Protein AF-A0A7V9KX60-F1 (afdb_monomer_lite)

Sequence (603 aa):
MKTSALLFATAAAAEGGPAATLPAGDSTVVGRLLDQLDALGVRRAWIVTRSAWKEVVEEAAGKAGLAVIVVASADTTEDLRMTAEIADEAHGRVVIGCAHVLTHGEALAGLLADPRIVTGILGTSSPRGFWSFAVRTVRGRVVSAASPFHSAGRPNNYFLGFVKVDPRDRGRLVAAARHFADLSAEEPERWESQLDRIANEWRVRLWQVAQERETGVAPDPGRFPDPASIRLAPQDEEEIELRLRAAEEDVVGVLVVGLVRSGVHLSLRGLRGFFYATPLSERAARAAVKEMSGYNEDRVALDSAVKARDGFFTTFFVSPYSKYIARFAARRGWTPNAVTTVSLALGIIAAACFSVGSRAGLIAGAVLLQVAFTVDCVDGQLARYTRTFSKLGAWLDSVFDRSKEYLVYGGLAIGASRGFGQDVWTLAAAALILQTFRHLLDVAYATRQHEVIESAPSRPLEEQDDAPLPIDLPAPRMAQVFSTFDVHSGGGGTTVVTKVPPRFGVARAATDGRSAGRTGVEDGLGVSTFASRAVTAAWALDEWRLTRWAKRILVLPIGERFALISLTAAVWTPRVTFIVLLAWGGVAAAYAVVGRMLAALAR

Radius of gyration: 27.51 Å; chains: 1; bounding box: 66×63×76 Å

Structure (mmCIF, N/CA/C/O backbone):
data_AF-A0A7V9KX60-F1
#
_entry.id   AF-A0A7V9KX60-F1
#
loop_
_atom_site.group_PDB
_atom_site.id
_atom_site.type_symbol
_atom_site.label_atom_id
_atom_site.label_alt_id
_atom_site.label_comp_id
_atom_site.label_asym_id
_atom_site.label_entity_id
_atom_site.label_seq_id
_atom_site.pdbx_PDB_ins_code
_atom_site.Cartn_x
_atom_site.Cartn_y
_atom_site.Cartn_z
_atom_site.occupancy
_atom_site.B_iso_or_equiv
_atom_site.auth_seq_id
_atom_site.auth_comp_id
_atom_site.auth_asym_id
_atom_site.auth_atom_id
_atom_site.pdbx_PDB_model_num
ATOM 1 N N . MET A 1 1 ? -7.579 -20.173 -1.101 1.00 59.94 1 MET A N 1
ATOM 2 C CA . MET A 1 1 ? -7.514 -20.236 0.379 1.00 59.94 1 MET A CA 1
ATOM 3 C C . MET A 1 1 ? -8.781 -19.600 0.913 1.00 59.94 1 MET A C 1
ATOM 5 O O . MET A 1 1 ? -9.174 -18.581 0.362 1.00 59.94 1 MET A O 1
ATOM 9 N N . LYS A 1 2 ? -9.435 -20.206 1.908 1.00 83.06 2 LYS A N 1
ATOM 10 C CA . LYS A 1 2 ? -10.612 -19.602 2.547 1.00 83.06 2 LYS A CA 1
ATOM 11 C C . LYS A 1 2 ? -10.145 -18.421 3.413 1.00 83.06 2 LYS A C 1
ATOM 13 O O . LYS A 1 2 ? -9.111 -18.535 4.071 1.00 83.06 2 LYS A O 1
ATOM 18 N N . THR A 1 3 ? -10.863 -17.304 3.360 1.00 92.38 3 THR A N 1
ATOM 19 C CA . THR A 1 3 ? -10.625 -16.132 4.212 1.00 92.38 3 THR A CA 1
ATOM 20 C C . THR A 1 3 ? -11.849 -15.944 5.094 1.00 92.38 3 THR A C 1
ATOM 22 O O . THR A 1 3 ? -12.975 -15.996 4.590 1.00 92.38 3 THR A O 1
ATOM 25 N N . SER A 1 4 ? -11.618 -15.719 6.381 1.00 95.88 4 SER A N 1
ATOM 26 C CA . SER A 1 4 ? -12.665 -15.363 7.336 1.00 95.88 4 SER A CA 1
ATOM 27 C C . SER A 1 4 ? -12.396 -13.982 7.927 1.00 95.88 4 SER A C 1
ATOM 29 O O . SER A 1 4 ? -11.244 -13.542 7.948 1.00 95.88 4 SER A O 1
ATOM 31 N N . ALA A 1 5 ? -13.442 -13.309 8.396 1.00 97.62 5 ALA A N 1
ATOM 32 C CA . ALA A 1 5 ? -13.337 -12.010 9.051 1.00 97.62 5 ALA A CA 1
ATOM 33 C C . ALA A 1 5 ? -13.760 -12.082 10.524 1.00 97.62 5 ALA A C 1
ATOM 35 O O . ALA A 1 5 ? -14.690 -12.803 10.861 1.00 97.62 5 ALA A O 1
ATOM 36 N N . LEU A 1 6 ? -13.094 -11.318 11.378 1.00 98.31 6 LEU A N 1
ATOM 37 C CA . LEU A 1 6 ? -13.466 -11.024 12.755 1.00 98.31 6 LEU A CA 1
ATOM 38 C C . LEU A 1 6 ? -13.579 -9.503 12.866 1.00 98.31 6 LEU A C 1
ATOM 40 O O . LEU A 1 6 ? -12.601 -8.790 12.645 1.00 98.31 6 LEU A O 1
ATOM 44 N N . LEU A 1 7 ? -14.774 -9.000 13.135 1.00 98.56 7 LEU A N 1
ATOM 45 C CA . LEU A 1 7 ? -15.061 -7.574 13.166 1.00 98.56 7 LEU A CA 1
ATOM 46 C C . LEU A 1 7 ? -15.477 -7.139 14.568 1.00 98.56 7 LEU A C 1
ATOM 48 O O . LEU A 1 7 ? -16.225 -7.851 15.229 1.00 98.56 7 LEU A O 1
ATOM 52 N N . PHE A 1 8 ? -15.046 -5.953 14.985 1.00 98.56 8 PHE A N 1
ATOM 53 C CA . PHE A 1 8 ? -15.411 -5.366 16.275 1.00 98.56 8 PHE A CA 1
ATOM 54 C C . PHE A 1 8 ? -16.409 -4.225 16.090 1.00 98.56 8 PHE A C 1
ATOM 56 O O . PHE A 1 8 ? -16.085 -3.181 15.518 1.00 98.56 8 PHE A O 1
ATOM 63 N N . ALA A 1 9 ? -17.632 -4.433 16.570 1.00 98.19 9 ALA A N 1
ATOM 64 C CA . ALA A 1 9 ? -18.708 -3.447 16.639 1.00 98.19 9 ALA A CA 1
ATOM 65 C C . ALA A 1 9 ? -18.834 -2.877 18.066 1.00 98.19 9 ALA A C 1
ATOM 67 O O . ALA A 1 9 ? -19.928 -2.763 18.605 1.00 98.19 9 ALA A O 1
ATOM 68 N N . THR A 1 10 ? -17.696 -2.543 18.678 1.00 97.19 10 THR A N 1
ATOM 69 C CA . THR A 1 10 ? -17.573 -2.147 20.093 1.00 97.19 10 THR A CA 1
ATOM 70 C C . THR A 1 10 ? -17.511 -0.633 20.314 1.00 97.19 10 THR A C 1
ATOM 72 O O . THR A 1 10 ? -17.718 -0.167 21.427 1.00 97.19 10 THR A O 1
ATOM 75 N N . ALA A 1 11 ? -17.306 0.162 19.260 1.00 96.69 11 ALA A N 1
ATOM 76 C CA . ALA A 1 11 ? -17.314 1.621 19.362 1.00 96.69 11 ALA A CA 1
ATOM 77 C C . ALA A 1 11 ? -18.742 2.171 19.504 1.00 96.69 11 ALA A C 1
ATOM 79 O O . ALA A 1 11 ? -19.607 1.868 18.676 1.00 96.69 11 ALA A O 1
ATOM 80 N N . ALA A 1 12 ? -18.969 3.021 20.507 1.00 96.56 12 ALA A N 1
ATOM 81 C CA . ALA A 1 12 ? -20.246 3.694 20.726 1.00 96.56 12 ALA A CA 1
ATOM 82 C C . ALA A 1 12 ? -20.469 4.858 19.743 1.00 96.56 12 ALA A C 1
ATOM 84 O O . ALA A 1 12 ? -19.537 5.587 19.398 1.00 96.56 12 ALA A O 1
ATOM 85 N N . ALA A 1 13 ? -21.716 5.049 19.315 1.00 97.00 13 ALA A N 1
ATOM 86 C CA . ALA A 1 13 ? -22.148 6.241 18.592 1.00 97.00 13 ALA A CA 1
ATOM 87 C C . ALA A 1 13 ? -22.571 7.366 19.553 1.00 97.00 13 ALA A C 1
ATOM 89 O O . ALA A 1 13 ? -23.017 7.103 20.671 1.00 97.00 13 ALA A O 1
ATOM 90 N N . ALA A 1 14 ? -22.501 8.617 19.094 1.00 95.19 14 ALA A N 1
ATOM 91 C CA . ALA A 1 14 ? -22.954 9.794 19.838 1.00 95.19 14 ALA A CA 1
ATOM 92 C C . ALA A 1 14 ? -24.443 9.712 20.218 1.00 95.19 14 ALA A C 1
ATOM 94 O O . ALA A 1 14 ? -24.837 10.126 21.304 1.00 95.19 14 ALA A O 1
ATOM 95 N N . GLU A 1 15 ? -25.264 9.154 19.328 1.00 92.38 15 GLU A N 1
ATOM 96 C CA . GLU A 1 15 ? -26.703 8.959 19.516 1.00 92.38 15 GLU A CA 1
ATOM 97 C C . GLU A 1 15 ? -27.043 7.761 20.428 1.00 92.38 15 GLU A C 1
ATOM 99 O O . GLU A 1 15 ? -28.213 7.527 20.731 1.00 92.38 15 GLU A O 1
ATOM 104 N N . GLY A 1 16 ? -26.032 7.015 20.885 1.00 90.69 16 GLY A N 1
ATOM 105 C CA . GLY A 1 16 ? -26.183 5.748 21.595 1.00 90.69 16 GLY A CA 1
ATOM 106 C C . GLY A 1 16 ? -26.173 4.536 20.657 1.00 90.69 16 GLY A C 1
ATOM 107 O O . GLY A 1 16 ? -26.412 4.639 19.455 1.00 90.69 16 GLY A O 1
ATOM 108 N N . GLY A 1 17 ? -25.871 3.361 21.215 1.00 94.75 17 GLY A N 1
ATOM 109 C CA . GLY A 1 17 ? -25.710 2.129 20.437 1.00 94.75 17 GLY A CA 1
ATOM 110 C C . GLY A 1 17 ? -24.358 2.024 19.709 1.00 94.75 17 GLY A C 1
ATOM 111 O O . GLY A 1 17 ? -23.475 2.861 19.910 1.00 94.75 17 GLY A O 1
ATOM 112 N N . PRO A 1 18 ? -24.170 0.988 18.872 1.00 97.38 18 PRO A N 1
ATOM 113 C CA . PRO A 1 18 ? -22.911 0.744 18.173 1.00 97.38 18 PRO A CA 1
ATOM 114 C C . PRO A 1 18 ? -22.760 1.626 16.924 1.00 97.38 18 PRO A C 1
ATOM 116 O O . PRO A 1 18 ? -23.600 1.621 16.026 1.00 97.38 18 PRO A O 1
ATOM 119 N N . ALA A 1 19 ? -21.611 2.287 16.764 1.00 97.81 19 ALA A N 1
ATOM 120 C CA . ALA A 1 19 ? -21.276 3.071 15.568 1.00 97.81 19 ALA A CA 1
ATOM 121 C C . ALA A 1 19 ? -21.318 2.243 14.265 1.00 97.81 19 ALA A C 1
ATOM 123 O O . ALA A 1 19 ? -21.552 2.766 13.175 1.00 97.81 19 ALA A O 1
ATOM 124 N N . ALA A 1 20 ? -21.136 0.927 14.377 1.00 97.75 20 ALA A N 1
ATOM 125 C CA . ALA A 1 20 ? -21.230 -0.021 13.273 1.00 97.75 20 ALA A CA 1
ATOM 126 C C . ALA A 1 20 ? -22.623 -0.044 12.605 1.00 97.75 20 ALA A C 1
ATOM 128 O O . ALA A 1 20 ? -22.727 -0.357 11.418 1.00 97.75 20 ALA A O 1
ATOM 129 N N . THR A 1 21 ? -23.691 0.309 13.329 1.00 97.56 21 THR A N 1
ATOM 130 C CA . THR A 1 21 ? -25.070 0.285 12.812 1.00 97.56 21 THR A CA 1
ATOM 131 C C . THR A 1 21 ? -25.548 1.647 12.318 1.00 97.56 21 THR A C 1
ATOM 133 O O . THR A 1 21 ? -26.702 1.772 11.912 1.00 97.56 21 THR A O 1
ATOM 136 N N . LEU A 1 22 ? -24.674 2.661 12.300 1.00 97.50 22 LEU A N 1
ATOM 137 C CA . LEU A 1 22 ? -25.008 3.977 11.760 1.00 97.50 22 LEU A CA 1
ATOM 138 C C . LEU A 1 22 ? -25.454 3.879 10.286 1.00 97.50 22 LEU A C 1
ATOM 140 O O . LEU A 1 22 ? -24.899 3.068 9.531 1.00 97.50 22 LEU A O 1
ATOM 144 N N . PRO A 1 23 ? -26.413 4.714 9.841 1.00 95.62 23 PRO A N 1
ATOM 145 C CA . PRO A 1 23 ? -26.882 4.707 8.458 1.00 95.62 23 PRO A CA 1
ATOM 146 C C . PRO A 1 23 ? -25.770 5.055 7.461 1.00 95.62 23 PRO A C 1
ATOM 148 O O . PRO A 1 23 ? -25.076 6.065 7.607 1.00 95.62 23 PRO A O 1
ATOM 151 N N . ALA A 1 24 ? -25.642 4.255 6.402 1.00 92.94 24 ALA A N 1
ATOM 152 C CA . ALA A 1 24 ? -24.667 4.438 5.335 1.00 92.94 24 ALA A CA 1
ATOM 153 C C . ALA A 1 24 ? -25.295 4.205 3.946 1.00 92.94 24 ALA A C 1
ATOM 155 O O . ALA A 1 24 ? -25.123 3.152 3.331 1.00 92.94 24 ALA A O 1
ATOM 156 N N . GLY A 1 25 ? -26.013 5.209 3.432 1.00 88.06 25 GLY A N 1
ATOM 157 C CA . GLY A 1 25 ? -26.795 5.070 2.198 1.00 88.06 25 GLY A CA 1
ATOM 158 C C . GLY A 1 25 ? -28.035 4.210 2.444 1.00 88.06 25 GLY A C 1
ATOM 159 O O . GLY A 1 25 ? -28.781 4.492 3.377 1.00 88.06 25 GLY A O 1
ATOM 160 N N . ASP A 1 26 ? -28.219 3.157 1.647 1.00 87.62 26 ASP A N 1
ATOM 161 C CA . ASP A 1 26 ? -29.362 2.231 1.754 1.00 87.62 26 ASP A CA 1
ATOM 162 C C . ASP A 1 26 ? -29.142 1.096 2.781 1.00 87.62 26 ASP A C 1
ATOM 164 O O . ASP A 1 26 ? -29.983 0.211 2.935 1.00 87.62 26 ASP A O 1
ATOM 168 N N . SER A 1 27 ? -28.001 1.097 3.479 1.00 93.12 27 SER A N 1
ATOM 169 C CA . SER A 1 27 ? -27.605 0.075 4.458 1.00 93.12 27 SER A CA 1
ATOM 170 C C . SER A 1 27 ? -27.010 0.724 5.717 1.00 93.12 27 SER A C 1
ATOM 172 O O . SER A 1 27 ? -27.121 1.933 5.923 1.00 93.12 27 SER A O 1
ATOM 174 N N . THR A 1 28 ? -26.381 -0.069 6.579 1.00 95.94 28 THR A N 1
ATOM 175 C CA . THR A 1 28 ? -25.570 0.392 7.715 1.00 95.94 28 THR A CA 1
ATOM 176 C C . THR A 1 28 ? -24.081 0.368 7.363 1.00 95.94 28 THR A C 1
ATOM 178 O O . THR A 1 28 ? -23.682 -0.223 6.353 1.00 95.94 28 THR A O 1
ATOM 181 N N . VAL A 1 29 ? -23.232 0.994 8.187 1.00 96.94 29 VAL A N 1
ATOM 182 C CA . VAL A 1 29 ? -21.767 0.935 8.005 1.00 96.94 29 VAL A CA 1
ATOM 183 C C . VAL A 1 29 ? -21.282 -0.520 7.966 1.00 96.94 29 VAL A C 1
ATOM 185 O O . VAL A 1 29 ? -20.575 -0.901 7.029 1.00 96.94 29 VAL A O 1
ATOM 188 N N . VAL A 1 30 ? -21.720 -1.352 8.919 1.00 97.38 30 VAL A N 1
ATOM 189 C CA . VAL A 1 30 ? -21.353 -2.773 8.977 1.00 97.38 30 VAL A CA 1
ATOM 190 C C . VAL A 1 30 ? -21.955 -3.582 7.834 1.00 97.38 30 VAL A C 1
ATOM 192 O O . VAL A 1 30 ? -21.243 -4.387 7.243 1.00 97.38 30 VAL A O 1
ATOM 195 N N . GLY A 1 31 ? -23.215 -3.342 7.457 1.00 96.06 31 GLY A N 1
ATOM 196 C CA . GLY A 1 31 ? -23.854 -4.037 6.336 1.00 96.06 31 GLY A CA 1
ATOM 197 C C . GLY A 1 31 ? -23.077 -3.823 5.039 1.00 96.06 31 GLY A C 1
ATOM 198 O O . GLY A 1 31 ? -22.666 -4.778 4.383 1.00 96.06 31 GLY A O 1
ATOM 199 N N . ARG A 1 32 ? -22.740 -2.562 4.740 1.00 95.12 32 ARG A N 1
ATOM 200 C CA . ARG A 1 32 ? -21.909 -2.217 3.582 1.00 95.12 32 ARG A CA 1
ATOM 201 C C . ARG A 1 32 ? -20.523 -2.867 3.647 1.00 95.12 32 ARG A C 1
ATOM 203 O O . ARG A 1 32 ? -20.014 -3.322 2.624 1.00 95.12 32 ARG A O 1
ATOM 210 N N . LEU A 1 33 ? -19.884 -2.884 4.817 1.00 96.88 33 LEU A N 1
ATOM 211 C CA . LEU A 1 33 ? -18.583 -3.530 4.995 1.00 96.88 33 LEU A CA 1
ATOM 212 C C . LEU A 1 33 ? -18.664 -5.041 4.726 1.00 96.88 33 LEU A C 1
ATOM 214 O O . LEU A 1 33 ? -17.792 -5.586 4.051 1.00 96.88 33 LEU A O 1
ATOM 218 N N . LEU A 1 34 ? -19.705 -5.717 5.214 1.00 97.25 34 LEU A N 1
ATOM 219 C CA . LEU A 1 34 ? -19.919 -7.146 4.984 1.00 97.25 34 LEU A CA 1
ATOM 220 C C . LEU A 1 34 ? -20.100 -7.455 3.492 1.00 97.25 34 LEU A C 1
ATOM 222 O O . LEU A 1 34 ? -19.459 -8.382 2.998 1.00 97.25 34 LEU A O 1
ATOM 226 N N . ASP A 1 35 ? -20.863 -6.635 2.763 1.00 95.00 35 ASP A N 1
ATOM 227 C CA . ASP A 1 35 ? -21.020 -6.766 1.306 1.00 95.00 35 ASP A CA 1
ATOM 228 C C . ASP A 1 35 ? -19.679 -6.610 0.571 1.00 95.00 35 ASP A C 1
ATOM 230 O O . ASP A 1 35 ? -19.362 -7.357 -0.358 1.00 95.00 35 ASP A O 1
ATOM 234 N N . GLN A 1 36 ? -18.836 -5.668 1.012 1.00 95.19 36 GLN A N 1
ATOM 235 C CA . GLN A 1 36 ? -17.484 -5.509 0.469 1.00 95.19 36 GLN A CA 1
ATOM 236 C C . GLN A 1 36 ? -16.605 -6.731 0.755 1.00 95.19 36 GLN A C 1
ATOM 238 O O . GLN A 1 36 ? -15.850 -7.162 -0.116 1.00 95.19 36 GLN A O 1
ATOM 243 N N . LEU A 1 37 ? -16.669 -7.286 1.967 1.00 96.00 37 LEU A N 1
ATOM 244 C CA . LEU A 1 37 ? -15.892 -8.465 2.342 1.00 96.00 37 LEU A CA 1
ATOM 245 C C . LEU A 1 37 ? -16.335 -9.705 1.550 1.00 96.00 37 LEU A C 1
ATOM 247 O O . LEU A 1 37 ? -15.467 -10.446 1.077 1.00 96.00 37 LEU A O 1
ATOM 251 N N . ASP A 1 38 ? -17.639 -9.897 1.343 1.00 95.25 38 ASP A N 1
ATOM 252 C CA . ASP A 1 38 ? -18.182 -10.974 0.506 1.00 95.25 38 ASP A CA 1
ATOM 253 C C . ASP A 1 38 ? -17.704 -10.852 -0.949 1.00 95.25 38 ASP A C 1
ATOM 255 O O . ASP A 1 38 ? -17.117 -11.789 -1.501 1.00 95.25 38 ASP A O 1
ATOM 259 N N . ALA A 1 39 ? -17.793 -9.651 -1.535 1.00 93.75 39 ALA A N 1
ATOM 260 C CA . ALA A 1 39 ? -17.270 -9.370 -2.876 1.00 93.75 39 ALA A CA 1
ATOM 261 C C . ALA A 1 39 ? -15.751 -9.620 -3.001 1.00 93.75 39 ALA A C 1
ATOM 263 O O . ALA A 1 39 ? -15.245 -9.937 -4.081 1.00 93.75 39 ALA A O 1
ATOM 264 N N . LEU A 1 40 ? -15.007 -9.510 -1.895 1.00 93.44 40 LEU A N 1
ATOM 265 C CA . LEU A 1 40 ? -13.572 -9.800 -1.809 1.00 93.44 40 LEU A CA 1
ATOM 266 C C . LEU A 1 40 ? -13.257 -11.260 -1.440 1.00 93.44 40 LEU A C 1
ATOM 268 O O . LEU A 1 40 ? -12.089 -11.616 -1.250 1.00 93.44 40 LEU A O 1
ATOM 272 N N . GLY A 1 41 ? -14.271 -12.124 -1.397 1.00 91.88 41 GLY A N 1
ATOM 273 C CA . GLY A 1 41 ? -14.136 -13.566 -1.219 1.00 91.88 41 GLY A CA 1
ATOM 274 C C . GLY A 1 41 ? -14.006 -14.023 0.234 1.00 91.88 41 GLY A C 1
ATOM 275 O O . GLY A 1 41 ? -13.585 -15.164 0.468 1.00 91.88 41 GLY A O 1
ATOM 276 N N . VAL A 1 42 ? -14.345 -13.172 1.207 1.00 94.12 42 VAL A N 1
ATOM 277 C CA . VAL A 1 42 ? -14.576 -13.606 2.591 1.00 94.12 42 VAL A CA 1
ATOM 278 C C . VAL A 1 42 ? -15.849 -14.443 2.614 1.00 94.12 42 VAL A C 1
ATOM 280 O O . VAL A 1 42 ? -16.827 -14.095 1.973 1.00 94.12 42 VAL A O 1
ATOM 283 N N . ARG A 1 43 ? -15.830 -15.589 3.302 1.00 89.12 43 ARG A N 1
ATOM 284 C CA . ARG A 1 43 ? -16.966 -16.538 3.289 1.00 89.12 43 ARG A CA 1
ATOM 285 C C . ARG A 1 43 ? -17.703 -16.655 4.613 1.00 89.12 43 ARG A C 1
ATOM 287 O O . ARG A 1 43 ? -18.803 -17.192 4.647 1.00 89.12 43 ARG A O 1
ATOM 294 N N . ARG A 1 44 ? -17.075 -16.201 5.692 1.00 94.31 44 ARG A N 1
ATOM 295 C CA . ARG A 1 44 ? -17.638 -16.184 7.037 1.00 94.31 44 ARG A CA 1
ATOM 296 C C . ARG A 1 44 ? -17.109 -14.967 7.776 1.00 94.31 44 ARG A C 1
ATOM 298 O O . ARG A 1 44 ? -15.918 -14.664 7.649 1.00 94.31 44 ARG A O 1
ATOM 305 N N . ALA A 1 45 ? -17.968 -14.322 8.552 1.00 96.75 45 ALA A N 1
ATOM 306 C CA . ALA A 1 45 ? -17.580 -13.273 9.477 1.00 96.75 45 ALA A CA 1
ATOM 307 C C . ALA A 1 45 ? -18.098 -13.563 10.888 1.00 96.75 45 ALA A C 1
ATOM 309 O O . ALA A 1 45 ? -19.215 -14.045 11.059 1.00 96.75 45 ALA A O 1
ATOM 310 N N . TRP A 1 46 ? -17.287 -13.235 11.882 1.00 97.88 46 TRP A N 1
ATOM 311 C CA . TRP A 1 46 ? -17.717 -13.058 13.260 1.00 97.88 46 TRP A CA 1
ATOM 312 C C . TRP A 1 46 ? -17.770 -11.567 13.555 1.00 97.88 46 TRP A C 1
ATOM 314 O O . TRP A 1 46 ? -16.878 -10.834 13.127 1.00 97.88 46 TRP A O 1
ATOM 324 N N . ILE A 1 47 ? -18.800 -11.120 14.265 1.00 98.38 47 ILE A N 1
ATOM 325 C CA . ILE A 1 47 ? -18.904 -9.746 14.750 1.00 98.38 47 ILE A CA 1
ATOM 326 C C . ILE A 1 47 ? -18.991 -9.800 16.266 1.00 98.38 47 ILE A C 1
ATOM 328 O O . ILE A 1 47 ? -19.972 -10.301 16.806 1.00 98.38 47 ILE A O 1
ATOM 332 N N . VAL A 1 48 ? -17.966 -9.289 16.935 1.00 98.38 48 VAL A N 1
ATOM 333 C CA . VAL A 1 48 ? -17.952 -9.125 18.387 1.00 98.38 48 VAL A CA 1
ATOM 334 C C . VAL A 1 48 ? -18.540 -7.759 18.717 1.00 98.38 48 VAL A C 1
ATOM 336 O O . VAL A 1 48 ? -18.163 -6.748 18.118 1.00 98.38 48 VAL A O 1
ATOM 339 N N . THR A 1 49 ? -19.504 -7.731 19.630 1.00 98.31 49 THR A N 1
ATOM 340 C CA . THR A 1 49 ? -20.212 -6.517 20.047 1.00 98.31 49 THR A CA 1
ATOM 341 C C . THR A 1 49 ? -20.539 -6.574 21.532 1.00 98.31 49 THR A C 1
ATOM 343 O O . THR A 1 49 ? -20.659 -7.656 22.102 1.00 98.31 49 THR A O 1
ATOM 346 N N . ARG A 1 50 ? -20.750 -5.413 22.158 1.00 97.31 50 ARG A N 1
ATOM 347 C CA . ARG A 1 50 ? -21.216 -5.349 23.548 1.00 97.31 50 ARG A CA 1
ATOM 348 C C . ARG A 1 50 ? -22.586 -6.022 23.684 1.00 97.31 50 ARG A C 1
ATOM 350 O O . ARG A 1 50 ? -23.427 -5.900 22.787 1.00 97.31 50 ARG A O 1
ATOM 357 N N . SER A 1 51 ? -22.829 -6.708 24.804 1.00 95.75 51 SER A N 1
ATOM 358 C CA . SER A 1 51 ? -24.051 -7.502 25.045 1.00 95.75 51 SER A CA 1
ATOM 359 C C . SER A 1 51 ? -25.353 -6.732 24.803 1.00 95.75 51 SER A C 1
ATOM 361 O O . SER A 1 51 ? -26.281 -7.269 24.204 1.00 95.75 51 SER A O 1
ATOM 363 N N . ALA A 1 52 ? -25.396 -5.454 25.189 1.00 96.25 52 ALA A N 1
ATOM 364 C CA . ALA A 1 52 ? -26.559 -4.582 25.004 1.00 96.25 52 ALA A CA 1
ATOM 365 C C . ALA A 1 52 ? -26.889 -4.274 23.530 1.00 96.25 52 ALA A C 1
ATOM 367 O O . ALA A 1 52 ? -27.969 -3.771 23.234 1.00 96.25 52 ALA A O 1
ATOM 368 N N . TRP A 1 53 ? -25.967 -4.535 22.601 1.00 97.56 53 TRP A N 1
ATOM 369 C CA . TRP A 1 53 ? -26.096 -4.166 21.190 1.00 97.56 53 TRP A CA 1
ATOM 370 C C . TRP A 1 53 ? -26.277 -5.365 20.259 1.00 97.56 53 TRP A C 1
ATOM 372 O O . TRP A 1 53 ? -26.458 -5.173 19.057 1.00 97.56 53 TRP A O 1
ATOM 382 N N . LYS A 1 54 ? -26.234 -6.593 20.794 1.00 97.12 54 LYS A N 1
ATOM 383 C CA . LYS A 1 54 ? -26.246 -7.829 20.002 1.00 97.12 54 LYS A CA 1
ATOM 384 C C . LYS A 1 54 ? -27.399 -7.877 18.997 1.00 97.12 54 LYS A C 1
ATOM 386 O O . LYS A 1 54 ? -27.142 -8.068 17.814 1.00 97.12 54 LYS A O 1
ATOM 391 N N . GLU A 1 55 ? -28.630 -7.647 19.449 1.00 96.88 55 GLU A N 1
ATOM 392 C CA . GLU A 1 55 ? -29.829 -7.737 18.601 1.00 96.88 55 GLU A CA 1
ATOM 393 C C . GLU A 1 55 ? -29.794 -6.730 17.440 1.00 96.88 55 GLU A C 1
ATOM 395 O O . GLU A 1 55 ? -30.038 -7.086 16.288 1.00 96.88 55 GLU A O 1
ATOM 400 N N . VAL A 1 56 ? -29.406 -5.480 17.716 1.00 96.88 56 VAL A N 1
ATOM 401 C CA . VAL A 1 56 ? -29.329 -4.416 16.698 1.00 96.88 56 VAL A CA 1
ATOM 402 C C . VAL A 1 56 ? -28.226 -4.709 15.673 1.00 96.88 56 VAL A C 1
ATOM 404 O O . VAL A 1 56 ? -28.387 -4.453 14.478 1.00 96.88 56 VAL A O 1
ATOM 407 N N . VAL A 1 57 ? -27.099 -5.280 16.113 1.00 97.50 57 VAL A N 1
ATOM 408 C CA . VAL A 1 57 ? -26.010 -5.699 15.217 1.00 97.50 57 VAL A CA 1
ATOM 409 C C . VAL A 1 57 ? -26.414 -6.913 14.376 1.00 97.50 57 VAL A C 1
ATOM 411 O O . VAL A 1 57 ? -26.085 -6.952 13.190 1.00 97.50 57 VAL A O 1
ATOM 414 N N . GLU A 1 58 ? -27.149 -7.874 14.941 1.00 96.88 58 GLU A N 1
ATOM 415 C CA . GLU A 1 58 ? -27.701 -9.022 14.207 1.00 96.88 58 GLU A CA 1
ATOM 416 C C . GLU A 1 58 ? -28.663 -8.577 13.105 1.00 96.88 58 GLU A C 1
ATOM 418 O O . GLU A 1 58 ? -28.530 -9.025 11.965 1.00 96.88 58 GLU A O 1
ATOM 423 N N . GLU A 1 59 ? -29.569 -7.643 13.398 1.00 95.44 59 GLU A N 1
ATOM 424 C CA . GLU A 1 59 ? -30.481 -7.083 12.397 1.00 95.44 59 GLU A CA 1
ATOM 425 C C . GLU A 1 59 ? -29.716 -6.366 11.271 1.00 95.44 59 GLU A C 1
ATOM 427 O O . GLU A 1 59 ? -29.992 -6.566 10.082 1.00 95.44 59 GLU A O 1
ATOM 432 N N . ALA A 1 60 ? -28.717 -5.555 11.630 1.00 94.94 60 ALA A N 1
ATOM 433 C CA . ALA A 1 60 ? -27.894 -4.832 10.667 1.00 94.94 60 ALA A CA 1
ATOM 434 C C . ALA A 1 60 ? -27.062 -5.771 9.775 1.00 94.94 60 ALA A C 1
ATOM 436 O O . ALA A 1 60 ? -26.891 -5.494 8.586 1.00 94.94 60 ALA A O 1
ATOM 437 N N . ALA A 1 61 ? -26.553 -6.873 10.333 1.00 93.75 61 ALA A N 1
ATOM 438 C CA . ALA A 1 61 ? -25.745 -7.853 9.616 1.00 93.75 61 ALA A CA 1
ATOM 439 C C . ALA A 1 61 ? -26.579 -8.847 8.794 1.00 93.75 61 ALA A C 1
ATOM 441 O O . ALA A 1 61 ? -26.114 -9.308 7.753 1.00 93.75 61 ALA A O 1
ATOM 442 N N . GLY A 1 62 ? -27.811 -9.151 9.216 1.00 84.88 62 GLY A N 1
ATOM 443 C CA . GLY A 1 62 ? -28.691 -10.130 8.567 1.00 84.88 62 GLY A CA 1
ATOM 444 C C . GLY A 1 62 ? -29.101 -9.773 7.134 1.00 84.88 62 GLY A C 1
ATOM 445 O O . GLY A 1 62 ? -29.583 -10.630 6.399 1.00 84.88 62 GLY A O 1
ATOM 446 N N . LYS A 1 63 ? -28.880 -8.521 6.714 1.00 77.50 63 LYS A N 1
ATOM 447 C CA . LYS A 1 63 ? -29.103 -8.055 5.336 1.00 77.50 63 LYS A CA 1
ATOM 448 C C . LYS A 1 63 ? -27.957 -8.412 4.379 1.00 77.50 63 LYS A C 1
ATOM 450 O O . LYS A 1 63 ? -28.144 -8.310 3.170 1.00 77.50 63 LYS A O 1
ATOM 455 N N . ALA A 1 64 ? -26.794 -8.811 4.897 1.00 81.00 64 ALA A N 1
ATOM 456 C CA . ALA A 1 64 ? -25.626 -9.143 4.088 1.00 81.00 64 ALA A CA 1
ATOM 457 C C . ALA A 1 64 ? -25.713 -10.567 3.513 1.00 81.00 64 ALA A C 1
ATOM 459 O O . ALA A 1 64 ? -26.201 -11.491 4.160 1.00 81.00 64 ALA A O 1
ATOM 460 N N . GLY A 1 65 ? -25.151 -10.782 2.319 1.00 80.00 65 GLY A N 1
ATOM 461 C CA . GLY A 1 65 ? -25.057 -12.113 1.690 1.00 80.00 65 GLY A CA 1
ATOM 462 C C . GLY A 1 65 ? -24.034 -13.067 2.334 1.00 80.00 65 GLY A C 1
ATOM 463 O O . GLY A 1 65 ? -23.861 -14.199 1.877 1.00 80.00 65 GLY A O 1
ATOM 464 N N . LEU A 1 66 ? -23.339 -12.615 3.381 1.00 89.94 66 LEU A N 1
ATOM 465 C CA . LEU A 1 66 ? -22.246 -13.315 4.050 1.00 89.94 66 LEU A CA 1
ATOM 466 C C . LEU A 1 66 ? -22.759 -14.154 5.230 1.00 89.94 66 LEU A C 1
ATOM 468 O O . LEU A 1 66 ? -23.646 -13.732 5.962 1.00 89.94 66 LEU A O 1
ATOM 472 N N . ALA A 1 67 ? -22.159 -15.321 5.486 1.00 92.44 67 ALA A N 1
ATOM 473 C CA . ALA A 1 67 ? -22.450 -16.076 6.705 1.00 92.44 67 ALA A CA 1
ATOM 474 C C . ALA A 1 67 ? -21.862 -15.350 7.930 1.00 92.44 67 ALA A C 1
ATOM 476 O O . ALA A 1 67 ? -20.647 -15.403 8.153 1.00 92.44 67 ALA A O 1
ATOM 477 N N . VAL A 1 68 ? -22.715 -14.676 8.703 1.00 96.56 68 VAL A N 1
ATOM 478 C CA . VAL A 1 68 ? -22.323 -13.878 9.872 1.00 96.56 68 VAL A CA 1
ATOM 479 C C . VAL A 1 68 ? -22.739 -14.556 11.176 1.00 96.56 68 VAL A C 1
ATOM 481 O O . VAL A 1 68 ? -23.843 -15.081 11.284 1.00 96.56 68 VAL A O 1
ATOM 484 N N . ILE A 1 69 ? -21.853 -14.520 12.170 1.00 96.62 69 ILE A N 1
ATOM 485 C CA . ILE A 1 69 ? -22.127 -14.915 13.554 1.00 96.62 69 ILE A CA 1
ATOM 486 C C . ILE A 1 69 ? -21.866 -13.697 14.439 1.00 96.62 69 ILE A C 1
ATOM 488 O O . ILE A 1 69 ? -20.739 -13.204 14.480 1.00 96.62 69 ILE A O 1
ATOM 492 N N . VAL A 1 70 ? -22.886 -13.209 15.141 1.00 97.69 70 VAL A N 1
ATOM 493 C CA . VAL A 1 70 ? -22.733 -12.106 16.098 1.00 97.69 70 VAL A CA 1
ATOM 494 C C . VAL A 1 70 ? -22.550 -12.681 17.498 1.00 97.69 70 VAL A C 1
ATOM 496 O O . VAL A 1 70 ? -23.315 -13.538 17.941 1.00 97.69 70 VAL A O 1
ATOM 499 N N . VAL A 1 71 ? -21.512 -12.222 18.188 1.00 96.62 71 VAL A N 1
ATOM 500 C CA . VAL A 1 71 ? -21.120 -12.695 19.514 1.00 96.62 71 VAL A CA 1
ATOM 501 C C . VAL A 1 71 ? -21.161 -11.516 20.478 1.00 96.62 71 VAL A C 1
ATOM 503 O O . VAL A 1 71 ? -20.609 -10.453 20.195 1.00 96.62 71 VAL A O 1
ATOM 506 N N . ALA A 1 72 ? -21.861 -11.702 21.596 1.00 97.12 72 ALA A N 1
ATOM 507 C CA . ALA A 1 72 ? -21.868 -10.739 22.688 1.00 97.12 72 ALA A CA 1
ATOM 508 C C . ALA A 1 72 ? -20.593 -10.899 23.515 1.00 97.12 72 ALA A C 1
ATOM 510 O O . ALA A 1 72 ? -20.220 -12.026 23.823 1.00 97.12 72 ALA A O 1
ATOM 511 N N . SER A 1 73 ? -19.986 -9.776 23.871 1.00 96.62 73 SER A N 1
ATOM 512 C CA . SER A 1 73 ? -18.815 -9.671 24.734 1.00 96.62 73 SER A CA 1
ATOM 513 C C . SER A 1 73 ? -19.063 -8.598 25.794 1.00 96.62 73 SER A C 1
ATOM 515 O O . SER A 1 73 ? -19.696 -7.572 25.513 1.00 96.62 73 SER A O 1
ATOM 517 N N . ALA A 1 74 ? -18.603 -8.837 27.016 1.00 93.94 74 ALA A N 1
ATOM 518 C CA . ALA A 1 74 ? -18.735 -7.923 28.138 1.00 93.94 74 ALA A CA 1
ATOM 519 C C . ALA A 1 74 ? -17.722 -6.772 28.068 1.00 93.94 74 ALA A C 1
ATOM 521 O O . ALA A 1 74 ? -18.093 -5.632 28.341 1.00 93.94 74 ALA A O 1
ATOM 522 N N . ASP A 1 75 ? -16.480 -7.059 27.670 1.00 93.38 75 ASP A N 1
ATOM 523 C CA . ASP A 1 75 ? -15.345 -6.139 27.777 1.00 93.38 75 ASP A CA 1
ATOM 524 C C . ASP A 1 75 ? -14.211 -6.471 26.781 1.00 93.38 75 ASP A C 1
ATOM 526 O O . ASP A 1 75 ? -14.285 -7.410 25.982 1.00 93.38 75 ASP A O 1
ATOM 530 N N . THR A 1 76 ? -13.137 -5.681 26.820 1.00 93.81 76 THR A N 1
ATOM 531 C CA . THR A 1 76 ? -11.947 -5.854 25.972 1.00 93.81 76 THR A CA 1
ATOM 532 C C . THR A 1 76 ? -11.157 -7.132 26.275 1.00 93.81 76 THR A C 1
ATOM 534 O O . THR A 1 76 ? -10.495 -7.673 25.384 1.00 93.81 76 THR A O 1
ATOM 537 N N . THR A 1 77 ? -11.232 -7.661 27.499 1.00 95.38 77 THR A N 1
ATOM 538 C CA . THR A 1 77 ? -10.567 -8.916 27.875 1.00 95.38 77 THR A CA 1
ATOM 539 C C . THR A 1 77 ? -11.238 -10.095 27.176 1.00 95.38 77 THR A C 1
ATOM 541 O O . THR A 1 77 ? -10.566 -10.953 26.593 1.00 95.38 77 THR A O 1
ATOM 544 N N . GLU A 1 78 ? -12.569 -10.133 27.185 1.00 96.06 78 GLU A N 1
ATOM 545 C CA . GLU A 1 78 ? -13.350 -11.133 26.465 1.00 96.06 78 GLU A CA 1
ATOM 546 C C . GLU A 1 78 ? -13.189 -10.991 24.939 1.00 96.06 78 GLU A C 1
ATOM 548 O O . GLU A 1 78 ? -12.980 -11.998 24.257 1.00 96.06 78 GLU A O 1
ATOM 553 N N . ASP A 1 79 ? -13.134 -9.762 24.408 1.00 97.06 79 ASP A N 1
ATOM 554 C CA . ASP A 1 79 ? -12.838 -9.491 22.990 1.00 97.06 79 ASP A CA 1
ATOM 555 C C . ASP A 1 79 ? -11.510 -10.139 22.533 1.00 97.06 79 ASP A C 1
ATOM 557 O O . ASP A 1 79 ? -11.410 -10.745 21.453 1.00 97.06 79 ASP A O 1
ATOM 561 N N . LEU A 1 80 ? -10.468 -10.040 23.364 1.00 97.75 80 LEU A N 1
ATOM 562 C CA . LEU A 1 80 ? -9.149 -10.620 23.105 1.00 97.75 80 LEU A CA 1
ATOM 563 C C . LEU A 1 80 ? -9.156 -12.154 23.218 1.00 97.75 80 LEU A C 1
ATOM 565 O O . LEU A 1 80 ? -8.549 -12.833 22.381 1.00 97.75 80 LEU A O 1
ATOM 569 N N . ARG A 1 81 ? -9.884 -12.727 24.184 1.00 97.44 81 ARG A N 1
ATOM 570 C CA . ARG A 1 81 ? -10.061 -14.189 24.296 1.00 97.44 81 ARG A CA 1
ATOM 571 C C . ARG A 1 81 ? -10.798 -14.763 23.087 1.00 97.44 81 ARG A C 1
ATOM 573 O O . ARG A 1 81 ? -10.297 -15.700 22.465 1.00 97.44 81 ARG A O 1
ATOM 580 N N . MET A 1 82 ? -11.899 -14.136 22.673 1.00 96.50 82 MET A N 1
ATOM 581 C CA . MET A 1 82 ? -12.635 -14.520 21.463 1.00 96.50 82 MET A CA 1
ATOM 582 C C . MET A 1 82 ? -11.765 -14.402 20.211 1.00 96.50 82 MET A C 1
ATOM 584 O O . MET A 1 82 ? -11.821 -15.262 19.330 1.00 96.50 82 MET A O 1
ATOM 588 N N . THR A 1 83 ? -10.911 -13.374 20.130 1.00 97.88 83 THR A N 1
ATOM 589 C CA . THR A 1 83 ? -9.928 -13.264 19.043 1.00 97.88 83 THR A CA 1
ATOM 590 C C . THR A 1 83 ? -9.028 -14.489 18.984 1.00 97.88 83 THR A C 1
ATOM 592 O O . THR A 1 83 ? -8.819 -15.038 17.900 1.00 97.88 83 THR A O 1
ATOM 595 N N . ALA A 1 84 ? -8.487 -14.913 20.128 1.00 97.88 84 ALA A N 1
ATOM 596 C CA . ALA A 1 84 ? -7.618 -16.077 20.207 1.00 97.88 84 ALA A CA 1
ATOM 597 C C . ALA A 1 84 ? -8.345 -17.352 19.755 1.00 97.88 84 ALA A C 1
ATOM 599 O O . ALA A 1 84 ? -7.804 -18.085 18.932 1.00 97.88 84 ALA A O 1
ATOM 600 N N . GLU A 1 85 ? -9.565 -17.587 20.234 1.00 96.88 85 GLU A N 1
ATOM 601 C CA . GLU A 1 85 ? -10.379 -18.762 19.887 1.00 96.88 85 GLU A CA 1
ATOM 602 C C . GLU A 1 85 ? -10.721 -18.807 18.391 1.00 96.88 85 GLU A C 1
ATOM 604 O O . GLU A 1 85 ? -10.384 -19.764 17.691 1.00 96.88 85 GLU A O 1
ATOM 609 N N . ILE A 1 86 ? -11.302 -17.728 17.861 1.00 94.75 86 ILE A N 1
ATOM 610 C CA . ILE A 1 86 ? -11.725 -17.641 16.455 1.00 94.75 86 ILE A CA 1
ATOM 611 C C . ILE A 1 86 ? -10.520 -17.740 15.513 1.00 94.75 86 ILE A C 1
ATOM 613 O O . ILE A 1 86 ? -10.591 -18.369 14.449 1.00 94.75 86 ILE A O 1
ATOM 617 N N . ALA A 1 87 ? -9.398 -17.111 15.876 1.00 95.44 87 ALA A N 1
ATOM 618 C CA . ALA A 1 87 ? -8.180 -17.207 15.088 1.00 95.44 87 ALA A CA 1
ATOM 619 C C . ALA A 1 87 ? -7.590 -18.623 15.128 1.00 95.44 87 ALA A C 1
ATOM 621 O O . ALA A 1 87 ? -7.105 -19.086 14.096 1.00 95.44 87 ALA A O 1
ATOM 622 N N . ASP A 1 88 ? -7.633 -19.327 16.258 1.00 95.31 88 ASP A N 1
ATOM 623 C CA . ASP A 1 88 ? -7.100 -20.688 16.369 1.00 95.31 88 ASP A CA 1
ATOM 624 C C . ASP A 1 88 ? -7.869 -21.667 15.460 1.00 95.31 88 ASP A C 1
ATOM 626 O O . ASP A 1 88 ? -7.266 -22.378 14.646 1.00 95.31 88 ASP A O 1
ATOM 630 N N . GLU A 1 89 ? -9.204 -21.586 15.478 1.00 92.75 89 GLU A N 1
ATOM 631 C CA . GLU A 1 89 ? -10.111 -22.448 14.705 1.00 92.75 89 GLU A CA 1
ATOM 632 C C . GLU A 1 89 ? -10.141 -22.162 13.194 1.00 92.75 89 GLU A C 1
ATOM 634 O O . GLU A 1 89 ? -10.586 -22.989 12.390 1.00 92.75 89 GLU A O 1
ATOM 639 N N . ALA A 1 90 ? -9.681 -20.991 12.751 1.00 90.75 90 ALA A N 1
ATOM 640 C CA . ALA A 1 90 ? -9.760 -20.624 11.343 1.00 90.75 90 ALA A CA 1
ATOM 641 C C . ALA A 1 90 ? -8.974 -21.606 10.441 1.00 90.75 90 ALA A C 1
ATOM 643 O O . ALA A 1 90 ? -7.835 -21.976 10.705 1.00 90.75 90 ALA A O 1
ATOM 644 N N . HIS A 1 91 ? -9.501 -21.977 9.272 1.00 85.06 91 HIS A N 1
ATOM 645 C CA . HIS A 1 91 ? -8.794 -22.865 8.323 1.00 85.06 91 HIS A CA 1
ATOM 646 C C . HIS A 1 91 ? -8.041 -22.113 7.207 1.00 85.06 91 HIS A C 1
ATOM 648 O O . HIS A 1 91 ? -7.687 -22.684 6.174 1.00 85.06 91 HIS A O 1
ATOM 654 N N . GLY A 1 92 ? -7.801 -20.811 7.382 1.00 91.50 92 GLY A N 1
ATOM 655 C CA . GLY A 1 92 ? -7.139 -19.981 6.381 1.00 91.50 92 GLY A CA 1
ATOM 656 C C . GLY A 1 92 ? -6.729 -18.610 6.904 1.00 91.50 92 GLY A C 1
ATOM 657 O O . GLY A 1 92 ? -6.329 -18.480 8.061 1.00 91.50 92 GLY A O 1
ATOM 658 N N . ARG A 1 93 ? -6.773 -17.605 6.022 1.00 94.94 93 ARG A N 1
ATOM 659 C CA . ARG A 1 93 ? -6.439 -16.220 6.383 1.00 94.94 93 ARG A CA 1
ATOM 660 C C . ARG A 1 93 ? -7.533 -15.645 7.270 1.00 94.94 93 ARG A C 1
ATOM 662 O O . ARG A 1 93 ? -8.712 -15.893 7.012 1.00 94.94 93 ARG A O 1
ATOM 669 N N . VAL A 1 94 ? -7.135 -14.843 8.247 1.00 96.75 94 VAL A N 1
ATOM 670 C CA . VAL A 1 94 ? -8.058 -14.118 9.123 1.00 96.75 94 VAL A CA 1
ATOM 671 C C . VAL A 1 94 ? -7.887 -12.630 8.865 1.00 96.75 94 VAL A C 1
ATOM 673 O O . VAL A 1 94 ? -6.766 -12.124 8.810 1.00 96.75 94 VAL A O 1
ATOM 676 N N . VAL A 1 95 ? -8.995 -11.939 8.647 1.00 97.62 95 VAL A N 1
ATOM 677 C CA . VAL A 1 95 ? -9.052 -10.480 8.582 1.00 97.62 95 VAL A CA 1
ATOM 678 C C . VAL A 1 95 ? -9.656 -10.004 9.885 1.00 97.62 95 VAL A C 1
ATOM 680 O O . VAL A 1 95 ? -10.725 -10.473 10.245 1.00 97.62 95 VAL A O 1
ATOM 683 N N . ILE A 1 96 ? -8.987 -9.095 10.577 1.00 98.50 96 ILE A N 1
ATOM 684 C CA . ILE A 1 96 ? -9.486 -8.498 11.810 1.00 98.50 96 ILE A CA 1
ATOM 685 C C . ILE A 1 96 ? -9.668 -7.010 11.562 1.00 98.50 96 ILE A C 1
ATOM 687 O O . ILE A 1 96 ? -8.779 -6.382 10.977 1.00 98.50 96 ILE A O 1
ATOM 691 N N . GLY A 1 97 ? -10.797 -6.439 11.970 1.00 97.94 97 GLY A N 1
ATOM 692 C CA . GLY A 1 97 ? -10.957 -4.999 11.853 1.00 97.94 97 GLY A CA 1
ATOM 693 C C . GLY A 1 97 ? -12.153 -4.390 12.558 1.00 97.94 97 GLY A C 1
ATOM 694 O O . GLY A 1 97 ? -13.005 -5.080 13.107 1.00 97.94 97 GLY A O 1
ATOM 695 N N . CYS A 1 98 ? -12.205 -3.067 12.533 1.00 97.75 98 CYS A N 1
ATOM 696 C CA . CYS A 1 98 ? -13.259 -2.294 13.172 1.00 97.75 98 CYS A CA 1
ATOM 697 C C . CYS A 1 98 ? -14.498 -2.235 12.262 1.00 97.75 98 CYS A C 1
ATOM 699 O O . CYS A 1 98 ? -14.416 -1.829 11.101 1.00 97.75 98 CYS A O 1
ATOM 701 N N . ALA A 1 99 ? -15.666 -2.614 12.787 1.00 97.69 99 ALA A N 1
ATOM 702 C CA . ALA A 1 99 ? -16.915 -2.697 12.022 1.00 97.69 99 ALA A CA 1
ATOM 703 C C . ALA A 1 99 ? -17.499 -1.322 11.643 1.00 97.69 99 ALA A C 1
ATOM 705 O O . ALA A 1 99 ? -18.369 -1.238 10.782 1.00 97.69 99 ALA A O 1
ATOM 706 N N . HIS A 1 100 ? -17.011 -0.247 12.268 1.00 96.62 100 HIS A N 1
ATOM 707 C CA . HIS A 1 100 ? -17.433 1.136 12.033 1.00 96.62 100 HIS A CA 1
ATOM 708 C C . HIS A 1 100 ? -16.549 1.878 11.005 1.00 96.62 100 HIS A C 1
ATOM 710 O O . HIS A 1 100 ? -16.590 3.103 10.908 1.00 96.62 100 HIS A O 1
ATOM 716 N N . VAL A 1 101 ? -15.727 1.162 10.229 1.00 96.56 101 VAL A N 1
ATOM 717 C CA . VAL A 1 101 ? -14.907 1.756 9.161 1.00 96.56 101 VAL A CA 1
ATOM 718 C C . VAL A 1 101 ? -15.714 1.900 7.871 1.00 96.56 101 VAL A C 1
ATOM 720 O O . VAL A 1 101 ? -16.254 0.931 7.340 1.00 96.56 101 VAL A O 1
ATOM 723 N N . LEU A 1 102 ? -15.697 3.103 7.297 1.00 96.06 102 LEU A N 1
ATOM 724 C CA . LEU A 1 102 ? -16.256 3.407 5.984 1.00 96.06 102 LEU A CA 1
ATOM 725 C C . LEU A 1 102 ? -15.131 3.707 4.983 1.00 96.06 102 LEU A C 1
ATOM 727 O O . LEU A 1 102 ? -14.405 4.693 5.111 1.00 96.06 102 LEU A O 1
ATOM 731 N N . THR A 1 103 ? -14.981 2.865 3.958 1.00 95.50 103 THR A N 1
ATOM 732 C CA . THR A 1 103 ? -13.937 3.016 2.928 1.00 95.50 103 THR A CA 1
ATOM 733 C C . THR A 1 103 ? -14.371 2.460 1.567 1.00 95.50 103 THR A C 1
ATOM 735 O O . THR A 1 103 ? -15.334 1.692 1.462 1.00 95.50 103 THR A O 1
ATOM 738 N N . HIS A 1 104 ? -13.679 2.845 0.493 1.00 94.25 104 HIS A N 1
ATOM 739 C CA . HIS A 1 104 ? -13.888 2.293 -0.853 1.00 94.25 104 HIS A CA 1
ATOM 740 C C . HIS A 1 104 ? -13.543 0.803 -0.934 1.00 94.25 104 HIS A C 1
ATOM 742 O O . HIS A 1 104 ? -12.669 0.313 -0.216 1.00 94.25 104 HIS A O 1
ATOM 748 N N . GLY A 1 105 ? -14.201 0.084 -1.847 1.00 93.00 105 GLY A N 1
ATOM 749 C CA . GLY A 1 105 ? -13.963 -1.353 -2.027 1.00 93.00 105 GLY A CA 1
ATOM 750 C C . GLY A 1 105 ? -12.528 -1.638 -2.464 1.00 93.00 105 GLY A C 1
ATOM 751 O O . GLY A 1 105 ? -11.883 -2.550 -1.946 1.00 93.00 105 GLY A O 1
ATOM 752 N N . GLU A 1 106 ? -11.982 -0.793 -3.342 1.00 90.88 106 GLU A N 1
ATOM 753 C CA . GLU A 1 106 ? -10.601 -0.908 -3.820 1.00 90.88 106 GLU A CA 1
ATOM 754 C C . GLU A 1 106 ? -9.540 -0.735 -2.716 1.00 90.88 106 GLU A C 1
ATOM 756 O O . GLU A 1 106 ? -8.463 -1.338 -2.795 1.00 90.88 106 GLU A O 1
ATOM 761 N N . ALA A 1 107 ? -9.830 0.024 -1.651 1.00 92.44 107 ALA A N 1
ATOM 762 C CA . ALA A 1 107 ? -8.919 0.167 -0.514 1.00 92.44 107 ALA A CA 1
ATOM 763 C C . ALA A 1 107 ? -8.762 -1.162 0.241 1.00 92.44 107 ALA A C 1
ATOM 765 O O . ALA A 1 107 ? -7.639 -1.645 0.431 1.00 92.44 107 ALA A O 1
ATOM 766 N N . LEU A 1 108 ? -9.889 -1.795 0.593 1.00 94.50 108 LEU A N 1
ATOM 767 C CA . LEU A 1 108 ? -9.909 -3.123 1.211 1.00 94.50 108 LEU A CA 1
ATOM 768 C C . LEU A 1 108 ? -9.343 -4.179 0.262 1.00 94.50 108 LEU A C 1
ATOM 770 O O . LEU A 1 108 ? -8.526 -5.002 0.673 1.00 94.50 108 LEU A O 1
ATOM 774 N N . ALA A 1 109 ? -9.676 -4.120 -1.029 1.00 92.88 109 ALA A N 1
ATOM 775 C CA . ALA A 1 109 ? -9.131 -5.026 -2.034 1.00 92.88 109 ALA A CA 1
ATOM 776 C C . ALA A 1 109 ? -7.597 -4.956 -2.104 1.00 92.88 109 ALA A C 1
ATOM 778 O O . ALA A 1 109 ? -6.920 -5.980 -2.237 1.00 92.88 109 ALA A O 1
ATOM 779 N N . GLY A 1 110 ? -7.031 -3.755 -1.966 1.00 90.31 110 GLY A N 1
ATOM 780 C CA . GLY A 1 110 ? -5.592 -3.526 -1.922 1.00 90.31 110 GLY A CA 1
ATOM 781 C C . GLY A 1 110 ? -4.883 -4.191 -0.737 1.00 90.31 110 GLY A C 1
ATOM 782 O O . GLY A 1 110 ? -3.688 -4.488 -0.858 1.00 90.31 110 GLY A O 1
ATOM 783 N N . LEU A 1 111 ? -5.592 -4.433 0.372 1.00 93.94 111 LEU A N 1
ATOM 784 C CA . LEU A 1 111 ? -5.118 -5.210 1.519 1.00 93.94 111 LEU A CA 1
ATOM 785 C C . LEU A 1 111 ? -5.407 -6.705 1.338 1.00 93.94 111 LEU A C 1
ATOM 787 O O . LEU A 1 111 ? -4.508 -7.526 1.519 1.00 93.94 111 LEU A O 1
ATOM 791 N N . LEU A 1 112 ? -6.640 -7.069 0.981 1.00 93.38 112 LEU A N 1
ATOM 792 C CA . LEU A 1 112 ? -7.138 -8.445 1.023 1.00 93.38 112 LEU A CA 1
ATOM 793 C C . LEU A 1 112 ? -6.718 -9.278 -0.189 1.00 93.38 112 LEU A C 1
ATOM 795 O O . LEU A 1 112 ? -6.207 -10.390 -0.019 1.00 93.38 112 LEU A O 1
ATOM 799 N N . ALA A 1 113 ? -6.862 -8.720 -1.391 1.00 88.00 113 ALA A N 1
ATOM 800 C CA . ALA A 1 113 ? -6.654 -9.427 -2.651 1.00 88.00 113 ALA A CA 1
ATOM 801 C C . ALA A 1 113 ? -5.210 -9.353 -3.176 1.00 88.00 113 ALA A C 1
ATOM 803 O O . ALA A 1 113 ? -4.817 -10.213 -3.959 1.00 88.00 113 ALA A O 1
ATOM 804 N N . ASP A 1 114 ? -4.397 -8.370 -2.757 1.00 86.69 114 ASP A N 1
ATOM 805 C CA . ASP A 1 114 ? -3.001 -8.268 -3.216 1.00 86.69 114 ASP A CA 1
ATOM 806 C C . ASP A 1 114 ? -2.154 -9.436 -2.657 1.00 86.69 114 ASP A C 1
ATOM 808 O O . ASP A 1 114 ? -1.924 -9.505 -1.443 1.00 86.69 114 ASP A O 1
ATOM 812 N N . PRO A 1 115 ? -1.640 -10.344 -3.512 1.00 83.56 115 PRO A N 1
ATOM 813 C CA . PRO A 1 115 ? -0.912 -11.534 -3.077 1.00 83.56 115 PRO A CA 1
ATOM 814 C C . PRO A 1 115 ? 0.487 -11.224 -2.532 1.00 83.56 115 PRO A C 1
ATOM 816 O O . PRO A 1 115 ? 1.100 -12.088 -1.909 1.00 83.56 115 PRO A O 1
ATOM 819 N N . ARG A 1 116 ? 1.012 -10.010 -2.750 1.00 83.81 116 ARG A N 1
ATOM 820 C CA . ARG A 1 116 ? 2.287 -9.571 -2.156 1.00 83.81 116 ARG A CA 1
ATOM 821 C C . ARG A 1 116 ? 2.140 -9.267 -0.671 1.00 83.81 116 ARG A C 1
ATOM 823 O O . ARG A 1 116 ? 3.139 -9.167 0.031 1.00 83.81 116 ARG A O 1
ATOM 830 N N . ILE A 1 117 ? 0.904 -9.103 -0.208 1.00 89.44 117 ILE A N 1
ATOM 831 C CA . ILE A 1 117 ? 0.586 -8.839 1.186 1.00 89.44 117 ILE A CA 1
ATOM 832 C C . ILE A 1 117 ? 0.202 -10.155 1.810 1.00 89.44 117 ILE A C 1
ATOM 834 O O . ILE A 1 117 ? -0.892 -10.667 1.598 1.00 89.44 117 ILE A O 1
ATOM 838 N N . VAL A 1 118 ? 1.161 -10.717 2.529 1.00 92.12 118 VAL A N 1
ATOM 839 C CA . VAL A 1 118 ? 0.986 -11.936 3.307 1.00 92.12 118 VAL A CA 1
ATOM 840 C C . VAL A 1 118 ? 0.197 -11.584 4.564 1.00 92.12 118 VAL A C 1
ATOM 842 O O . VAL A 1 118 ? -1.014 -11.792 4.606 1.00 92.12 118 VAL A O 1
ATOM 845 N N . THR A 1 119 ? 0.878 -10.934 5.502 1.00 97.00 119 THR A N 1
ATOM 846 C CA . THR A 1 119 ? 0.331 -10.369 6.728 1.00 97.00 119 THR A CA 1
ATOM 847 C C . THR A 1 119 ? 0.565 -8.864 6.655 1.00 97.00 119 THR A C 1
ATOM 849 O O . THR A 1 119 ? 1.654 -8.406 6.293 1.00 97.00 119 THR A O 1
ATOM 852 N N . GLY A 1 120 ? -0.468 -8.065 6.889 1.00 97.06 120 GLY A N 1
ATOM 853 C CA . GLY A 1 120 ? -0.364 -6.625 6.688 1.00 97.06 120 GLY A CA 1
ATOM 854 C C . GLY A 1 120 ? -1.550 -5.841 7.206 1.00 97.06 120 GLY A C 1
ATOM 855 O O . GLY A 1 120 ? -2.588 -6.414 7.515 1.00 97.06 120 GLY A O 1
ATOM 856 N N . ILE A 1 121 ? -1.387 -4.524 7.261 1.00 97.75 121 ILE A N 1
ATOM 857 C CA . ILE A 1 121 ? -2.405 -3.583 7.729 1.00 97.75 121 ILE A CA 1
ATOM 858 C C . ILE A 1 121 ? -2.818 -2.608 6.635 1.00 97.75 121 ILE A C 1
ATOM 860 O O . ILE A 1 121 ? -2.014 -2.266 5.759 1.00 97.75 121 ILE A O 1
ATOM 864 N N . LEU A 1 122 ? -4.056 -2.124 6.703 1.00 97.00 122 LEU A N 1
ATOM 865 C CA . LEU A 1 122 ? -4.464 -0.925 5.983 1.00 97.00 122 LEU A CA 1
ATOM 866 C C . LEU A 1 122 ? -3.920 0.297 6.729 1.00 97.00 122 LEU A C 1
ATOM 868 O O . LEU A 1 122 ? -4.029 0.387 7.950 1.00 97.00 122 LEU A O 1
ATOM 872 N N . GLY A 1 123 ? -3.313 1.229 6.003 1.00 95.25 123 GLY A N 1
ATOM 873 C CA . GLY A 1 123 ? -2.688 2.399 6.599 1.00 95.25 123 GLY A CA 1
ATOM 874 C C . GLY A 1 123 ? -2.700 3.623 5.695 1.00 95.25 123 GLY A C 1
ATOM 875 O O . GLY A 1 123 ? -2.992 3.537 4.503 1.00 95.25 123 GLY A O 1
ATOM 876 N N . THR A 1 124 ? -2.353 4.787 6.233 1.00 92.50 124 THR A N 1
ATOM 877 C CA . THR A 1 124 ? -2.228 6.015 5.437 1.00 92.50 124 THR A CA 1
ATOM 878 C C . THR A 1 124 ? -1.216 6.980 6.027 1.00 92.50 124 THR A C 1
ATOM 880 O O . THR A 1 124 ? -1.099 7.096 7.236 1.00 92.50 124 THR A O 1
ATOM 883 N N . SER A 1 125 ? -0.518 7.726 5.175 1.00 87.62 125 SER A N 1
ATOM 884 C CA . SER A 1 125 ? 0.238 8.914 5.589 1.00 87.62 125 SER A CA 1
ATOM 885 C C . SER A 1 125 ? -0.587 10.197 5.440 1.00 87.62 125 SER A C 1
ATOM 887 O O . SER A 1 125 ? -0.063 11.295 5.603 1.00 87.62 125 SER A O 1
ATOM 889 N N . SER A 1 126 ? -1.852 10.076 5.023 1.00 83.81 126 SER A N 1
ATOM 890 C CA . SER A 1 126 ? -2.758 11.206 4.849 1.00 83.81 126 SER A CA 1
ATOM 891 C C . SER A 1 126 ? -3.162 11.781 6.206 1.00 83.81 126 SER A C 1
ATOM 893 O O . SER A 1 126 ? -3.403 11.005 7.134 1.00 83.81 126 SER A O 1
ATOM 895 N N . PRO A 1 127 ? -3.374 13.107 6.290 1.00 74.81 127 PRO A N 1
ATOM 896 C CA . PRO A 1 127 ? -4.002 13.736 7.445 1.00 74.81 127 PRO A CA 1
ATOM 897 C C . PRO A 1 127 ? -5.326 13.085 7.849 1.00 74.81 127 PRO A C 1
ATOM 899 O O . PRO A 1 127 ? -5.667 13.126 9.015 1.00 74.81 127 PRO A O 1
ATOM 902 N N . ARG A 1 128 ? -6.053 12.435 6.927 1.00 80.75 128 ARG A N 1
ATOM 903 C CA . ARG A 1 128 ? -7.315 11.731 7.226 1.00 80.75 128 ARG A CA 1
ATOM 904 C C . ARG A 1 128 ? -7.200 10.644 8.292 1.00 80.75 128 ARG A C 1
ATOM 906 O O . ARG A 1 128 ? -8.202 10.304 8.904 1.00 80.75 128 ARG A O 1
ATOM 913 N N . GLY A 1 129 ? -6.010 10.078 8.476 1.00 83.12 129 GLY A N 1
ATOM 914 C CA . GLY A 1 129 ? -5.778 9.048 9.482 1.00 83.12 129 GLY A CA 1
ATOM 915 C C . GLY A 1 129 ? -5.533 9.591 10.886 1.00 83.12 129 GLY A C 1
ATOM 916 O O . GLY A 1 129 ? -5.274 8.782 11.762 1.00 83.12 129 GLY A O 1
ATOM 917 N N . PHE A 1 130 ? -5.574 10.912 11.118 1.00 87.81 130 PHE A N 1
ATOM 918 C CA . PHE A 1 130 ? -5.134 11.482 12.399 1.00 87.81 130 PHE A CA 1
ATOM 919 C C . PHE A 1 130 ? -5.933 10.996 13.614 1.00 87.81 130 PHE A C 1
ATOM 921 O O . PHE A 1 130 ? -5.382 10.955 14.704 1.00 87.81 130 PHE A O 1
ATOM 928 N N . TRP A 1 131 ? -7.185 10.571 13.414 1.00 91.50 131 TRP A N 1
ATOM 929 C CA . TRP A 1 131 ? -8.027 9.930 14.432 1.00 91.50 131 TRP A CA 1
ATOM 930 C C . TRP A 1 131 ? -7.673 8.467 14.719 1.00 91.50 131 TRP A C 1
ATOM 932 O O . TRP A 1 131 ? -8.372 7.801 15.471 1.00 91.50 131 TRP A O 1
ATOM 942 N N . SER A 1 132 ? -6.667 7.913 14.053 1.00 93.88 132 SER A N 1
ATOM 943 C CA . SER A 1 132 ? -6.308 6.502 14.143 1.00 93.88 132 SER A CA 1
ATOM 944 C C . SER A 1 132 ? -4.899 6.333 14.703 1.00 93.88 132 SER A C 1
ATOM 946 O O . SER A 1 132 ? -4.097 7.267 14.694 1.00 93.88 132 SER A O 1
ATOM 948 N N . PHE A 1 133 ? -4.574 5.134 15.188 1.00 94.50 133 PHE A N 1
ATOM 949 C CA . PHE A 1 133 ? -3.296 4.915 15.858 1.00 94.50 133 PHE A CA 1
ATOM 950 C C . PHE A 1 133 ? -2.105 5.086 14.921 1.00 94.50 133 PHE A C 1
ATOM 952 O O . PHE A 1 133 ? -2.077 4.590 13.791 1.00 94.50 133 PHE A O 1
ATOM 959 N N . ALA A 1 134 ? -1.095 5.792 15.411 1.00 92.94 134 ALA A N 1
ATOM 960 C CA . ALA A 1 134 ? 0.120 6.055 14.672 1.00 92.94 134 ALA A CA 1
ATOM 961 C C . ALA A 1 134 ? 0.963 4.777 14.518 1.00 92.94 134 ALA A C 1
ATOM 963 O O . ALA A 1 134 ? 1.074 3.957 15.424 1.00 92.94 134 ALA A O 1
ATOM 964 N N . VAL A 1 135 ? 1.597 4.606 13.363 1.00 93.19 135 VAL A N 1
ATOM 965 C CA . VAL A 1 135 ? 2.541 3.516 13.105 1.00 93.19 135 VAL A CA 1
ATOM 966 C C . VAL A 1 135 ? 3.796 4.058 12.439 1.00 93.19 135 VAL A C 1
ATOM 968 O O . VAL A 1 135 ? 3.766 4.987 11.619 1.00 93.19 135 VAL A O 1
ATOM 971 N N . ARG A 1 136 ? 4.934 3.445 12.754 1.00 90.56 136 ARG A N 1
ATOM 972 C CA . ARG A 1 136 ? 6.187 3.693 12.048 1.00 90.56 136 ARG A CA 1
ATOM 973 C C . ARG A 1 136 ? 6.422 2.579 11.053 1.00 90.56 136 ARG A C 1
ATOM 975 O O . ARG A 1 136 ? 6.485 1.401 11.400 1.00 90.56 136 ARG A O 1
ATOM 982 N N . THR A 1 137 ? 6.619 2.973 9.802 1.00 87.88 137 THR A N 1
ATOM 983 C CA . THR A 1 137 ? 7.059 2.062 8.752 1.00 87.88 137 THR A CA 1
ATOM 984 C C . THR A 1 137 ? 8.473 2.360 8.302 1.00 87.88 137 THR A C 1
ATOM 986 O O . THR A 1 137 ? 8.870 3.513 8.124 1.00 87.88 137 THR A O 1
ATOM 989 N N . VAL A 1 138 ? 9.237 1.306 8.054 1.00 83.81 138 VAL A N 1
ATOM 990 C CA . VAL A 1 138 ? 10.546 1.390 7.421 1.00 83.81 138 VAL A CA 1
ATOM 991 C C . VAL A 1 138 ? 10.536 0.441 6.234 1.00 83.81 138 VAL A C 1
ATOM 993 O O . VAL A 1 138 ? 10.315 -0.757 6.372 1.00 83.81 138 VAL A O 1
ATOM 996 N N . ARG A 1 139 ? 10.728 0.999 5.032 1.00 77.56 139 ARG A N 1
ATOM 997 C CA . ARG A 1 139 ? 10.747 0.241 3.764 1.00 77.56 139 ARG A CA 1
ATOM 998 C C . ARG A 1 139 ? 9.504 -0.635 3.538 1.00 77.56 139 ARG A C 1
ATOM 1000 O O . ARG A 1 139 ? 9.594 -1.704 2.949 1.00 77.56 139 ARG A O 1
ATOM 1007 N N . GLY A 1 140 ? 8.339 -0.157 3.976 1.00 79.00 140 GLY A N 1
ATOM 1008 C CA . GLY A 1 140 ? 7.056 -0.844 3.792 1.00 79.00 140 GLY A CA 1
ATOM 1009 C C . GLY A 1 140 ? 6.713 -1.875 4.871 1.00 79.00 140 GLY A C 1
ATOM 1010 O O . GLY A 1 140 ? 5.585 -2.364 4.870 1.00 79.00 140 GLY A O 1
ATOM 1011 N N . ARG A 1 141 ? 7.630 -2.150 5.808 1.00 88.56 141 ARG A N 1
ATOM 1012 C CA . ARG A 1 141 ? 7.376 -2.954 7.009 1.00 88.56 141 ARG A CA 1
ATOM 1013 C C . ARG A 1 141 ? 6.990 -2.050 8.175 1.00 88.56 141 ARG A C 1
ATOM 1015 O O . ARG A 1 141 ? 7.616 -1.008 8.362 1.00 88.56 141 ARG A O 1
ATOM 1022 N N . VAL A 1 142 ? 5.992 -2.448 8.954 1.00 92.06 142 VAL A N 1
ATOM 1023 C CA . VAL A 1 142 ? 5.649 -1.830 10.239 1.00 92.06 142 VAL A CA 1
ATOM 1024 C C . VAL A 1 142 ? 6.663 -2.296 11.279 1.00 92.06 142 VAL A C 1
ATOM 1026 O O . VAL A 1 142 ? 6.874 -3.494 11.449 1.00 92.06 142 VAL A O 1
ATOM 1029 N N . VAL A 1 143 ? 7.324 -1.341 11.922 1.00 90.12 143 VAL A N 1
ATOM 1030 C CA . VAL A 1 143 ? 8.393 -1.587 12.907 1.00 90.12 143 VAL A CA 1
ATOM 1031 C C . VAL A 1 143 ? 8.025 -1.097 14.304 1.00 90.12 143 VAL A C 1
ATOM 1033 O O . VAL A 1 143 ? 8.664 -1.481 15.271 1.00 90.12 143 VAL A O 1
ATOM 1036 N N . SER A 1 144 ? 7.000 -0.254 14.399 1.00 91.31 144 SER A N 1
ATOM 1037 C CA . SER A 1 144 ? 6.415 0.218 15.649 1.00 91.31 144 SER A CA 1
ATOM 1038 C C . SER A 1 144 ? 4.962 0.607 15.387 1.00 91.31 144 SER A C 1
ATOM 1040 O O . SER A 1 144 ? 4.631 1.062 14.283 1.00 91.31 144 SER A O 1
ATOM 1042 N N . ALA A 1 145 ? 4.099 0.388 16.371 1.00 93.88 145 ALA A N 1
ATOM 1043 C CA . ALA A 1 145 ? 2.675 0.664 16.298 1.00 93.88 145 ALA A CA 1
ATOM 1044 C C . ALA A 1 145 ? 2.183 1.194 17.642 1.00 93.88 145 ALA A C 1
ATOM 1046 O O . ALA A 1 145 ? 2.613 0.712 18.687 1.00 93.88 145 ALA A O 1
ATOM 1047 N N . ALA A 1 146 ? 1.295 2.180 17.588 1.00 93.38 146 ALA A N 1
ATOM 1048 C CA . ALA A 1 146 ? 0.571 2.672 18.741 1.00 93.38 146 ALA A CA 1
ATOM 1049 C C . ALA A 1 146 ? -0.738 1.895 18.907 1.00 93.38 146 ALA A C 1
ATOM 1051 O O . ALA A 1 146 ? -1.249 1.275 17.971 1.00 93.38 146 ALA A O 1
ATOM 1052 N N . SER A 1 147 ? -1.273 1.961 20.114 1.00 94.25 147 SER A N 1
ATOM 1053 C CA . SER A 1 147 ? -2.577 1.428 20.508 1.00 94.25 147 SER A CA 1
ATOM 1054 C C . SER A 1 147 ? -3.095 2.284 21.677 1.00 94.25 147 SER A C 1
ATOM 1056 O O . SER A 1 147 ? -2.399 3.235 22.053 1.00 94.25 147 SER A O 1
ATOM 1058 N N . PRO A 1 148 ? -4.235 1.953 22.301 1.00 91.31 148 PRO A N 1
ATOM 1059 C CA . PRO A 1 148 ? -4.686 2.636 23.517 1.00 91.31 148 PRO A CA 1
ATOM 1060 C C . PRO A 1 148 ? -3.625 2.657 24.624 1.00 91.31 148 PRO A C 1
ATOM 1062 O O . PRO A 1 148 ? -3.527 3.625 25.363 1.00 91.31 148 PRO A O 1
ATOM 1065 N N . PHE A 1 149 ? -2.769 1.629 24.673 1.00 89.06 149 PHE A N 1
ATOM 1066 C CA . PHE A 1 149 ? -1.808 1.404 25.760 1.00 89.06 149 PHE A CA 1
ATOM 1067 C C . PHE A 1 149 ? -0.342 1.559 25.350 1.00 89.06 149 PHE A C 1
ATOM 1069 O O . PHE A 1 149 ? 0.551 1.492 26.189 1.00 89.06 149 PHE A O 1
ATOM 1076 N N . HIS A 1 150 ? -0.071 1.750 24.057 1.00 91.69 150 HIS A N 1
ATOM 1077 C CA . HIS A 1 150 ? 1.287 1.733 23.514 1.00 91.69 150 HIS A CA 1
ATOM 1078 C C . HIS A 1 150 ? 1.578 2.976 22.693 1.00 91.69 150 HIS A C 1
ATOM 1080 O O . HIS A 1 150 ? 0.761 3.380 21.862 1.00 91.69 150 HIS A O 1
ATOM 1086 N N . SER A 1 151 ? 2.776 3.527 22.870 1.00 89.00 151 SER A N 1
ATOM 1087 C CA . SER A 1 151 ? 3.270 4.646 22.079 1.00 89.00 151 SER A CA 1
ATOM 1088 C C . SER A 1 151 ? 4.090 4.150 20.881 1.00 89.00 151 SER A C 1
ATOM 1090 O O . SER A 1 151 ? 4.733 3.098 20.921 1.00 89.00 151 SER A O 1
ATOM 1092 N N . ALA A 1 152 ? 4.065 4.914 19.786 1.00 87.94 152 ALA A N 1
ATOM 1093 C CA . ALA A 1 152 ? 4.931 4.685 18.633 1.00 87.94 152 ALA A CA 1
ATOM 1094 C C . ALA A 1 152 ? 5.914 5.845 18.481 1.00 87.94 152 ALA A C 1
ATOM 1096 O O . ALA A 1 152 ? 5.517 6.978 18.209 1.00 87.94 152 ALA A O 1
ATOM 1097 N N . GLY A 1 153 ? 7.210 5.569 18.594 1.00 81.81 153 GLY A N 1
ATOM 1098 C CA . GLY A 1 153 ? 8.266 6.552 18.431 1.00 81.81 153 GLY A CA 1
ATOM 1099 C C . GLY A 1 153 ? 8.462 6.940 16.967 1.00 81.81 153 GLY A C 1
ATOM 1100 O O . GLY A 1 153 ? 8.689 6.092 16.102 1.00 81.81 153 GLY A O 1
ATOM 1101 N N . ARG A 1 154 ? 8.458 8.249 16.680 1.00 80.62 154 ARG A N 1
ATOM 1102 C CA . ARG A 1 154 ? 8.676 8.832 15.336 1.00 80.62 154 ARG A CA 1
ATOM 1103 C C . ARG A 1 154 ? 7.754 8.231 14.252 1.00 80.62 154 ARG A C 1
ATOM 1105 O O . ARG A 1 154 ? 8.252 7.700 13.246 1.00 80.62 154 ARG A O 1
ATOM 1112 N N . PRO A 1 155 ? 6.424 8.296 14.430 1.00 85.81 155 PRO A N 1
ATOM 1113 C CA . PRO A 1 155 ? 5.479 7.703 13.494 1.00 85.81 155 PRO A CA 1
ATOM 1114 C C . PRO A 1 155 ? 5.506 8.403 12.132 1.00 85.81 155 PRO A C 1
ATOM 1116 O O . PRO A 1 155 ? 5.932 9.551 11.996 1.00 85.81 155 PRO A O 1
ATOM 1119 N N . ASN A 1 156 ? 5.061 7.691 11.094 1.00 85.81 156 ASN A N 1
ATOM 1120 C CA . ASN A 1 156 ? 5.008 8.225 9.728 1.00 85.81 156 ASN A CA 1
ATOM 1121 C C . ASN A 1 156 ? 3.773 7.817 8.916 1.00 85.81 156 ASN A C 1
ATOM 1123 O O . ASN A 1 156 ? 3.640 8.222 7.759 1.00 85.81 156 ASN A O 1
ATOM 1127 N N . ASN A 1 157 ? 2.907 6.991 9.494 1.00 92.06 157 ASN A N 1
ATOM 1128 C CA . ASN A 1 157 ? 1.619 6.587 8.954 1.00 92.06 157 ASN A CA 1
ATOM 1129 C C . ASN A 1 157 ? 0.639 6.390 10.119 1.00 92.06 157 ASN A C 1
ATOM 1131 O O . ASN A 1 157 ? 1.041 6.369 11.277 1.00 92.06 157 ASN A O 1
ATOM 1135 N N . TYR A 1 158 ? -0.622 6.162 9.784 1.00 94.50 158 TYR A N 1
ATOM 1136 C CA . TYR A 1 158 ? -1.687 5.744 10.684 1.00 94.50 158 TYR A CA 1
ATOM 1137 C C . TYR A 1 158 ? -2.219 4.373 10.272 1.00 94.50 158 TYR A C 1
ATOM 1139 O O . TYR A 1 158 ? -2.270 4.069 9.075 1.00 94.50 158 TYR A O 1
ATOM 1147 N N . PHE A 1 159 ? -2.607 3.563 11.251 1.00 97.06 159 PHE A N 1
ATOM 1148 C CA . PHE A 1 159 ? -3.310 2.295 11.098 1.00 97.06 159 PHE A CA 1
ATOM 1149 C C . PHE A 1 159 ? -4.809 2.546 10.919 1.00 97.06 159 PHE A C 1
ATOM 1151 O O . PHE A 1 159 ? -5.407 3.231 11.729 1.00 97.06 159 PHE A O 1
ATOM 1158 N N . LEU A 1 160 ? -5.423 1.997 9.872 1.00 96.69 160 LEU A N 1
ATOM 1159 C CA . LEU A 1 160 ? -6.814 2.288 9.497 1.00 96.69 160 LEU A CA 1
ATOM 1160 C C . LEU A 1 160 ? -7.805 1.188 9.916 1.00 96.69 160 LEU A C 1
ATOM 1162 O O . LEU A 1 160 ? -8.762 0.905 9.195 1.00 96.69 160 LEU A O 1
ATOM 1166 N N . GLY A 1 161 ? -7.537 0.514 11.037 1.00 95.88 161 GLY A N 1
ATOM 1167 C CA . GLY A 1 161 ? -8.490 -0.408 11.660 1.00 95.88 161 GLY A CA 1
ATOM 1168 C C . GLY A 1 161 ? -8.673 -1.759 10.962 1.00 95.88 161 GLY A C 1
ATOM 1169 O O . GLY A 1 161 ? -9.621 -2.458 11.285 1.00 95.88 161 GLY A O 1
ATOM 1170 N N . PHE A 1 162 ? -7.807 -2.155 10.017 1.00 98.00 162 PHE A N 1
ATOM 1171 C CA . PHE A 1 162 ? -7.852 -3.486 9.388 1.00 98.00 162 PHE A CA 1
ATOM 1172 C C . PHE A 1 162 ? -6.486 -4.149 9.295 1.00 98.00 162 PHE A C 1
ATOM 1174 O O . PHE A 1 162 ? -5.560 -3.605 8.685 1.00 98.00 162 PHE A O 1
ATOM 1181 N N . VAL A 1 163 ? -6.399 -5.380 9.790 1.00 98.12 163 VAL A N 1
ATOM 1182 C CA . VAL A 1 163 ? -5.242 -6.264 9.655 1.00 98.12 163 VAL A CA 1
ATOM 1183 C C . VAL A 1 163 ? -5.645 -7.567 8.968 1.00 98.12 163 VAL A C 1
ATOM 1185 O O . VAL A 1 163 ? -6.671 -8.170 9.261 1.00 98.12 163 VAL A O 1
ATOM 1188 N N . LYS A 1 164 ? -4.825 -8.018 8.023 1.00 97.69 164 LYS A N 1
ATOM 1189 C CA . LYS A 1 164 ? -4.904 -9.348 7.419 1.00 97.69 164 LYS A CA 1
ATOM 1190 C C . LYS A 1 164 ? -3.770 -10.192 7.971 1.00 97.69 164 LYS A C 1
ATOM 1192 O O . LYS A 1 164 ? -2.619 -9.771 7.875 1.00 97.69 164 LYS A O 1
ATOM 1197 N N . VAL A 1 165 ? -4.082 -11.386 8.459 1.00 97.75 165 VAL A N 1
ATOM 1198 C CA . VAL A 1 165 ? -3.124 -12.331 9.038 1.00 97.75 165 VAL A CA 1
ATOM 1199 C C . VAL A 1 165 ? -3.118 -13.628 8.230 1.00 97.75 165 VAL A C 1
ATOM 1201 O O . VAL A 1 165 ? -4.155 -14.262 8.005 1.00 97.75 165 VAL A O 1
ATOM 1204 N N . ASP A 1 166 ? -1.938 -14.009 7.747 1.00 96.62 166 ASP A N 1
ATOM 1205 C CA . ASP A 1 166 ? -1.718 -15.267 7.035 1.00 96.62 166 ASP A CA 1
ATOM 1206 C C . ASP A 1 166 ? -1.622 -16.444 8.025 1.00 96.62 166 ASP A C 1
ATOM 1208 O O . ASP A 1 166 ? -1.160 -16.248 9.151 1.00 96.62 166 ASP A O 1
ATOM 1212 N N . PRO A 1 167 ? -1.981 -17.686 7.632 1.00 95.94 167 PRO A N 1
ATOM 1213 C CA . PRO A 1 167 ? -1.900 -18.846 8.526 1.00 95.94 167 PRO A CA 1
ATOM 1214 C C . PRO A 1 167 ? -0.543 -19.031 9.219 1.00 95.94 167 PRO A C 1
ATOM 1216 O O . PRO A 1 167 ? -0.496 -19.513 10.344 1.00 95.94 167 PRO A O 1
ATOM 1219 N N . ARG A 1 168 ? 0.555 -18.610 8.575 1.00 95.62 168 ARG A N 1
ATOM 1220 C CA . ARG A 1 168 ? 1.920 -18.691 9.124 1.00 95.62 168 ARG A CA 1
ATOM 1221 C C . ARG A 1 168 ? 2.155 -17.825 10.362 1.00 95.62 168 ARG A C 1
ATOM 1223 O O . ARG A 1 168 ? 3.025 -18.154 11.161 1.00 95.62 168 ARG A O 1
ATOM 1230 N N . ASP A 1 169 ? 1.408 -16.735 10.510 1.00 96.56 169 ASP A N 1
ATOM 1231 C CA . ASP A 1 169 ? 1.568 -15.777 11.610 1.00 96.56 169 ASP A CA 1
ATOM 1232 C C . ASP A 1 169 ? 0.445 -15.888 12.648 1.00 96.56 169 ASP A C 1
ATOM 1234 O O . ASP A 1 169 ? 0.477 -15.235 13.688 1.00 96.56 169 ASP A O 1
ATOM 1238 N N . ARG A 1 170 ? -0.543 -16.748 12.396 1.00 95.75 170 ARG A N 1
ATOM 1239 C CA . ARG A 1 170 ? -1.744 -16.858 13.221 1.00 95.75 170 ARG A CA 1
ATOM 1240 C C . ARG A 1 170 ? -1.468 -17.358 14.635 1.00 95.75 170 ARG A C 1
ATOM 1242 O O . ARG A 1 170 ? -2.061 -16.845 15.570 1.00 95.75 170 ARG A O 1
ATOM 1249 N N . GLY A 1 171 ? -0.516 -18.274 14.814 1.00 97.12 171 GLY A N 1
ATOM 1250 C CA . GLY A 1 171 ? -0.099 -18.699 16.156 1.00 97.12 171 GLY A CA 1
ATOM 1251 C C . GLY A 1 171 ? 0.459 -17.543 16.999 1.00 97.12 171 GLY A C 1
ATOM 1252 O O . GLY A 1 171 ? 0.204 -17.477 18.196 1.00 97.12 171 GLY A O 1
ATOM 1253 N N . ARG A 1 172 ? 1.152 -16.580 16.369 1.00 96.88 172 ARG A N 1
ATOM 1254 C CA . ARG A 1 172 ? 1.648 -15.372 17.051 1.00 96.88 172 ARG A CA 1
ATOM 1255 C C . ARG A 1 172 ? 0.521 -14.405 17.396 1.00 96.88 172 ARG A C 1
ATOM 1257 O O . ARG A 1 172 ? 0.545 -13.826 18.473 1.00 96.88 172 ARG A O 1
ATOM 1264 N N . LEU A 1 173 ? -0.470 -14.267 16.511 1.00 97.75 173 LEU A N 1
ATOM 1265 C CA . LEU A 1 173 ? -1.696 -13.522 16.802 1.00 97.75 173 LEU A CA 1
ATOM 1266 C C . LEU A 1 173 ? -2.420 -14.109 18.024 1.00 97.75 173 LEU A C 1
ATOM 1268 O O . LEU A 1 173 ? -2.750 -13.362 18.935 1.00 97.75 173 LEU A O 1
ATOM 1272 N N . VAL A 1 174 ? -2.635 -15.429 18.052 1.00 98.19 174 VAL A N 1
ATOM 1273 C CA . VAL A 1 174 ? -3.313 -16.131 19.158 1.00 98.19 174 VAL A CA 1
ATOM 1274 C C . VAL A 1 174 ? -2.551 -15.943 20.470 1.00 98.19 174 VAL A C 1
ATOM 1276 O O . VAL A 1 174 ? -3.153 -15.604 21.484 1.00 98.19 174 VAL A O 1
ATOM 1279 N N . ALA A 1 175 ? -1.225 -16.112 20.452 1.00 97.75 175 ALA A N 1
ATOM 1280 C CA . ALA A 1 175 ? -0.390 -15.906 21.632 1.00 97.75 175 ALA A CA 1
ATOM 1281 C C . ALA A 1 175 ? -0.451 -14.457 22.142 1.00 97.75 175 ALA A C 1
ATOM 1283 O O . ALA A 1 175 ? -0.610 -14.241 23.339 1.00 97.75 175 ALA A O 1
ATOM 1284 N N . ALA A 1 176 ? -0.375 -13.473 21.239 1.00 96.88 176 ALA A N 1
ATOM 1285 C CA . ALA A 1 176 ? -0.491 -12.065 21.604 1.00 96.88 176 ALA A CA 1
ATOM 1286 C C . ALA A 1 176 ? -1.875 -11.728 22.174 1.00 96.88 176 ALA A C 1
ATOM 1288 O O . ALA A 1 176 ? -1.958 -11.033 23.178 1.00 96.88 176 ALA A O 1
ATOM 1289 N N . ALA A 1 177 ? -2.948 -12.241 21.566 1.00 97.88 177 ALA A N 1
ATOM 1290 C CA . ALA A 1 177 ? -4.314 -12.020 22.030 1.00 97.88 177 ALA A CA 1
ATOM 1291 C C . ALA A 1 177 ? -4.531 -12.575 23.448 1.00 97.88 177 ALA A C 1
ATOM 1293 O O . ALA A 1 177 ? -5.050 -11.865 24.301 1.00 97.88 177 ALA A O 1
ATOM 1294 N N . ARG A 1 178 ? -4.065 -13.803 23.727 1.00 97.62 178 ARG A N 1
ATOM 1295 C CA . ARG A 1 178 ? -4.134 -14.393 25.076 1.00 97.62 178 ARG A CA 1
ATOM 1296 C C . ARG A 1 178 ? -3.338 -13.583 26.094 1.00 97.62 178 ARG A C 1
ATOM 1298 O O . ARG A 1 178 ? -3.877 -13.237 27.132 1.00 97.62 178 ARG A O 1
ATOM 1305 N N . HIS A 1 179 ? -2.102 -13.217 25.758 1.00 95.38 179 HIS A N 1
ATOM 1306 C CA . HIS A 1 179 ? -1.262 -12.442 26.667 1.00 95.38 179 HIS A CA 1
ATOM 1307 C C . HIS A 1 179 ? -1.878 -11.067 26.978 1.00 95.38 179 HIS A C 1
ATOM 1309 O O . HIS A 1 179 ? -1.932 -10.663 28.132 1.00 95.38 179 HIS A O 1
ATOM 1315 N N . PHE A 1 180 ? -2.419 -10.361 25.981 1.00 94.19 180 PHE A N 1
ATOM 1316 C CA . PHE A 1 180 ? -3.109 -9.099 26.249 1.00 94.19 180 PHE A CA 1
ATOM 1317 C C . PHE A 1 180 ? -4.401 -9.270 27.046 1.00 94.19 180 PHE A C 1
ATOM 1319 O O . PHE A 1 180 ? -4.724 -8.381 27.824 1.00 94.19 180 PHE A O 1
ATOM 1326 N N . ALA A 1 181 ? -5.125 -10.381 26.885 1.00 94.62 181 ALA A N 1
ATOM 1327 C CA . ALA A 1 181 ? -6.288 -10.662 27.720 1.00 94.62 181 ALA A CA 1
ATOM 1328 C C . ALA A 1 181 ? -5.888 -10.827 29.195 1.00 94.62 181 ALA A C 1
ATOM 1330 O O . ALA A 1 181 ? -6.588 -10.336 30.074 1.00 94.62 181 ALA A O 1
ATOM 1331 N N . ASP A 1 182 ? -4.753 -11.476 29.463 1.00 92.25 182 ASP A N 1
ATOM 1332 C CA . ASP A 1 182 ? -4.233 -11.624 30.824 1.00 92.25 182 ASP A CA 1
ATOM 1333 C C . ASP A 1 182 ? -3.814 -10.261 31.402 1.00 92.25 182 ASP A C 1
ATOM 1335 O O . ASP A 1 182 ? -4.238 -9.903 32.495 1.00 92.25 182 ASP A O 1
ATOM 1339 N N . LEU A 1 183 ? -3.086 -9.443 30.630 1.00 89.19 183 LEU A N 1
ATOM 1340 C CA . LEU A 1 183 ? -2.672 -8.100 31.064 1.00 89.19 183 LEU A CA 1
ATOM 1341 C C . LEU A 1 183 ? -3.852 -7.142 31.271 1.00 89.19 183 LEU A C 1
ATOM 1343 O O . LEU A 1 183 ? -3.840 -6.342 32.202 1.00 89.19 183 LEU A O 1
ATOM 1347 N N . SER A 1 184 ? -4.871 -7.205 30.411 1.00 83.56 184 SER A N 1
ATOM 1348 C CA . SER A 1 184 ? -6.056 -6.348 30.522 1.00 83.56 184 SER A CA 1
ATOM 1349 C C . SER A 1 184 ? -6.898 -6.670 31.755 1.00 83.56 184 SER A C 1
ATOM 1351 O O . SER A 1 184 ? -7.608 -5.791 32.230 1.00 83.56 184 SER A O 1
ATOM 1353 N N . ALA A 1 185 ? -6.811 -7.893 32.284 1.00 79.81 185 ALA A N 1
ATOM 1354 C CA . ALA A 1 185 ? -7.483 -8.275 33.522 1.00 79.81 185 ALA A CA 1
ATOM 1355 C C . ALA A 1 185 ? -6.766 -7.755 34.784 1.00 79.81 185 ALA A C 1
ATOM 1357 O O . ALA A 1 185 ? -7.367 -7.732 35.856 1.00 79.81 185 ALA A O 1
ATOM 1358 N N . GLU A 1 186 ? -5.494 -7.358 34.670 1.00 76.44 186 GLU A N 1
ATOM 1359 C CA . GLU A 1 186 ? -4.658 -6.885 35.784 1.00 76.44 186 GLU A CA 1
ATOM 1360 C C . GLU A 1 186 ? -4.602 -5.343 35.904 1.00 76.44 186 GLU A C 1
ATOM 1362 O O . GLU A 1 186 ? -4.001 -4.845 36.852 1.00 76.44 186 GLU A O 1
ATOM 1367 N N . GLU A 1 187 ? -5.215 -4.600 34.966 1.00 63.97 187 GLU A N 1
ATOM 1368 C CA . GLU A 1 187 ? -5.293 -3.121 34.874 1.00 63.97 187 GLU A CA 1
ATOM 1369 C C . GLU A 1 187 ? -4.015 -2.348 35.296 1.00 63.97 187 GLU A C 1
ATOM 1371 O O . GLU A 1 187 ? -3.963 -1.712 36.352 1.00 63.97 187 GLU A O 1
ATOM 1376 N N . PRO A 1 188 ? -2.951 -2.327 34.471 1.00 61.94 188 PRO A N 1
ATOM 1377 C CA . PRO A 1 188 ? -1.735 -1.587 34.804 1.00 61.94 188 PRO A CA 1
ATOM 1378 C C . PRO A 1 188 ? -1.950 -0.057 34.822 1.00 61.94 188 PRO A C 1
ATOM 1380 O O . PRO A 1 188 ? -2.204 0.543 33.777 1.00 61.94 188 PRO A O 1
ATOM 1383 N N . GLU A 1 189 ? -1.697 0.610 35.961 1.00 60.03 189 GLU A N 1
ATOM 1384 C CA . GLU A 1 189 ? -1.823 2.081 36.151 1.00 60.03 189 GLU A CA 1
ATOM 1385 C C . GLU A 1 189 ? -1.148 2.940 35.051 1.00 60.03 189 GLU A C 1
ATOM 1387 O O . GLU A 1 189 ? -1.525 4.081 34.797 1.00 60.03 189 GLU A O 1
ATOM 1392 N N . ARG A 1 190 ? -0.116 2.421 34.368 1.00 60.47 190 ARG A N 1
ATOM 1393 C CA . ARG A 1 190 ? 0.660 3.169 33.356 1.00 60.47 190 ARG A CA 1
ATOM 1394 C C . ARG A 1 190 ? -0.104 3.435 32.056 1.00 60.47 190 ARG A C 1
ATOM 1396 O O . ARG A 1 190 ? 0.310 4.300 31.280 1.00 60.47 190 ARG A O 1
ATOM 1403 N N . TRP A 1 191 ? -1.179 2.699 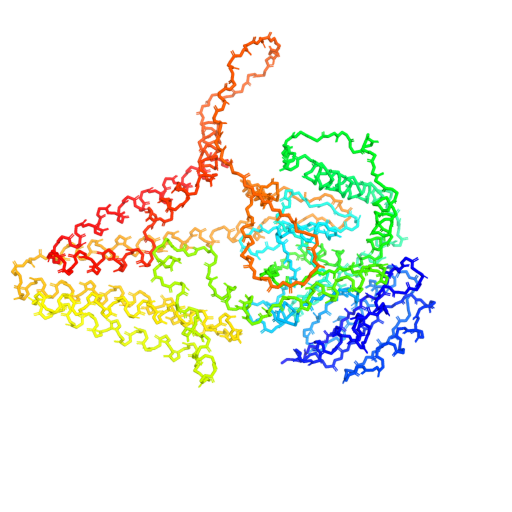31.799 1.00 69.38 191 TRP A N 1
ATOM 1404 C CA . TRP A 1 191 ? -1.900 2.718 30.528 1.00 69.38 191 TRP A CA 1
ATOM 1405 C C . TRP A 1 191 ? -2.785 3.956 30.334 1.00 69.38 191 TRP A C 1
ATOM 1407 O O . TRP A 1 191 ? -2.877 4.446 29.208 1.00 69.38 191 TRP A O 1
ATOM 1417 N N . GLU A 1 192 ? -3.304 4.550 31.413 1.00 68.94 192 GLU A N 1
ATOM 1418 C CA . GLU A 1 192 ? -4.073 5.808 31.363 1.00 68.94 192 GLU A CA 1
ATOM 1419 C C . GLU A 1 192 ? -3.261 6.950 30.729 1.00 68.94 192 GLU A C 1
ATOM 1421 O O . GLU A 1 192 ? -3.747 7.697 29.877 1.00 68.94 192 GLU A O 1
ATOM 1426 N N . SER A 1 193 ? -1.959 7.009 31.036 1.00 78.75 193 SER A N 1
ATOM 1427 C CA . SER A 1 193 ? -1.062 8.058 30.539 1.00 78.75 193 SER A CA 1
ATOM 1428 C C . SER A 1 193 ? -0.933 8.103 29.010 1.00 78.75 193 SER A C 1
ATOM 1430 O O . SER A 1 193 ? -0.511 9.121 28.457 1.00 78.75 193 SER A O 1
ATOM 1432 N N . GLN A 1 194 ? -1.244 7.009 28.304 1.00 86.81 194 GLN A N 1
ATOM 1433 C CA . GLN A 1 194 ? -1.166 6.962 26.845 1.00 86.81 194 GLN A CA 1
ATOM 1434 C C . GLN A 1 194 ? -2.385 7.600 26.177 1.00 86.81 194 GLN A C 1
ATOM 1436 O O . GLN A 1 194 ? -2.220 8.311 25.182 1.00 86.81 194 GLN A O 1
ATOM 1441 N N . LEU A 1 195 ? -3.587 7.374 26.706 1.00 85.75 195 LEU A N 1
ATOM 1442 C CA . LEU A 1 195 ? -4.810 7.978 26.179 1.00 85.75 195 LEU A CA 1
ATOM 1443 C C . LEU A 1 195 ? -4.766 9.500 26.319 1.00 85.75 195 LEU A C 1
ATOM 1445 O O . LEU A 1 195 ? -5.088 10.204 25.364 1.00 85.75 195 LEU A O 1
ATOM 1449 N N . ASP A 1 196 ? -4.217 10.006 27.426 1.00 86.81 196 ASP A N 1
ATOM 1450 C CA . ASP A 1 196 ? -3.951 11.436 27.610 1.00 86.81 196 ASP A CA 1
ATOM 1451 C C . ASP A 1 196 ? -3.001 11.998 26.543 1.00 86.81 196 ASP A C 1
ATOM 1453 O O . ASP A 1 196 ? -3.221 13.088 26.003 1.00 86.81 196 ASP A O 1
ATOM 1457 N N . ARG A 1 197 ? -1.934 11.264 26.189 1.00 87.69 197 ARG A N 1
ATOM 1458 C CA . ARG A 1 197 ? -1.023 11.673 25.102 1.00 87.69 197 ARG A CA 1
ATOM 1459 C C . ARG A 1 197 ? -1.765 11.743 23.767 1.00 87.69 197 ARG A C 1
ATOM 1461 O O . ARG A 1 197 ? -1.617 12.734 23.054 1.00 87.69 197 ARG A O 1
ATOM 1468 N N . ILE A 1 198 ? -2.585 10.740 23.453 1.00 88.12 198 ILE A N 1
ATOM 1469 C CA . ILE A 1 198 ? -3.387 10.693 22.220 1.00 88.12 198 ILE A CA 1
ATOM 1470 C C . ILE A 1 198 ? -4.395 11.853 22.181 1.00 88.12 198 ILE A C 1
ATOM 1472 O O . ILE A 1 198 ? -4.480 12.560 21.175 1.00 88.12 198 ILE A O 1
ATOM 1476 N N . ALA A 1 199 ? -5.102 12.110 23.285 1.00 90.19 199 ALA A N 1
ATOM 1477 C CA . ALA A 1 199 ? -6.038 13.225 23.418 1.00 90.19 199 ALA A CA 1
ATOM 1478 C C . ALA A 1 199 ? -5.351 14.574 23.159 1.00 90.19 199 ALA A C 1
ATOM 1480 O O . ALA A 1 199 ? -5.860 15.419 22.418 1.00 90.19 199 ALA A O 1
ATOM 1481 N N . ASN A 1 200 ? -4.162 14.767 23.736 1.00 90.25 200 ASN A N 1
ATOM 1482 C CA . ASN A 1 200 ? -3.361 15.972 23.551 1.00 90.25 200 ASN A CA 1
ATOM 1483 C C . ASN A 1 200 ? -2.885 16.139 22.101 1.00 90.25 200 ASN A C 1
ATOM 1485 O O . ASN A 1 200 ? -2.951 17.246 21.561 1.00 90.25 200 ASN A O 1
ATOM 1489 N N . GLU A 1 201 ? -2.465 15.059 21.436 1.00 87.19 201 GLU A N 1
ATOM 1490 C CA . GLU A 1 201 ? -2.108 15.078 20.012 1.00 87.19 201 GLU A CA 1
ATOM 1491 C C . GLU A 1 201 ? -3.297 15.485 19.129 1.00 87.19 201 GLU A C 1
ATOM 1493 O O . GLU A 1 201 ? -3.159 16.348 18.253 1.00 87.19 201 GLU A O 1
ATOM 1498 N N . TRP A 1 202 ? -4.482 14.919 19.376 1.00 91.00 202 TRP A N 1
ATOM 1499 C CA . TRP A 1 202 ? -5.706 15.285 18.662 1.00 91.00 202 TRP A CA 1
ATOM 1500 C C . TRP A 1 202 ? -6.116 16.733 18.916 1.00 91.00 202 TRP A C 1
ATOM 1502 O O . TRP A 1 202 ? -6.450 17.447 17.968 1.00 91.00 202 TRP A O 1
ATOM 1512 N N . ARG A 1 203 ? -6.009 17.211 20.159 1.00 91.94 203 ARG A N 1
ATOM 1513 C CA . ARG A 1 203 ? -6.312 18.601 20.520 1.00 91.94 203 ARG A CA 1
ATOM 1514 C C . ARG A 1 203 ? -5.400 19.593 19.801 1.00 91.94 203 ARG A C 1
ATOM 1516 O O . ARG A 1 203 ? -5.886 20.552 19.197 1.00 91.94 203 ARG A O 1
ATOM 1523 N N . VAL A 1 204 ? -4.089 19.340 19.793 1.00 88.69 204 VAL A N 1
ATOM 1524 C CA . VAL A 1 204 ? -3.127 20.145 19.020 1.00 88.69 204 VAL A CA 1
ATOM 1525 C C . VAL A 1 204 ? -3.485 20.122 17.537 1.00 88.69 204 VAL A C 1
ATOM 1527 O O . VAL A 1 204 ? -3.422 21.154 16.866 1.00 88.69 204 VAL A O 1
ATOM 1530 N N . ARG A 1 205 ? -3.905 18.967 17.011 1.00 86.94 205 ARG A N 1
ATOM 1531 C CA . ARG A 1 205 ? -4.264 18.835 15.601 1.00 86.94 205 ARG A CA 1
ATOM 1532 C C . ARG A 1 205 ? -5.516 19.628 15.225 1.00 86.94 205 ARG A C 1
ATOM 1534 O O . ARG A 1 205 ? -5.508 20.287 14.186 1.00 86.94 205 ARG A O 1
ATOM 1541 N N . LEU A 1 206 ? -6.565 19.592 16.041 1.00 90.00 206 LEU A N 1
ATOM 1542 C CA . LEU A 1 206 ? -7.784 20.373 15.808 1.00 90.00 206 LEU A CA 1
ATOM 1543 C C . LEU A 1 206 ? -7.507 21.873 15.893 1.00 90.00 206 LEU A C 1
ATOM 1545 O O . LEU A 1 206 ? -7.938 22.622 15.018 1.00 90.00 206 LEU A O 1
ATOM 1549 N N . TRP A 1 207 ? -6.691 22.300 16.860 1.00 89.25 207 TRP A N 1
ATOM 1550 C CA . TRP A 1 207 ? -6.229 23.685 16.939 1.00 89.25 207 TRP A CA 1
ATOM 1551 C C . TRP A 1 207 ? -5.477 24.120 15.677 1.00 89.25 207 TRP A C 1
ATOM 1553 O O . TRP A 1 207 ? -5.753 25.194 15.147 1.00 89.25 207 TRP A O 1
ATOM 1563 N N . GLN A 1 208 ? -4.582 23.280 15.140 1.00 85.94 208 GLN A N 1
ATOM 1564 C CA . GLN A 1 208 ? -3.880 23.583 13.886 1.00 85.94 208 GLN A CA 1
ATOM 1565 C C . GLN A 1 208 ? -4.855 23.796 12.726 1.00 85.94 208 GLN A C 1
ATOM 1567 O O . GLN A 1 208 ? -4.707 24.749 11.965 1.00 85.94 208 GLN A O 1
ATOM 1572 N N . VAL A 1 209 ? -5.852 22.915 12.598 1.00 85.00 209 VAL A N 1
ATOM 1573 C CA . VAL A 1 209 ? -6.872 22.999 11.544 1.00 85.00 209 VAL A CA 1
ATOM 1574 C C . VAL A 1 209 ? -7.717 24.266 11.702 1.00 85.00 209 VAL A C 1
ATOM 1576 O O . VAL A 1 209 ? -8.003 24.933 10.707 1.00 85.00 209 VAL A O 1
ATOM 1579 N N . ALA A 1 210 ? -8.086 24.629 12.932 1.00 86.44 210 ALA A N 1
ATOM 1580 C CA . ALA A 1 210 ? -8.817 25.860 13.219 1.00 86.44 210 ALA A CA 1
ATOM 1581 C C . ALA A 1 210 ? -7.991 27.108 12.860 1.00 86.44 210 ALA A C 1
ATOM 1583 O O . ALA A 1 210 ? -8.474 27.975 12.134 1.00 86.44 210 ALA A O 1
ATOM 1584 N N . GLN A 1 211 ? -6.721 27.158 13.271 1.00 84.81 211 GLN A N 1
ATOM 1585 C CA . GLN A 1 211 ? -5.814 28.263 12.947 1.00 84.81 211 GLN A CA 1
ATOM 1586 C C . GLN A 1 211 ? -5.583 28.413 11.444 1.00 84.81 211 GLN A C 1
ATOM 1588 O O . GLN A 1 211 ? -5.631 29.524 10.920 1.00 84.81 211 GLN A O 1
ATOM 1593 N N . GLU A 1 212 ? -5.368 27.309 10.728 1.00 86.19 212 GLU A N 1
ATOM 1594 C CA . GLU A 1 212 ? -5.199 27.332 9.274 1.00 86.19 212 GLU A CA 1
ATOM 1595 C C . GLU A 1 212 ? -6.476 27.815 8.572 1.00 86.19 212 GLU A C 1
ATOM 1597 O O . GLU A 1 212 ? -6.406 28.582 7.613 1.00 86.19 212 GLU A O 1
ATOM 1602 N N . ARG A 1 213 ? -7.654 27.432 9.078 1.00 83.81 213 ARG A N 1
ATOM 1603 C CA . ARG A 1 213 ? -8.946 27.895 8.559 1.00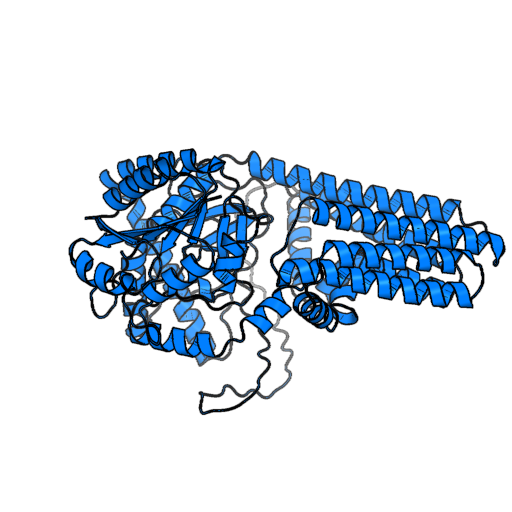 83.81 213 ARG A CA 1
ATOM 1604 C C . ARG A 1 213 ? -9.165 29.395 8.773 1.00 83.81 213 ARG A C 1
ATOM 1606 O O . ARG A 1 213 ? -9.734 30.042 7.897 1.00 83.81 213 ARG A O 1
ATOM 1613 N N . GLU A 1 214 ? -8.757 29.929 9.918 1.00 86.06 214 GLU A N 1
ATOM 1614 C CA . GLU A 1 214 ? -8.927 31.344 10.272 1.00 86.06 214 GLU A CA 1
ATOM 1615 C C . GLU A 1 214 ? -7.908 32.249 9.575 1.00 86.06 214 GLU A C 1
ATOM 1617 O O . GLU A 1 214 ? -8.261 33.305 9.053 1.00 86.06 214 GLU A O 1
ATOM 1622 N N . THR A 1 215 ? -6.641 31.836 9.556 1.00 86.62 215 THR A N 1
ATOM 1623 C CA . THR A 1 215 ? -5.523 32.664 9.078 1.00 86.62 215 THR A CA 1
ATOM 1624 C C . THR A 1 215 ? -5.149 32.396 7.621 1.00 86.62 215 THR A C 1
ATOM 1626 O O . THR A 1 215 ? -4.456 33.203 7.002 1.00 86.62 215 THR A O 1
ATOM 1629 N N . GLY A 1 216 ? -5.577 31.259 7.062 1.00 82.69 216 GLY A N 1
ATOM 1630 C CA . GLY A 1 216 ? -5.146 30.774 5.750 1.00 82.69 216 GLY A CA 1
ATOM 1631 C C . GLY A 1 216 ? -3.703 30.256 5.717 1.00 82.69 216 GLY A C 1
ATOM 1632 O O . GLY A 1 216 ? -3.202 29.945 4.636 1.00 82.69 216 GLY A O 1
ATOM 1633 N N . VAL A 1 217 ? -3.021 30.182 6.867 1.00 78.38 217 VAL A N 1
ATOM 1634 C CA . VAL A 1 217 ? -1.620 29.764 6.983 1.00 78.38 217 VAL A CA 1
ATOM 1635 C C . VAL A 1 217 ? -1.511 28.621 7.987 1.00 78.38 217 VAL A C 1
ATOM 1637 O O . VAL A 1 217 ? -1.946 28.736 9.130 1.00 78.38 217 VAL A O 1
ATOM 1640 N N . ALA A 1 218 ? -0.898 27.514 7.569 1.00 72.88 218 ALA A N 1
ATOM 1641 C CA . ALA A 1 218 ? -0.611 26.404 8.468 1.00 72.88 218 ALA A CA 1
ATOM 1642 C C . ALA A 1 218 ? 0.395 26.838 9.561 1.00 72.88 218 ALA A C 1
ATOM 1644 O O . ALA A 1 218 ? 1.429 27.426 9.223 1.00 72.88 218 ALA A O 1
ATOM 1645 N N . PRO A 1 219 ? 0.138 26.543 10.851 1.00 74.25 219 PRO A N 1
ATOM 1646 C CA . PRO A 1 219 ? 1.067 26.858 11.938 1.00 74.25 219 PRO A CA 1
ATOM 1647 C C . PRO A 1 219 ? 2.445 26.204 11.767 1.00 74.25 219 PRO A C 1
ATOM 1649 O O . PRO A 1 219 ? 2.566 25.131 11.172 1.00 74.25 219 PRO A O 1
ATOM 1652 N N . ASP A 1 220 ? 3.484 26.830 12.333 1.00 72.69 220 ASP A N 1
ATOM 1653 C CA . ASP A 1 220 ? 4.850 26.293 12.317 1.00 72.69 220 ASP A CA 1
ATOM 1654 C C . ASP A 1 220 ? 4.907 24.916 13.017 1.00 72.69 220 ASP A C 1
ATOM 1656 O O . ASP A 1 220 ? 4.575 24.825 14.205 1.00 72.69 220 ASP A O 1
ATOM 1660 N N . PRO A 1 221 ? 5.361 23.843 12.334 1.00 59.16 221 PRO A N 1
ATOM 1661 C CA . PRO A 1 221 ? 5.422 22.499 12.899 1.00 59.16 221 PRO A CA 1
ATOM 1662 C C . PRO A 1 221 ? 6.344 22.325 14.117 1.00 59.16 221 PRO A C 1
ATOM 1664 O O . PRO A 1 221 ? 6.351 21.249 14.711 1.00 59.16 221 PRO A O 1
ATOM 1667 N N . GLY A 1 222 ? 7.177 23.316 14.447 1.00 64.44 222 GLY A N 1
ATOM 1668 C CA . GLY A 1 222 ? 8.076 23.280 15.605 1.00 64.44 222 GLY A CA 1
ATOM 1669 C C . GLY A 1 222 ? 7.593 24.071 16.822 1.00 64.44 222 GLY A C 1
ATOM 1670 O O . GLY A 1 222 ? 8.272 24.061 17.848 1.00 64.44 222 GLY A O 1
ATOM 1671 N N . ARG A 1 223 ? 6.465 24.786 16.723 1.00 72.25 223 ARG A N 1
ATOM 1672 C CA . ARG A 1 223 ? 6.040 25.750 17.745 1.00 72.25 223 ARG A CA 1
ATOM 1673 C C . ARG A 1 223 ? 4.554 25.606 18.052 1.00 72.25 223 ARG A C 1
ATOM 1675 O O . ARG A 1 223 ? 3.722 26.334 17.517 1.00 72.25 223 ARG A O 1
ATOM 1682 N N . PHE A 1 224 ? 4.238 24.671 18.943 1.00 77.69 224 PHE A N 1
ATOM 1683 C CA . PHE A 1 224 ? 2.870 24.428 19.397 1.00 77.69 224 PHE A CA 1
ATOM 1684 C C . PHE A 1 224 ? 2.641 24.998 20.798 1.00 77.69 224 PHE A C 1
ATOM 1686 O O . PHE A 1 224 ? 3.567 24.973 21.615 1.00 77.69 224 PHE A O 1
ATOM 1693 N N . PRO A 1 225 ? 1.438 25.524 21.084 1.00 82.75 225 PRO A N 1
ATOM 1694 C CA . PRO A 1 225 ? 1.052 25.836 22.452 1.00 82.75 225 PRO A CA 1
ATOM 1695 C C . PRO A 1 225 ? 1.005 24.553 23.289 1.00 82.75 225 PRO A C 1
ATOM 1697 O O . PRO A 1 225 ? 0.847 23.454 22.754 1.00 82.75 225 PRO A O 1
ATOM 1700 N N . ASP A 1 226 ? 1.126 24.704 24.606 1.00 85.81 226 ASP A N 1
ATOM 1701 C CA . ASP A 1 226 ? 0.868 23.613 25.545 1.00 85.81 226 ASP A CA 1
ATOM 1702 C C . ASP A 1 226 ? -0.550 23.062 25.295 1.00 85.81 226 ASP A C 1
ATOM 1704 O O . ASP A 1 226 ? -1.495 23.864 25.315 1.00 85.81 226 ASP A O 1
ATOM 1708 N N . PRO A 1 227 ? -0.730 21.746 25.054 1.00 87.25 227 PRO A N 1
ATOM 1709 C CA . PRO A 1 227 ? -2.045 21.149 24.848 1.00 87.25 227 PRO A CA 1
ATOM 1710 C C . PRO A 1 227 ? -3.073 21.564 25.904 1.00 87.25 227 PRO A C 1
ATOM 1712 O O . PRO A 1 227 ? -4.201 21.889 25.546 1.00 87.25 227 PRO A O 1
ATOM 1715 N N . ALA A 1 228 ? -2.682 21.674 27.177 1.00 86.44 228 ALA A N 1
ATOM 1716 C CA . ALA A 1 228 ? -3.592 22.064 28.259 1.00 86.44 228 ALA A CA 1
ATOM 1717 C C . ALA A 1 228 ? -4.130 23.506 28.128 1.00 86.44 228 ALA A C 1
ATOM 1719 O O . ALA A 1 228 ? -5.191 23.846 28.661 1.00 86.44 228 ALA A O 1
ATOM 1720 N N . SER A 1 229 ? -3.412 24.369 27.403 1.00 89.06 229 SER A N 1
ATOM 1721 C CA . SER A 1 229 ? -3.795 25.767 27.166 1.00 89.06 229 SER A CA 1
ATOM 1722 C C . SER A 1 229 ? -4.741 25.952 25.975 1.00 89.06 229 SER A C 1
ATOM 1724 O O . SER A 1 229 ? -5.360 27.010 25.836 1.00 89.06 229 SER A O 1
ATOM 1726 N N . ILE A 1 230 ? -4.879 24.937 25.116 1.00 91.25 230 ILE A N 1
ATOM 1727 C CA . ILE A 1 230 ? -5.705 25.011 23.911 1.00 91.25 230 ILE A CA 1
ATOM 1728 C C . ILE A 1 230 ? -7.186 24.984 24.299 1.00 91.25 230 ILE A C 1
ATOM 1730 O O . ILE A 1 230 ? -7.651 24.101 25.021 1.00 91.25 230 ILE A O 1
ATOM 1734 N N . ARG A 1 231 ? -7.946 25.947 23.773 1.00 90.25 231 ARG A N 1
ATOM 1735 C CA . ARG A 1 231 ? -9.408 25.992 23.868 1.00 90.25 231 ARG A CA 1
ATOM 1736 C C . ARG A 1 231 ? -10.000 25.657 22.506 1.00 90.25 231 ARG A C 1
ATOM 1738 O O . ARG A 1 231 ? -9.750 26.380 21.543 1.00 90.25 231 ARG A O 1
ATOM 1745 N N . LEU A 1 232 ? -10.744 24.559 22.435 1.00 91.06 232 LEU A N 1
ATOM 1746 C CA . LEU A 1 232 ? -11.438 24.126 21.226 1.00 91.06 232 LEU A CA 1
ATOM 1747 C C . LEU A 1 232 ? -12.917 24.529 21.265 1.00 91.06 232 LEU A C 1
ATOM 1749 O O . LEU A 1 232 ? -13.444 24.928 22.306 1.00 91.06 232 LEU A O 1
ATOM 1753 N N . ALA A 1 233 ? -13.592 24.437 20.118 1.00 91.94 233 ALA A N 1
ATOM 1754 C CA . ALA A 1 233 ? -15.043 24.563 20.081 1.00 91.94 233 ALA A CA 1
ATOM 1755 C C . ALA A 1 233 ? -15.692 23.388 20.845 1.00 91.94 233 ALA A C 1
ATOM 1757 O O . ALA A 1 233 ? -15.157 22.281 20.793 1.00 91.94 233 ALA A O 1
ATOM 1758 N N . PRO A 1 234 ? -16.865 23.565 21.486 1.00 92.94 234 PRO A N 1
ATOM 1759 C CA . PRO A 1 234 ? -17.516 22.489 22.244 1.00 92.94 234 PRO A CA 1
ATOM 1760 C C . PRO A 1 234 ? -17.713 21.190 21.446 1.00 92.94 234 PRO A C 1
ATOM 1762 O O . PRO A 1 234 ? -17.496 20.106 21.964 1.00 92.94 234 PRO A O 1
ATOM 1765 N N . GLN A 1 235 ? -18.027 21.304 20.153 1.00 89.81 235 GLN A N 1
ATOM 1766 C CA . GLN A 1 235 ? -18.204 20.154 19.257 1.00 89.81 235 GLN A CA 1
ATOM 1767 C C . GLN A 1 235 ? -16.912 19.353 19.029 1.00 89.81 235 GLN A C 1
ATOM 1769 O O . GLN A 1 235 ? -16.973 18.151 18.797 1.00 89.81 235 GLN A O 1
ATOM 1774 N N . ASP A 1 236 ? -15.752 20.014 19.057 1.00 91.88 236 ASP A N 1
ATOM 1775 C CA . ASP A 1 236 ? -14.452 19.359 18.893 1.00 91.88 236 ASP A CA 1
ATOM 1776 C C . ASP A 1 236 ? -14.037 18.641 20.187 1.00 91.88 236 ASP A C 1
ATOM 1778 O O . ASP A 1 236 ? -13.432 17.573 20.127 1.00 91.88 236 ASP A O 1
ATOM 1782 N N . GLU A 1 237 ? -14.393 19.200 21.349 1.00 93.31 237 GLU A N 1
ATOM 1783 C CA . GLU A 1 237 ? -14.208 18.553 22.656 1.00 93.31 237 GLU A CA 1
ATOM 1784 C C . GLU A 1 237 ? -15.073 17.290 22.781 1.00 93.31 237 GLU A C 1
ATOM 1786 O O . GLU A 1 237 ? -14.565 16.226 23.131 1.00 93.31 237 GLU A O 1
ATOM 1791 N N . GLU A 1 238 ? -16.354 17.384 22.408 1.00 92.25 238 GLU A N 1
ATOM 1792 C CA . GLU A 1 238 ? -17.274 16.239 22.361 1.00 92.25 238 GLU A CA 1
ATOM 1793 C C . GLU A 1 238 ? -16.776 15.142 21.403 1.00 92.25 238 GLU A C 1
ATOM 1795 O O . GLU A 1 238 ? -16.843 13.952 21.722 1.00 92.25 238 GLU A O 1
ATOM 1800 N N . GLU A 1 239 ? -16.242 15.521 20.234 1.00 93.12 239 GLU A N 1
ATOM 1801 C CA . GLU A 1 239 ? -15.654 14.563 19.293 1.00 93.12 239 GLU A CA 1
ATOM 1802 C C . GLU A 1 239 ? -14.414 13.885 19.895 1.00 93.12 239 GLU A C 1
ATOM 1804 O O . GLU A 1 239 ? -14.287 12.671 19.760 1.00 93.12 239 GLU A O 1
ATOM 1809 N N . ILE A 1 240 ? -13.523 14.609 20.589 1.00 93.94 240 ILE A N 1
ATOM 1810 C CA . ILE A 1 240 ? -12.366 14.000 21.274 1.00 93.94 240 ILE A CA 1
ATOM 1811 C C . ILE A 1 240 ? -12.831 12.980 22.317 1.00 93.94 240 ILE A C 1
ATOM 1813 O O . ILE A 1 240 ? -12.327 11.859 22.326 1.00 93.94 240 ILE A O 1
ATOM 1817 N N . GLU A 1 241 ? -13.802 13.328 23.160 1.00 93.75 241 GLU A N 1
ATOM 1818 C CA . GLU A 1 241 ? -14.324 12.423 24.191 1.00 93.75 241 GLU A CA 1
ATOM 1819 C C . GLU A 1 241 ? -14.925 11.148 23.579 1.00 93.75 241 GLU A C 1
ATOM 1821 O O . GLU A 1 241 ? -14.699 10.033 24.051 1.00 93.75 241 GLU A O 1
ATOM 1826 N N . LEU A 1 242 ? -15.673 11.290 22.484 1.00 94.25 242 LEU A N 1
ATOM 1827 C CA . LEU A 1 242 ? -16.236 10.155 21.760 1.00 94.25 242 LEU A CA 1
ATOM 1828 C C . LEU A 1 242 ? -15.148 9.275 21.123 1.00 94.25 242 LEU A C 1
ATOM 1830 O O . LEU A 1 242 ? -15.247 8.048 21.137 1.00 94.25 242 LEU A O 1
ATOM 1834 N N . ARG A 1 243 ? -14.087 9.892 20.590 1.00 95.56 243 ARG A N 1
ATOM 1835 C CA . ARG A 1 243 ? -12.935 9.194 20.002 1.00 95.56 243 ARG A CA 1
ATOM 1836 C C . ARG A 1 243 ? -12.118 8.446 21.047 1.00 95.56 243 ARG A C 1
ATOM 1838 O O . ARG A 1 243 ? -11.645 7.358 20.739 1.00 95.56 243 ARG A O 1
ATOM 1845 N N . LEU A 1 244 ? -11.970 8.999 22.250 1.00 94.00 244 LEU A N 1
ATOM 1846 C CA . LEU A 1 244 ? -11.275 8.344 23.361 1.00 94.00 244 LEU A CA 1
ATOM 1847 C C . LEU A 1 244 ? -12.030 7.103 23.832 1.00 94.00 244 LEU A C 1
ATOM 1849 O O . LEU A 1 244 ? -11.437 6.031 23.860 1.00 94.00 244 LEU A O 1
ATOM 1853 N N . ARG A 1 245 ? -13.349 7.207 24.038 1.00 92.94 245 ARG A N 1
ATOM 1854 C CA . ARG A 1 245 ? -14.197 6.046 24.359 1.00 92.94 245 ARG A CA 1
ATOM 1855 C C . ARG A 1 245 ? -14.111 4.947 23.299 1.00 92.94 245 ARG A C 1
ATOM 1857 O O . ARG A 1 245 ? -14.043 3.768 23.617 1.00 92.94 245 ARG A O 1
ATOM 1864 N N . ALA A 1 246 ? -14.094 5.319 22.017 1.00 94.44 246 ALA A N 1
ATOM 1865 C CA . ALA A 1 246 ? -13.914 4.349 20.937 1.00 94.44 246 ALA A CA 1
ATOM 1866 C C . ALA A 1 246 ? -12.496 3.751 20.897 1.00 94.44 246 ALA A C 1
ATOM 1868 O O . ALA A 1 246 ? -12.342 2.598 20.500 1.00 94.44 246 ALA A O 1
ATOM 1869 N N . ALA A 1 247 ? -11.471 4.525 21.270 1.00 93.69 247 ALA A N 1
ATOM 1870 C CA . ALA A 1 247 ? -10.090 4.064 21.321 1.00 93.69 247 ALA A CA 1
ATOM 1871 C C . ALA A 1 247 ? -9.873 3.070 22.465 1.00 93.69 247 ALA A C 1
ATOM 1873 O O . ALA A 1 247 ? -9.254 2.043 22.227 1.00 93.69 247 ALA A O 1
ATOM 1874 N N . GLU A 1 248 ? -10.412 3.324 23.658 1.00 91.69 248 GLU A N 1
ATOM 1875 C CA . GLU A 1 248 ? -10.361 2.404 24.810 1.00 91.69 248 GLU A CA 1
ATOM 1876 C C . GLU A 1 248 ? -10.848 0.992 24.455 1.00 91.69 248 GLU A C 1
ATOM 1878 O O . GLU A 1 248 ? -10.255 0.001 24.874 1.00 91.69 248 GLU A O 1
ATOM 1883 N N . GLU A 1 249 ? -11.865 0.908 23.598 1.00 92.12 249 GLU A N 1
ATOM 1884 C CA . GLU A 1 249 ? -12.481 -0.343 23.147 1.00 92.12 249 GLU A CA 1
ATOM 1885 C C . GLU A 1 249 ? -11.799 -0.964 21.901 1.00 92.12 249 GLU A C 1
ATOM 1887 O O . GLU A 1 249 ? -12.267 -1.978 21.365 1.00 92.12 249 GLU A O 1
ATOM 1892 N N . ASP A 1 250 ? -10.710 -0.372 21.387 1.00 93.75 250 ASP A N 1
ATOM 1893 C CA . ASP A 1 250 ? -10.012 -0.832 20.176 1.00 93.75 250 ASP A CA 1
ATOM 1894 C C . ASP A 1 250 ? -8.937 -1.885 20.487 1.00 93.75 250 ASP A C 1
ATOM 1896 O O . ASP A 1 250 ? -7.736 -1.615 20.625 1.00 93.75 250 ASP A O 1
ATOM 1900 N N . VAL A 1 251 ? -9.371 -3.143 20.488 1.00 96.06 251 VAL A N 1
ATOM 1901 C CA . VAL A 1 251 ? -8.476 -4.303 20.594 1.00 96.06 251 VAL A CA 1
ATOM 1902 C C . VAL A 1 251 ? -7.654 -4.556 19.324 1.00 96.06 251 VAL A C 1
ATOM 1904 O O . VAL A 1 251 ? -6.619 -5.223 19.372 1.00 96.06 251 VAL A O 1
ATOM 1907 N N . VAL A 1 252 ? -8.050 -4.021 18.163 1.00 97.94 252 VAL A N 1
ATOM 1908 C CA . VAL A 1 252 ? -7.351 -4.269 16.891 1.00 97.94 252 VAL A CA 1
ATOM 1909 C C . VAL A 1 252 ? -5.987 -3.581 16.884 1.00 97.94 252 VAL A C 1
ATOM 1911 O O . VAL A 1 252 ? -4.999 -4.179 16.448 1.00 97.94 252 VAL A O 1
ATOM 1914 N N . GLY A 1 253 ? -5.904 -2.354 17.405 1.00 96.31 253 GLY A N 1
ATOM 1915 C CA . GLY A 1 253 ? -4.638 -1.643 17.603 1.00 96.31 253 GLY A CA 1
ATOM 1916 C C . GLY A 1 253 ? -3.667 -2.424 18.495 1.00 96.31 253 GLY A C 1
ATOM 1917 O O . GLY A 1 253 ? -2.489 -2.570 18.159 1.00 96.31 253 GLY A O 1
ATOM 1918 N N . VAL A 1 254 ? -4.172 -3.009 19.583 1.00 95.31 254 VAL A N 1
ATOM 1919 C CA . VAL A 1 254 ? -3.393 -3.838 20.520 1.00 95.31 254 VAL A CA 1
ATOM 1920 C C . VAL A 1 254 ? -2.868 -5.111 19.839 1.00 95.31 254 VAL A C 1
ATOM 1922 O O . VAL A 1 254 ? -1.683 -5.437 19.930 1.00 95.31 254 VAL A O 1
ATOM 1925 N N . LEU A 1 255 ? -3.699 -5.788 19.043 1.00 97.75 255 LEU A N 1
ATOM 1926 C CA . LEU A 1 255 ? -3.279 -6.964 18.270 1.00 97.75 255 LEU A CA 1
ATOM 1927 C C . LEU A 1 255 ? -2.182 -6.627 17.245 1.00 97.75 255 LEU A C 1
ATOM 1929 O O . LEU A 1 255 ? -1.267 -7.427 17.028 1.00 97.75 255 LEU A O 1
ATOM 1933 N N . VAL A 1 256 ? -2.226 -5.437 16.634 1.00 97.88 256 VAL A N 1
ATOM 1934 C CA . VAL A 1 256 ? -1.159 -4.958 15.739 1.00 97.88 256 VAL A CA 1
ATOM 1935 C C . VAL A 1 256 ? 0.159 -4.778 16.496 1.00 97.88 256 VAL A C 1
ATOM 1937 O O . VAL A 1 256 ? 1.200 -5.197 15.981 1.00 97.88 256 VAL A O 1
ATOM 1940 N N . VAL A 1 257 ? 0.134 -4.235 17.718 1.00 96.25 257 VAL A N 1
ATOM 1941 C CA . VAL A 1 257 ? 1.322 -4.162 18.591 1.00 96.25 257 VAL A CA 1
ATOM 1942 C C . VAL A 1 257 ? 1.876 -5.560 18.863 1.00 96.25 257 VAL A C 1
ATOM 1944 O O . VAL A 1 257 ? 3.071 -5.792 18.668 1.00 96.25 257 VAL A O 1
ATOM 1947 N N . GLY A 1 258 ? 1.011 -6.511 19.221 1.00 95.75 258 GLY A N 1
ATOM 1948 C CA . GLY A 1 2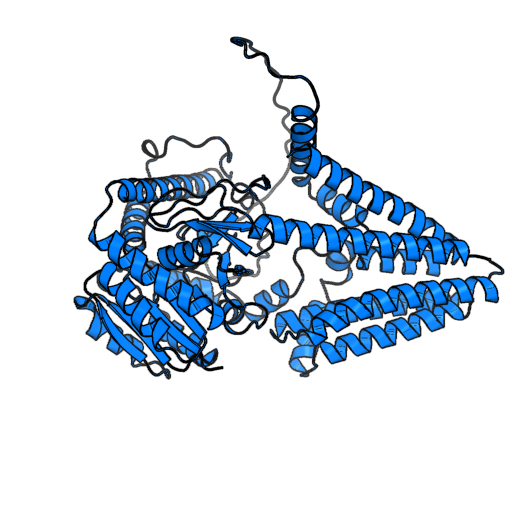58 ? 1.394 -7.901 19.473 1.00 95.75 258 GLY A CA 1
ATOM 1949 C C . GLY A 1 258 ? 2.051 -8.586 18.272 1.00 95.75 258 GLY A C 1
ATOM 1950 O O . GLY A 1 258 ? 3.075 -9.261 18.403 1.00 95.75 258 GLY A O 1
ATOM 1951 N N . LEU A 1 259 ? 1.526 -8.367 17.064 1.00 96.50 259 LEU A N 1
ATOM 1952 C CA . LEU A 1 259 ? 2.133 -8.871 15.828 1.00 96.50 259 LEU A CA 1
ATOM 1953 C C . LEU A 1 259 ? 3.514 -8.250 15.577 1.00 96.50 259 LEU A C 1
ATOM 1955 O O . LEU A 1 259 ? 4.464 -8.965 15.257 1.00 96.50 259 LEU A O 1
ATOM 1959 N N . VAL A 1 260 ? 3.651 -6.932 15.747 1.00 94.06 260 VAL A N 1
ATOM 1960 C CA . VAL A 1 260 ? 4.937 -6.242 15.564 1.00 94.06 260 VAL A CA 1
ATOM 1961 C C . VAL A 1 260 ? 5.973 -6.747 16.574 1.00 94.06 260 VAL A C 1
ATOM 1963 O O . VAL A 1 260 ? 7.080 -7.114 16.177 1.00 94.06 260 VAL A O 1
ATOM 1966 N N . ARG A 1 261 ? 5.611 -6.830 17.859 1.00 93.06 261 ARG A N 1
ATOM 1967 C CA . ARG A 1 261 ? 6.516 -7.240 18.947 1.00 93.06 261 ARG A CA 1
ATOM 1968 C C . ARG A 1 261 ? 6.819 -8.740 18.973 1.00 93.06 261 ARG A C 1
ATOM 1970 O O . ARG A 1 261 ? 7.862 -9.131 19.473 1.00 93.06 261 ARG A O 1
ATOM 1977 N N . SER A 1 262 ? 5.994 -9.581 18.349 1.00 92.31 262 SER A N 1
ATOM 1978 C CA . SER A 1 262 ? 6.303 -11.008 18.130 1.00 92.31 262 SER A CA 1
ATOM 1979 C C . SER A 1 262 ? 7.179 -11.275 16.893 1.00 92.31 262 SER A C 1
ATOM 1981 O O . SER A 1 262 ? 7.413 -12.432 16.525 1.00 92.31 262 SER A O 1
ATOM 1983 N N . GLY A 1 263 ? 7.661 -10.218 16.228 1.00 89.19 263 GLY A N 1
ATOM 1984 C CA . GLY A 1 263 ? 8.577 -10.303 15.091 1.00 89.19 263 GLY A CA 1
ATOM 1985 C C . GLY A 1 263 ? 7.906 -10.586 13.744 1.00 89.19 263 GLY A C 1
ATOM 1986 O O . GLY A 1 263 ? 8.607 -10.841 12.759 1.00 89.19 263 GLY A O 1
ATOM 1987 N N . VAL A 1 264 ? 6.571 -10.519 13.651 1.00 92.75 264 VAL A N 1
ATOM 1988 C CA . VAL A 1 264 ? 5.851 -10.733 12.384 1.00 92.75 264 VAL A CA 1
ATOM 1989 C C . VAL A 1 264 ? 6.270 -9.689 11.349 1.00 92.75 264 VAL A C 1
ATOM 1991 O O . VAL A 1 264 ? 6.421 -8.496 11.631 1.00 92.75 264 VAL A O 1
ATOM 1994 N N . HIS A 1 265 ? 6.453 -10.128 10.103 1.00 91.81 265 HIS A N 1
ATOM 1995 C CA . HIS A 1 265 ? 6.696 -9.219 8.988 1.00 91.81 265 HIS A CA 1
ATOM 1996 C C . HIS A 1 265 ? 5.381 -8.570 8.535 1.00 91.81 265 HIS A C 1
ATOM 1998 O O . HIS A 1 265 ? 4.732 -9.017 7.588 1.00 91.81 265 HIS A O 1
ATOM 2004 N N . LEU A 1 266 ? 4.985 -7.500 9.222 1.00 94.06 266 LEU A N 1
ATOM 2005 C CA . LEU A 1 266 ? 3.740 -6.792 8.951 1.00 94.06 266 LEU A CA 1
ATOM 2006 C C . LEU A 1 266 ? 3.940 -5.730 7.857 1.00 94.06 266 LEU A C 1
ATOM 2008 O O . LEU A 1 266 ? 4.658 -4.750 8.047 1.00 94.06 266 LEU A O 1
ATOM 2012 N N . SER A 1 267 ? 3.315 -5.915 6.692 1.00 94.56 267 SER A N 1
ATOM 2013 C CA . SER A 1 267 ? 3.381 -4.948 5.582 1.00 94.56 267 SER A CA 1
ATOM 2014 C C . SER A 1 267 ? 2.321 -3.851 5.708 1.00 94.56 267 SER A C 1
ATOM 2016 O O . SER A 1 267 ? 1.160 -4.155 5.971 1.00 94.56 267 SER A O 1
ATOM 2018 N N . LEU A 1 268 ? 2.660 -2.587 5.429 1.00 92.94 268 LEU A N 1
ATOM 2019 C CA . LEU A 1 268 ? 1.663 -1.508 5.361 1.00 92.94 268 LEU A CA 1
ATOM 2020 C C . LEU A 1 268 ? 1.114 -1.332 3.942 1.00 92.94 268 LEU A C 1
ATOM 2022 O O . LEU A 1 268 ? 1.860 -1.138 2.975 1.00 92.94 268 LEU A O 1
ATOM 2026 N N . ARG A 1 269 ? -0.215 -1.325 3.818 1.00 92.56 269 ARG A N 1
ATOM 2027 C CA . ARG A 1 269 ? -0.927 -0.953 2.596 1.00 92.56 269 ARG A CA 1
ATOM 2028 C C . ARG A 1 269 ? -1.553 0.414 2.704 1.00 92.56 269 ARG A C 1
ATOM 2030 O O . ARG A 1 269 ? -2.567 0.596 3.355 1.00 92.56 269 ARG A O 1
ATOM 2037 N N . GLY A 1 270 ? -0.933 1.355 1.994 1.00 88.62 270 GLY A N 1
ATOM 2038 C CA . GLY A 1 270 ? -1.416 2.720 1.869 1.00 88.62 270 GLY A CA 1
ATOM 2039 C C . GLY A 1 270 ? -2.811 2.791 1.245 1.00 88.62 270 GLY A C 1
ATOM 2040 O O . GLY A 1 270 ? -3.064 2.130 0.238 1.00 88.62 270 GLY A O 1
ATOM 2041 N N . LEU A 1 271 ? -3.644 3.681 1.781 1.00 88.12 271 LEU A N 1
ATOM 2042 C CA . LEU A 1 271 ? -4.974 4.041 1.285 1.00 88.12 271 LEU A CA 1
ATOM 2043 C C . LEU A 1 271 ? -4.961 4.605 -0.148 1.00 88.12 271 LEU A C 1
ATOM 2045 O O . LEU A 1 271 ? -5.979 4.599 -0.816 1.00 88.12 271 LEU A O 1
ATOM 2049 N N . ARG A 1 272 ? -3.815 5.088 -0.654 1.00 83.81 272 ARG A N 1
ATOM 2050 C CA . ARG A 1 272 ? -3.615 5.467 -2.074 1.00 83.81 272 ARG A CA 1
ATOM 2051 C C . ARG A 1 272 ? -4.635 6.470 -2.643 1.00 83.81 272 ARG A C 1
ATOM 2053 O O . ARG A 1 272 ? -4.900 6.466 -3.838 1.00 83.81 272 ARG A O 1
ATOM 2060 N N . GLY A 1 273 ? -5.150 7.364 -1.802 1.00 84.19 273 GLY A N 1
ATOM 2061 C CA . GLY A 1 273 ? -6.119 8.387 -2.206 1.00 84.19 273 GLY A CA 1
ATOM 2062 C C . GLY A 1 273 ? -7.571 7.908 -2.232 1.00 84.19 273 GLY A C 1
ATOM 2063 O O . GLY A 1 273 ? -8.449 8.716 -2.523 1.00 84.19 273 GLY A O 1
ATOM 2064 N N . PHE A 1 274 ? -7.830 6.638 -1.900 1.00 90.94 274 PHE A N 1
ATOM 2065 C CA . PHE A 1 274 ? -9.182 6.160 -1.631 1.00 90.94 274 PHE A CA 1
ATOM 2066 C C . PHE A 1 274 ? -9.753 6.832 -0.377 1.00 90.94 274 PHE A C 1
ATOM 2068 O O . PHE A 1 274 ? -9.023 7.368 0.461 1.00 90.94 274 PHE A O 1
ATOM 2075 N N . PHE A 1 275 ? -11.074 6.822 -0.259 1.00 93.69 275 PHE A N 1
ATOM 2076 C CA . PHE A 1 275 ? -11.784 7.393 0.871 1.00 93.69 275 PHE A CA 1
ATOM 2077 C C . PHE A 1 275 ? -11.650 6.502 2.109 1.00 93.69 275 PHE A C 1
ATOM 2079 O O . PHE A 1 275 ? -11.674 5.274 2.012 1.00 93.69 275 PHE A O 1
ATOM 2086 N N . TYR A 1 276 ? -11.543 7.130 3.275 1.00 94.56 276 TYR A N 1
ATOM 2087 C CA . TYR A 1 276 ? -11.582 6.483 4.580 1.00 94.56 276 TYR A CA 1
ATOM 2088 C C . TYR A 1 276 ? -12.206 7.434 5.597 1.00 94.56 276 TYR A C 1
ATOM 2090 O O . TYR A 1 276 ? -11.861 8.620 5.612 1.00 94.56 276 TYR A O 1
ATOM 2098 N N . ALA A 1 277 ? -13.067 6.889 6.451 1.00 95.44 277 ALA A N 1
ATOM 2099 C CA . ALA A 1 277 ? -13.578 7.523 7.654 1.00 95.44 277 ALA A CA 1
ATOM 2100 C C . ALA A 1 277 ? -13.982 6.462 8.690 1.00 95.44 277 ALA A C 1
ATOM 2102 O O . ALA A 1 277 ? -14.312 5.330 8.339 1.00 95.44 277 ALA A O 1
ATOM 2103 N N . THR A 1 278 ? -14.019 6.860 9.956 1.00 95.62 278 THR A N 1
ATOM 2104 C CA . THR A 1 278 ? -14.591 6.097 11.074 1.00 95.62 278 THR A CA 1
ATOM 2105 C C . THR A 1 278 ? -15.674 6.958 11.725 1.00 95.62 278 THR A C 1
ATOM 2107 O O . THR A 1 278 ? -15.391 7.677 12.686 1.00 95.62 278 THR A O 1
ATOM 2110 N N . PRO A 1 279 ? -16.883 7.041 11.141 1.00 96.56 279 PRO A N 1
ATOM 2111 C CA . PRO A 1 279 ? -17.943 7.874 11.698 1.00 96.56 279 PRO A CA 1
ATOM 2112 C C . PRO A 1 279 ? -18.407 7.334 13.056 1.00 96.56 279 PRO A C 1
ATOM 2114 O O . PRO A 1 279 ? -18.646 6.140 13.190 1.00 96.56 279 PRO A O 1
ATOM 2117 N N . LEU A 1 280 ? -18.559 8.230 14.034 1.00 96.88 280 LEU A N 1
ATOM 2118 C CA . LEU A 1 280 ? -19.091 7.921 15.370 1.00 96.88 280 LEU A CA 1
ATOM 2119 C C . LEU A 1 280 ? -20.411 8.662 15.658 1.00 96.88 280 LEU A C 1
ATOM 2121 O O . LEU A 1 280 ? -20.913 8.634 16.769 1.00 96.88 280 LEU A O 1
ATOM 2125 N N . SER A 1 281 ? -20.993 9.325 14.658 1.00 96.38 281 SER A N 1
ATOM 2126 C CA . SER A 1 281 ? -22.330 9.924 14.741 1.00 96.38 281 SER A CA 1
ATOM 2127 C C . SER A 1 281 ? -23.061 9.780 13.415 1.00 96.38 281 SER A C 1
ATOM 2129 O O . SER A 1 281 ? -22.426 9.669 12.358 1.00 96.38 281 SER A O 1
ATOM 2131 N N . GLU A 1 282 ? -24.388 9.851 13.422 1.00 95.81 282 GLU A N 1
ATOM 2132 C CA . GLU A 1 282 ? -25.176 9.816 12.191 1.00 95.81 282 GLU A CA 1
ATOM 2133 C C . GLU A 1 282 ? -24.826 10.981 11.261 1.00 95.81 282 GLU A C 1
ATOM 2135 O O . GLU A 1 282 ? -24.766 10.832 10.036 1.00 95.81 282 GLU A O 1
ATOM 2140 N N . ARG A 1 283 ? -24.573 12.164 11.837 1.00 94.62 283 ARG A N 1
ATOM 2141 C CA . ARG A 1 283 ? -24.125 13.342 11.083 1.00 94.62 283 ARG A CA 1
ATOM 2142 C C . ARG A 1 283 ? -22.805 13.051 10.369 1.00 94.62 283 ARG A C 1
ATOM 2144 O O . ARG A 1 283 ? -22.691 13.345 9.176 1.00 94.62 283 ARG A O 1
ATOM 2151 N N . ALA A 1 284 ? -21.834 12.464 11.073 1.00 94.56 284 ALA A N 1
ATOM 2152 C CA . ALA A 1 284 ? -20.548 12.089 10.495 1.00 94.56 284 ALA A CA 1
ATOM 2153 C C . ALA A 1 284 ? -20.700 10.993 9.430 1.00 94.56 284 ALA A C 1
ATOM 2155 O O . ALA A 1 284 ? -20.086 11.098 8.371 1.00 94.56 284 ALA A O 1
ATOM 2156 N N . ALA A 1 285 ? -21.554 9.989 9.656 1.00 96.44 285 ALA A N 1
ATOM 2157 C CA . ALA A 1 285 ? -21.805 8.911 8.700 1.00 96.44 285 ALA A CA 1
ATOM 2158 C C . ALA A 1 285 ? -22.418 9.440 7.393 1.00 96.44 285 ALA A C 1
ATOM 2160 O O . ALA A 1 285 ? -21.890 9.178 6.309 1.00 96.44 285 ALA A O 1
ATOM 2161 N N . ARG A 1 286 ? -23.462 10.276 7.477 1.00 95.88 286 ARG A N 1
ATOM 2162 C CA . ARG A 1 286 ? -24.086 10.917 6.304 1.00 95.88 286 ARG A CA 1
ATOM 2163 C C . ARG A 1 286 ? -23.101 11.803 5.538 1.00 95.88 286 ARG A C 1
ATOM 2165 O O . ARG A 1 286 ? -23.057 11.751 4.307 1.00 95.88 286 ARG A O 1
ATOM 2172 N N . ALA A 1 287 ? -22.295 12.595 6.249 1.00 94.75 287 ALA A N 1
ATOM 2173 C CA . ALA A 1 287 ? -21.261 13.425 5.634 1.00 94.75 287 ALA A CA 1
ATOM 2174 C C . ALA A 1 287 ? -20.198 12.573 4.923 1.00 94.75 287 ALA A C 1
ATOM 2176 O O . ALA A 1 287 ? -19.865 12.852 3.771 1.00 94.75 287 ALA A O 1
ATOM 2177 N N . ALA A 1 288 ? -19.734 11.501 5.569 1.00 95.12 288 ALA A N 1
ATOM 2178 C CA . ALA A 1 288 ? -18.739 10.587 5.028 1.00 95.12 288 ALA A CA 1
ATOM 2179 C C . ALA A 1 288 ? -19.243 9.860 3.770 1.00 95.12 288 ALA A C 1
ATOM 2181 O O . ALA A 1 288 ? -18.518 9.781 2.782 1.00 95.12 288 ALA A O 1
ATOM 2182 N N . VAL A 1 289 ? -20.498 9.397 3.750 1.00 95.38 289 VAL A N 1
ATOM 2183 C CA . VAL A 1 289 ? -21.110 8.784 2.556 1.00 95.38 289 VAL A CA 1
ATOM 2184 C C . VAL A 1 289 ? -21.224 9.784 1.409 1.00 95.38 289 VAL A C 1
ATOM 2186 O O . VAL A 1 289 ? -20.839 9.471 0.279 1.00 95.38 289 VAL A O 1
ATOM 2189 N N . LYS A 1 290 ? -21.709 11.001 1.689 1.00 95.00 290 LYS A N 1
ATOM 2190 C CA . LYS A 1 290 ? -21.812 12.062 0.680 1.00 95.00 290 LYS A CA 1
ATOM 2191 C C . LYS A 1 290 ? -20.443 12.381 0.089 1.00 95.00 290 LYS A C 1
ATOM 2193 O O . LYS A 1 290 ? -20.301 12.446 -1.130 1.00 95.00 290 LYS A O 1
ATOM 2198 N N . GLU A 1 291 ? -19.434 12.541 0.936 1.00 93.19 291 GLU A N 1
ATOM 2199 C CA . GLU A 1 291 ? -18.072 12.811 0.499 1.00 93.19 291 GLU A CA 1
ATOM 2200 C C . GLU A 1 291 ? -17.516 11.653 -0.338 1.00 93.19 291 GLU A C 1
ATOM 2202 O O . GLU A 1 291 ? -17.056 11.880 -1.454 1.00 93.19 291 GLU A O 1
ATOM 2207 N N . MET A 1 292 ? -17.635 10.414 0.147 1.00 92.69 292 MET A N 1
ATOM 2208 C CA . MET A 1 292 ? -17.177 9.203 -0.538 1.00 92.69 292 MET A CA 1
ATOM 2209 C C . MET A 1 292 ? -17.782 9.056 -1.941 1.00 92.69 292 MET A C 1
ATOM 2211 O O . MET A 1 292 ? -17.076 8.636 -2.858 1.00 92.69 292 MET A O 1
ATOM 2215 N N . SER A 1 293 ? -19.055 9.430 -2.125 1.00 89.12 293 SER A N 1
ATOM 2216 C CA . SER A 1 293 ? -19.743 9.382 -3.425 1.00 89.12 293 SER A CA 1
ATOM 2217 C C . SER A 1 293 ? -19.175 10.360 -4.464 1.00 89.12 293 SER A C 1
ATOM 2219 O O . SER A 1 293 ? -19.302 10.131 -5.665 1.00 89.12 293 SER A O 1
ATOM 2221 N N . GLY A 1 294 ? -18.496 11.425 -4.020 1.00 89.50 294 GLY A N 1
ATOM 2222 C CA . GLY A 1 294 ? -17.813 12.375 -4.902 1.00 89.50 294 GLY A CA 1
ATOM 2223 C C . GLY A 1 294 ? -16.499 11.845 -5.489 1.00 89.50 294 GLY A C 1
ATOM 2224 O O . GLY A 1 294 ? -15.941 12.453 -6.405 1.00 89.50 294 GLY A O 1
ATOM 2225 N N . TYR A 1 295 ? -15.989 10.717 -4.987 1.00 87.81 295 TYR A N 1
ATOM 2226 C CA . TYR A 1 295 ? -14.750 10.109 -5.464 1.00 87.81 295 TYR A CA 1
ATOM 2227 C C . TYR A 1 295 ? -15.024 9.115 -6.588 1.00 87.81 295 TYR A C 1
ATOM 2229 O O . TYR A 1 295 ? -15.848 8.215 -6.469 1.00 87.81 295 TYR A O 1
ATOM 2237 N N . ASN A 1 296 ? -14.239 9.210 -7.658 1.00 89.62 296 ASN A N 1
ATOM 2238 C CA . ASN A 1 296 ? -14.224 8.195 -8.702 1.00 89.62 296 ASN A CA 1
ATOM 2239 C C . ASN A 1 296 ? -13.166 7.128 -8.368 1.00 89.62 296 ASN A C 1
ATOM 2241 O O . ASN A 1 296 ? -11.975 7.359 -8.589 1.00 89.62 296 ASN A O 1
ATOM 2245 N N . GLU A 1 297 ? -13.601 5.975 -7.844 1.00 88.12 297 GLU A N 1
ATOM 2246 C CA . GLU A 1 297 ? -12.712 4.861 -7.466 1.00 88.12 297 GLU A CA 1
ATOM 2247 C C . GLU A 1 297 ? -11.803 4.419 -8.620 1.00 88.12 297 GLU A C 1
ATOM 2249 O O . GLU A 1 297 ? -10.608 4.223 -8.417 1.00 88.12 297 GLU A O 1
ATOM 2254 N N . ASP A 1 298 ? -12.327 4.331 -9.845 1.00 89.69 298 ASP A N 1
ATOM 2255 C CA . ASP A 1 298 ? -11.550 3.931 -11.022 1.00 89.69 298 ASP A CA 1
ATOM 2256 C C . ASP A 1 298 ? -10.442 4.941 -11.351 1.00 89.69 298 ASP A C 1
ATOM 2258 O O . ASP A 1 298 ? -9.315 4.543 -11.653 1.00 89.69 298 ASP A O 1
ATOM 2262 N N . ARG A 1 299 ? -10.726 6.244 -11.237 1.00 90.06 299 ARG A N 1
ATOM 2263 C CA . ARG A 1 299 ? -9.715 7.291 -11.431 1.00 90.06 299 ARG A CA 1
ATOM 2264 C C . ARG A 1 299 ? -8.629 7.215 -10.361 1.00 90.06 299 ARG A C 1
ATOM 2266 O O . ARG A 1 299 ? -7.451 7.303 -10.694 1.00 90.06 299 ARG A O 1
ATOM 2273 N N . VAL A 1 300 ? -9.011 7.016 -9.099 1.00 88.62 300 VAL A N 1
ATOM 2274 C CA . VAL A 1 300 ? -8.055 6.856 -7.992 1.00 88.62 300 VAL A CA 1
ATOM 2275 C C . VAL A 1 300 ? -7.207 5.599 -8.191 1.00 88.62 300 VAL A C 1
ATOM 2277 O O . VAL A 1 300 ? -5.981 5.660 -8.083 1.00 88.62 300 VAL A O 1
ATOM 2280 N N . ALA A 1 301 ? -7.823 4.475 -8.564 1.00 88.38 301 ALA A N 1
ATOM 2281 C CA . ALA A 1 301 ? -7.123 3.235 -8.879 1.00 88.38 301 ALA A CA 1
ATOM 2282 C C . ALA A 1 301 ? -6.109 3.448 -10.013 1.00 88.38 301 ALA A C 1
ATOM 2284 O O . ALA A 1 301 ? -4.950 3.047 -9.886 1.00 88.38 301 ALA A O 1
ATOM 2285 N N . LEU A 1 302 ? -6.513 4.148 -11.076 1.00 89.06 302 LEU A N 1
ATOM 2286 C CA . LEU A 1 302 ? -5.669 4.481 -12.219 1.00 89.06 302 LEU A CA 1
ATOM 2287 C C . LEU A 1 302 ? -4.480 5.373 -11.841 1.00 89.06 302 LEU A C 1
ATOM 2289 O O . LEU A 1 302 ? -3.347 5.095 -12.232 1.00 89.06 302 LEU A O 1
ATOM 2293 N N . ASP A 1 303 ? -4.723 6.430 -11.070 1.00 86.88 303 ASP A N 1
ATOM 2294 C CA . ASP A 1 303 ? -3.676 7.350 -10.625 1.00 86.88 303 ASP A CA 1
ATOM 2295 C C . ASP A 1 303 ? -2.707 6.653 -9.654 1.00 86.88 303 ASP A C 1
ATOM 2297 O O . ASP A 1 303 ? -1.492 6.832 -9.744 1.00 86.88 303 ASP A O 1
ATOM 2301 N N . SER A 1 304 ? -3.217 5.763 -8.797 1.00 85.31 304 SER A N 1
ATOM 2302 C CA . SER A 1 304 ? -2.408 4.960 -7.872 1.00 85.31 304 SER A CA 1
ATOM 2303 C C . SER A 1 304 ? -1.604 3.837 -8.544 1.00 85.31 304 SER A C 1
ATOM 2305 O O . SER A 1 304 ? -0.672 3.288 -7.943 1.00 85.31 304 SER A O 1
ATOM 2307 N N . ALA A 1 305 ? -1.944 3.481 -9.789 1.00 88.38 305 ALA A N 1
ATOM 2308 C CA . ALA A 1 305 ? -1.206 2.503 -10.580 1.00 88.38 305 ALA A CA 1
ATOM 2309 C C . ALA A 1 305 ? 0.139 3.055 -11.083 1.00 88.38 305 ALA A C 1
ATOM 2311 O O . ALA A 1 305 ? 1.032 2.281 -11.445 1.00 88.38 305 ALA A O 1
ATOM 2312 N N . VAL A 1 306 ? 0.339 4.373 -11.062 1.00 86.88 306 VAL A N 1
ATOM 2313 C CA . VAL A 1 306 ? 1.637 5.002 -11.332 1.00 86.88 306 VAL A CA 1
ATOM 2314 C C . VAL A 1 306 ? 2.513 4.928 -10.075 1.00 86.88 306 VAL A C 1
ATOM 2316 O O . VAL A 1 306 ? 2.056 5.186 -8.961 1.00 86.88 306 VAL A O 1
ATOM 2319 N N . LYS A 1 307 ? 3.792 4.551 -10.208 1.00 82.38 307 LYS A N 1
ATOM 2320 C CA . LYS A 1 307 ? 4.693 4.456 -9.047 1.00 82.38 307 LYS A CA 1
ATOM 2321 C C . LYS A 1 307 ? 5.009 5.871 -8.538 1.00 82.38 307 LYS A C 1
ATOM 2323 O O . LYS A 1 307 ? 5.580 6.695 -9.241 1.00 82.38 307 LYS A O 1
ATOM 2328 N N . ALA A 1 308 ? 4.749 6.130 -7.256 1.00 70.69 308 ALA A N 1
ATOM 2329 C CA . ALA A 1 308 ? 5.009 7.438 -6.630 1.00 70.69 308 ALA A CA 1
ATOM 2330 C C . ALA A 1 308 ? 6.497 7.872 -6.632 1.00 70.69 308 ALA A C 1
ATOM 2332 O O . ALA A 1 308 ? 6.828 9.050 -6.460 1.00 70.69 308 ALA A O 1
ATOM 2333 N N . ARG A 1 309 ? 7.417 6.913 -6.786 1.00 71.00 309 ARG A N 1
ATOM 2334 C CA . ARG A 1 309 ? 8.873 7.129 -6.756 1.00 71.00 309 ARG A CA 1
ATOM 2335 C C . ARG A 1 309 ? 9.543 6.933 -8.119 1.00 71.00 309 ARG A C 1
ATOM 2337 O O . ARG A 1 309 ? 10.732 6.640 -8.157 1.00 71.00 309 ARG A O 1
ATOM 2344 N N . ASP A 1 310 ? 8.800 7.100 -9.209 1.00 81.94 310 ASP A N 1
ATOM 2345 C CA . ASP A 1 310 ? 9.369 7.049 -10.556 1.00 81.94 310 ASP A CA 1
ATOM 2346 C C . ASP A 1 310 ? 10.387 8.172 -10.816 1.00 81.94 310 ASP A C 1
ATOM 2348 O O . ASP A 1 310 ? 10.380 9.234 -10.172 1.00 81.94 310 ASP A O 1
ATOM 2352 N N . GLY A 1 311 ? 11.269 7.917 -11.786 1.00 83.44 311 GLY A N 1
ATOM 2353 C CA . GLY A 1 311 ? 12.192 8.909 -12.330 1.00 83.44 311 GLY A CA 1
ATOM 2354 C C . GLY A 1 311 ? 11.454 10.116 -12.915 1.00 83.44 311 GLY A C 1
ATOM 2355 O O . GLY A 1 311 ? 10.248 10.073 -13.183 1.00 83.44 311 GLY A O 1
ATOM 2356 N N . PHE A 1 312 ? 12.183 11.210 -13.101 1.00 89.69 312 PHE A N 1
ATOM 2357 C CA . PHE A 1 312 ? 11.703 12.401 -13.796 1.00 89.69 312 PHE A CA 1
ATOM 2358 C C . PHE A 1 312 ? 11.140 12.054 -15.173 1.00 89.69 312 PHE A C 1
ATOM 2360 O O . PHE A 1 312 ? 10.007 12.424 -15.481 1.00 89.69 312 PHE A O 1
ATOM 2367 N N . PHE A 1 313 ? 11.897 11.295 -15.972 1.00 90.81 313 PHE A N 1
ATOM 2368 C CA . PHE A 1 313 ? 11.497 10.994 -17.342 1.00 90.81 313 PHE A CA 1
ATOM 2369 C C . PHE A 1 313 ? 10.190 10.197 -17.374 1.00 90.81 313 PHE A C 1
ATOM 2371 O O . PHE A 1 313 ? 9.217 10.620 -17.995 1.00 90.81 313 PHE A O 1
ATOM 2378 N N . THR A 1 314 ? 10.121 9.101 -16.617 1.00 91.62 314 THR A N 1
ATOM 2379 C CA . THR A 1 314 ? 8.906 8.287 -16.513 1.00 91.62 314 THR A CA 1
ATOM 2380 C C . THR A 1 314 ? 7.716 9.113 -16.030 1.00 91.62 314 THR A C 1
ATOM 2382 O O . THR A 1 314 ? 6.642 9.036 -16.618 1.00 91.62 314 THR A O 1
ATOM 2385 N N . THR A 1 315 ? 7.898 9.954 -15.006 1.00 88.12 315 THR A N 1
ATOM 2386 C CA . THR A 1 315 ? 6.791 10.718 -14.410 1.00 88.12 315 THR A CA 1
ATOM 2387 C C . THR A 1 315 ? 6.172 11.723 -15.381 1.00 88.12 315 THR A C 1
ATOM 2389 O O . THR A 1 315 ? 4.949 11.834 -15.425 1.00 88.12 315 THR A O 1
ATOM 2392 N N . PHE A 1 316 ? 6.986 12.453 -16.149 1.00 89.69 316 PHE A N 1
ATOM 2393 C CA . PHE A 1 316 ? 6.495 13.552 -16.990 1.00 89.69 316 PHE A CA 1
ATOM 2394 C C . PHE A 1 316 ? 6.302 13.182 -18.462 1.00 89.69 316 PHE A C 1
ATOM 2396 O O . PHE A 1 316 ? 5.464 13.790 -19.121 1.00 89.69 316 PHE A O 1
ATOM 2403 N N . PHE A 1 317 ? 7.027 12.188 -18.977 1.00 92.44 317 PHE A N 1
ATOM 2404 C CA . PHE A 1 317 ? 7.021 11.842 -20.404 1.00 92.44 317 PHE A CA 1
ATOM 2405 C C . PHE A 1 317 ? 6.406 10.476 -20.712 1.00 92.44 317 PHE A C 1
ATOM 2407 O O . PHE A 1 317 ? 6.255 10.148 -21.885 1.00 92.44 317 PHE A O 1
ATOM 2414 N N . VAL A 1 318 ? 6.038 9.675 -19.704 1.00 94.25 318 VAL A N 1
ATOM 2415 C CA . VAL A 1 318 ? 5.454 8.335 -19.920 1.00 94.25 318 VAL A CA 1
ATOM 2416 C C . VAL A 1 318 ? 4.161 8.146 -19.129 1.00 94.25 318 VAL A C 1
ATOM 2418 O O . VAL A 1 318 ? 3.100 7.880 -19.699 1.00 94.25 318 VAL A O 1
ATOM 2421 N N . SER A 1 319 ? 4.206 8.322 -17.811 1.00 91.44 319 SER A N 1
ATOM 2422 C CA . SER A 1 319 ? 3.075 8.144 -16.889 1.00 91.44 319 SER A CA 1
ATOM 2423 C C . SER A 1 319 ? 1.804 8.943 -17.217 1.00 91.44 319 SER A C 1
ATOM 2425 O O . SER A 1 319 ? 0.721 8.411 -16.955 1.00 91.44 319 SER A O 1
ATOM 2427 N N . PRO A 1 320 ? 1.853 10.158 -17.813 1.00 92.38 320 PRO A N 1
ATOM 2428 C CA . PRO A 1 320 ? 0.638 10.918 -18.100 1.00 92.38 320 PRO A CA 1
ATOM 2429 C C . PRO A 1 320 ? -0.328 10.210 -19.053 1.00 92.38 320 PRO A C 1
ATOM 2431 O O . PRO A 1 320 ? -1.537 10.350 -18.882 1.00 92.38 320 PRO A O 1
ATOM 2434 N N . TYR A 1 321 ? 0.183 9.431 -20.015 1.00 94.25 321 TYR A N 1
ATOM 2435 C CA . TYR A 1 321 ? -0.643 8.719 -20.995 1.00 94.25 321 TYR A CA 1
ATOM 2436 C C . TYR A 1 321 ? -0.614 7.191 -20.836 1.00 94.25 321 TYR A C 1
ATOM 2438 O O . TYR A 1 321 ? -1.636 6.545 -21.071 1.00 94.25 321 TYR A O 1
ATOM 2446 N N . SER A 1 322 ? 0.504 6.601 -20.393 1.00 95.88 322 SER A N 1
ATOM 2447 C CA . SER A 1 322 ? 0.647 5.137 -20.252 1.00 95.88 322 SER A CA 1
ATOM 2448 C C . SER A 1 322 ? -0.397 4.517 -19.322 1.00 95.88 322 SER A C 1
ATOM 2450 O O . SER A 1 322 ? -0.926 3.453 -19.636 1.00 95.88 322 SER A O 1
ATOM 2452 N N . LYS A 1 323 ? -0.808 5.218 -18.256 1.00 94.38 323 LYS A N 1
ATOM 2453 C CA . LYS A 1 323 ? -1.862 4.727 -17.354 1.00 94.38 323 LYS A CA 1
ATOM 2454 C C . LYS A 1 323 ? -3.173 4.443 -18.096 1.00 94.38 323 LYS A C 1
ATOM 2456 O O . LYS A 1 323 ? -3.818 3.429 -17.848 1.00 94.38 323 LYS A O 1
ATOM 2461 N N . TYR A 1 324 ? -3.545 5.271 -19.074 1.00 96.50 324 TYR A N 1
ATOM 2462 C CA . TYR A 1 324 ? -4.750 5.041 -19.876 1.00 96.50 324 TYR A CA 1
ATOM 2463 C C . TYR A 1 324 ? -4.593 3.851 -20.827 1.00 96.50 324 TYR A C 1
ATOM 2465 O O . TYR A 1 324 ? -5.567 3.136 -21.061 1.00 96.50 324 TYR A O 1
ATOM 2473 N N . ILE A 1 325 ? -3.375 3.589 -21.312 1.00 96.81 325 ILE A N 1
ATOM 2474 C CA . ILE A 1 325 ? -3.057 2.372 -22.071 1.00 96.81 325 ILE A CA 1
ATOM 2475 C C . ILE A 1 325 ? -3.203 1.144 -21.163 1.00 96.81 325 ILE A C 1
ATOM 2477 O O . ILE A 1 325 ? -3.820 0.165 -21.571 1.00 96.81 325 ILE A O 1
ATOM 2481 N N . ALA A 1 326 ? -2.735 1.210 -19.912 1.00 96.31 326 ALA A N 1
ATOM 2482 C CA . ALA A 1 326 ? -2.929 0.139 -18.934 1.00 96.31 326 ALA A CA 1
ATOM 2483 C C . ALA A 1 326 ? -4.419 -0.121 -18.664 1.00 96.31 326 ALA A C 1
ATOM 2485 O O . ALA A 1 326 ? -4.861 -1.267 -18.678 1.00 96.31 326 ALA A O 1
ATOM 2486 N N . ARG A 1 327 ? -5.229 0.933 -18.514 1.00 95.94 327 ARG A N 1
ATOM 2487 C CA . ARG A 1 327 ? -6.689 0.802 -18.386 1.00 95.94 327 ARG A CA 1
ATOM 2488 C C . ARG A 1 327 ? -7.333 0.183 -19.626 1.00 95.94 327 ARG A C 1
ATOM 2490 O O . ARG A 1 327 ? -8.220 -0.658 -19.504 1.00 95.94 327 ARG A O 1
ATOM 2497 N N . PHE A 1 328 ? -6.901 0.584 -20.819 1.00 96.56 328 PHE A N 1
ATOM 2498 C CA . PHE A 1 328 ? -7.362 -0.020 -22.067 1.00 96.56 328 PHE A CA 1
ATOM 2499 C C . PHE A 1 328 ? -7.008 -1.513 -22.126 1.00 96.56 328 PHE A C 1
ATOM 2501 O O . PHE A 1 328 ? -7.888 -2.335 -22.373 1.00 96.56 328 PHE A O 1
ATOM 2508 N N . ALA A 1 329 ? -5.761 -1.873 -21.820 1.00 96.56 329 ALA A N 1
ATOM 2509 C CA . ALA A 1 329 ? -5.298 -3.256 -21.772 1.00 96.56 329 ALA A CA 1
ATOM 2510 C C . ALA A 1 329 ? -6.104 -4.092 -20.761 1.00 96.56 329 ALA A C 1
ATOM 2512 O O . ALA A 1 329 ? -6.540 -5.196 -21.091 1.00 96.56 329 ALA A O 1
ATOM 2513 N N . ALA A 1 330 ? -6.398 -3.534 -19.581 1.00 95.56 330 ALA A N 1
ATOM 2514 C CA . ALA A 1 330 ? -7.247 -4.166 -18.572 1.00 95.56 330 ALA A CA 1
ATOM 2515 C C . ALA A 1 330 ? -8.655 -4.465 -19.110 1.00 95.56 330 ALA A C 1
ATOM 2517 O O . ALA A 1 330 ? -9.141 -5.585 -18.984 1.00 95.56 330 ALA A O 1
ATOM 2518 N N . ARG A 1 331 ? -9.288 -3.497 -19.789 1.00 95.31 331 ARG A N 1
ATOM 2519 C CA . ARG A 1 331 ? -10.612 -3.681 -20.416 1.00 95.31 331 ARG A CA 1
ATOM 2520 C C . ARG A 1 331 ? -10.609 -4.708 -21.549 1.00 95.31 331 ARG A C 1
ATOM 2522 O O . ARG A 1 331 ? -11.644 -5.294 -21.845 1.00 95.31 331 ARG A O 1
ATOM 2529 N N . ARG A 1 332 ? -9.465 -4.916 -22.206 1.00 96.56 332 ARG A N 1
ATOM 2530 C CA . ARG A 1 332 ? -9.283 -5.946 -23.241 1.00 96.56 332 ARG A CA 1
ATOM 2531 C C . ARG A 1 332 ? -8.889 -7.311 -22.671 1.00 96.56 332 ARG A C 1
ATOM 2533 O O . ARG A 1 332 ? -8.725 -8.244 -23.450 1.00 96.56 332 ARG A O 1
ATOM 2540 N N . GLY A 1 333 ? -8.748 -7.439 -21.350 1.00 94.69 333 GLY A N 1
ATOM 2541 C CA . GLY A 1 333 ? -8.374 -8.690 -20.690 1.00 94.69 333 GLY A CA 1
ATOM 2542 C C . GLY A 1 333 ? -6.918 -9.102 -20.922 1.00 94.69 333 GLY A C 1
ATOM 2543 O O . GLY A 1 333 ? -6.586 -10.277 -20.791 1.00 94.69 333 GLY A O 1
ATOM 2544 N N . TRP A 1 334 ? -6.043 -8.166 -21.301 1.00 95.75 334 TRP A N 1
ATOM 2545 C CA . TRP A 1 334 ? -4.619 -8.460 -21.461 1.00 95.75 334 TRP A CA 1
ATOM 2546 C C . TRP A 1 334 ? -3.976 -8.736 -20.101 1.00 95.75 334 TRP A C 1
ATOM 2548 O O . TRP A 1 334 ? -4.329 -8.120 -19.095 1.00 95.75 334 TRP A O 1
ATOM 2558 N N . THR A 1 335 ? -3.010 -9.655 -20.065 1.00 93.88 335 THR A N 1
ATOM 2559 C CA . THR A 1 335 ? -2.266 -9.969 -18.838 1.00 93.88 335 THR A CA 1
ATOM 2560 C C . THR A 1 335 ? -0.987 -9.132 -18.754 1.00 93.88 335 THR A C 1
ATOM 2562 O O . THR A 1 335 ? -0.377 -8.869 -19.794 1.00 93.88 335 THR A O 1
ATOM 2565 N N . PRO A 1 336 ? -0.521 -8.753 -17.546 1.00 93.50 336 PRO A N 1
ATOM 2566 C CA . PRO A 1 336 ? 0.752 -8.047 -17.387 1.00 93.50 336 PRO A CA 1
ATOM 2567 C C . PRO A 1 336 ? 1.915 -8.765 -18.076 1.00 93.50 336 PRO A C 1
ATOM 2569 O O . PRO A 1 336 ? 2.615 -8.158 -18.871 1.00 93.50 336 PRO A O 1
ATOM 2572 N N . ASN A 1 337 ? 2.037 -10.083 -17.884 1.00 93.38 337 ASN A N 1
ATOM 2573 C CA . ASN A 1 337 ? 3.119 -10.873 -18.478 1.00 93.38 337 ASN A CA 1
ATOM 2574 C C . ASN A 1 337 ? 3.123 -10.823 -20.019 1.00 93.38 337 ASN A C 1
ATOM 2576 O O . ASN A 1 337 ? 4.196 -10.809 -20.622 1.00 93.38 337 ASN A O 1
ATOM 2580 N N . ALA A 1 338 ? 1.947 -10.791 -20.662 1.00 94.44 338 ALA A N 1
ATOM 2581 C CA . ALA A 1 338 ? 1.859 -10.650 -22.114 1.00 94.44 338 ALA A CA 1
ATOM 2582 C C . ALA A 1 338 ? 2.384 -9.281 -22.571 1.00 94.44 338 ALA A C 1
ATOM 2584 O O . ALA A 1 338 ? 3.163 -9.208 -23.520 1.00 94.44 338 ALA A O 1
ATOM 2585 N N . VAL A 1 339 ? 2.020 -8.210 -21.859 1.00 95.75 339 VAL A N 1
ATOM 2586 C CA . VAL A 1 339 ? 2.520 -6.854 -22.130 1.00 95.75 339 VAL A CA 1
ATOM 2587 C C . VAL A 1 339 ? 4.041 -6.781 -21.920 1.00 95.75 339 VAL A C 1
ATOM 2589 O O . VAL A 1 339 ? 4.742 -6.263 -22.787 1.00 95.75 339 VAL A O 1
ATOM 2592 N N . THR A 1 340 ? 4.565 -7.404 -20.860 1.00 94.19 340 THR A N 1
ATOM 2593 C CA . THR A 1 340 ? 6.010 -7.531 -20.592 1.00 94.19 340 THR A CA 1
ATOM 2594 C C . THR A 1 340 ? 6.750 -8.285 -21.703 1.00 94.19 340 THR A C 1
ATOM 2596 O O . THR A 1 340 ? 7.850 -7.917 -22.104 1.00 94.19 340 THR A O 1
ATOM 2599 N N . THR A 1 341 ? 6.159 -9.343 -22.267 1.00 94.88 341 THR A N 1
ATOM 2600 C CA . THR A 1 341 ? 6.771 -10.051 -23.410 1.00 94.88 341 THR A CA 1
ATOM 2601 C C . THR A 1 341 ? 6.810 -9.177 -24.665 1.00 94.88 341 THR A C 1
ATOM 2603 O O . THR A 1 341 ? 7.816 -9.167 -25.377 1.00 94.88 341 THR A O 1
ATOM 2606 N N . VAL A 1 342 ? 5.752 -8.401 -24.922 1.00 96.56 342 VAL A N 1
ATOM 2607 C CA . VAL A 1 342 ? 5.726 -7.438 -26.033 1.00 96.56 342 VAL A CA 1
ATOM 2608 C C . VAL A 1 342 ? 6.786 -6.348 -25.841 1.00 96.56 342 VAL A C 1
ATOM 2610 O O . VAL A 1 342 ? 7.475 -6.010 -26.805 1.00 96.56 342 VAL A O 1
ATOM 2613 N N . SER A 1 343 ? 6.977 -5.834 -24.618 1.00 96.50 343 SER A N 1
ATOM 2614 C CA . SER A 1 343 ? 8.013 -4.829 -24.331 1.00 96.50 343 SER A CA 1
ATOM 2615 C C . SER A 1 343 ? 9.422 -5.362 -24.625 1.00 96.50 343 SER A C 1
ATOM 2617 O O . SER A 1 343 ? 10.223 -4.674 -25.264 1.00 96.50 343 SER A O 1
ATOM 2619 N N . LEU A 1 344 ? 9.713 -6.616 -24.255 1.00 97.00 344 LEU A N 1
ATOM 2620 C CA . LEU A 1 344 ? 10.986 -7.264 -24.576 1.00 97.00 344 LEU A CA 1
ATOM 2621 C C . LEU A 1 344 ? 11.179 -7.439 -26.086 1.00 97.00 344 LEU A C 1
ATOM 2623 O O . LEU A 1 344 ? 12.252 -7.120 -26.598 1.00 97.00 344 LEU A O 1
ATOM 2627 N N . ALA A 1 345 ? 10.159 -7.920 -26.803 1.00 98.06 345 ALA A N 1
ATOM 2628 C CA . ALA A 1 345 ? 10.231 -8.102 -28.252 1.00 98.06 345 ALA A CA 1
ATOM 2629 C C . ALA A 1 345 ? 10.550 -6.777 -28.965 1.00 98.06 345 ALA A C 1
ATOM 2631 O O . ALA A 1 345 ? 11.442 -6.727 -29.812 1.00 98.06 345 ALA A O 1
ATOM 2632 N N . LEU A 1 346 ? 9.897 -5.683 -28.560 1.00 98.31 346 LEU A N 1
ATOM 2633 C CA . LEU A 1 346 ? 10.197 -4.339 -29.060 1.00 98.31 346 LEU A CA 1
ATOM 2634 C C . LEU A 1 346 ? 11.641 -3.916 -28.753 1.00 98.31 346 LEU A C 1
ATOM 2636 O O . LEU A 1 346 ? 12.302 -3.340 -29.616 1.00 98.31 346 LEU A O 1
ATOM 2640 N N . GLY A 1 347 ? 12.157 -4.240 -27.565 1.00 98.00 347 GLY A N 1
ATOM 2641 C CA . GLY A 1 347 ? 13.552 -3.983 -27.199 1.00 98.00 347 GLY A CA 1
ATOM 2642 C C . GLY A 1 347 ? 14.565 -4.757 -28.051 1.00 98.00 347 GLY A C 1
ATOM 2643 O O . GLY A 1 347 ? 15.587 -4.196 -28.448 1.00 98.00 347 GLY A O 1
ATOM 2644 N N . ILE A 1 348 ? 14.272 -6.014 -28.398 1.00 98.56 348 ILE A N 1
ATOM 2645 C CA . ILE A 1 348 ? 15.097 -6.817 -29.318 1.00 98.56 348 ILE A CA 1
ATOM 2646 C C . ILE A 1 348 ? 15.116 -6.178 -30.713 1.00 98.56 348 ILE A C 1
ATOM 2648 O O . ILE A 1 348 ? 16.185 -6.027 -31.306 1.00 98.56 348 ILE A O 1
ATOM 2652 N N . ILE A 1 349 ? 13.956 -5.756 -31.224 1.00 98.62 349 ILE A N 1
ATOM 2653 C CA . ILE A 1 349 ? 13.861 -5.086 -32.530 1.00 98.62 349 ILE A CA 1
ATOM 2654 C C . ILE A 1 349 ? 14.622 -3.751 -32.497 1.00 98.62 349 ILE A C 1
ATOM 2656 O O . ILE A 1 349 ? 15.365 -3.450 -33.429 1.00 98.62 349 ILE A O 1
ATOM 2660 N N . ALA A 1 350 ? 14.522 -2.984 -31.407 1.00 98.56 350 ALA A N 1
ATOM 2661 C CA . ALA A 1 350 ? 15.289 -1.751 -31.230 1.00 98.56 350 ALA A CA 1
ATOM 2662 C C . ALA A 1 350 ? 16.807 -2.001 -31.304 1.00 98.56 350 ALA A C 1
ATOM 2664 O O . ALA A 1 350 ? 17.517 -1.308 -32.035 1.00 98.56 350 ALA A O 1
ATOM 2665 N N . ALA A 1 351 ? 17.304 -3.024 -30.602 1.00 98.44 351 ALA A N 1
ATOM 2666 C CA . ALA A 1 351 ? 18.707 -3.433 -30.654 1.00 98.44 351 ALA A CA 1
ATOM 2667 C C . ALA A 1 351 ? 19.142 -3.859 -32.067 1.00 98.44 351 ALA A C 1
ATOM 2669 O O . ALA A 1 351 ? 20.221 -3.471 -32.526 1.00 98.44 351 ALA A O 1
ATOM 2670 N N . ALA A 1 352 ? 18.290 -4.594 -32.788 1.00 98.44 352 ALA A N 1
ATOM 2671 C CA . ALA A 1 352 ? 18.539 -4.961 -34.177 1.00 98.44 352 ALA A CA 1
ATOM 2672 C C . ALA A 1 352 ? 18.653 -3.717 -35.077 1.00 98.44 352 ALA A C 1
ATOM 2674 O O . ALA A 1 352 ? 19.608 -3.620 -35.847 1.00 98.44 352 ALA A O 1
ATOM 2675 N N . CYS A 1 353 ? 17.764 -2.728 -34.926 1.00 98.31 353 CYS A N 1
ATOM 2676 C CA . CYS A 1 353 ? 17.844 -1.454 -35.648 1.00 98.31 353 CYS A CA 1
ATOM 2677 C C . CYS A 1 353 ? 19.147 -0.693 -35.353 1.00 98.31 353 CYS A C 1
ATOM 2679 O O . CYS A 1 353 ? 19.794 -0.213 -36.285 1.00 98.31 353 CYS A O 1
ATOM 2681 N N . PHE A 1 354 ? 19.581 -0.636 -34.088 1.00 98.38 354 PHE A N 1
ATOM 2682 C CA . PHE A 1 354 ? 20.871 -0.034 -33.731 1.00 98.38 354 PHE A CA 1
ATOM 2683 C C . PHE A 1 354 ? 22.057 -0.748 -34.403 1.00 98.38 354 PHE A C 1
ATOM 2685 O O . PHE A 1 354 ? 23.006 -0.090 -34.831 1.00 98.38 354 PHE A O 1
ATOM 2692 N N . SER A 1 355 ? 21.976 -2.072 -34.577 1.00 97.75 355 SER A N 1
ATOM 2693 C CA . SER A 1 355 ? 23.040 -2.893 -35.177 1.00 97.75 355 SER A CA 1
ATOM 2694 C C . SER A 1 355 ? 23.235 -2.718 -36.688 1.00 97.75 355 SER A C 1
ATOM 2696 O O . SER A 1 355 ? 24.245 -3.178 -37.230 1.00 97.75 355 SER A O 1
ATOM 2698 N N . VAL A 1 356 ? 22.299 -2.043 -37.369 1.00 97.12 356 VAL A N 1
ATOM 2699 C CA . VAL A 1 356 ? 22.365 -1.775 -38.817 1.00 97.12 356 VAL A CA 1
ATOM 2700 C C . VAL A 1 356 ? 23.545 -0.861 -39.165 1.00 97.12 356 VAL A C 1
ATOM 2702 O O . VAL A 1 356 ? 24.106 -0.973 -40.250 1.00 97.12 356 VAL A O 1
ATOM 2705 N N . GLY A 1 357 ? 23.942 0.038 -38.257 1.00 93.75 357 GLY A N 1
ATOM 2706 C CA . GLY A 1 357 ? 25.053 0.967 -38.491 1.00 93.75 357 GLY A CA 1
ATOM 2707 C C . GLY A 1 357 ? 24.713 2.150 -39.406 1.00 93.75 357 GLY A C 1
ATOM 2708 O O . GLY A 1 357 ? 25.607 2.820 -39.904 1.00 93.75 357 GLY A O 1
ATOM 2709 N N . SER A 1 358 ? 23.433 2.452 -39.627 1.00 96.31 358 SER A N 1
ATOM 2710 C CA . SER A 1 358 ? 23.000 3.637 -40.380 1.00 96.31 358 SER A CA 1
ATOM 2711 C C . SER A 1 358 ? 22.313 4.652 -39.468 1.00 96.31 358 SER A C 1
ATOM 2713 O O . SER A 1 358 ? 21.758 4.295 -38.428 1.00 96.31 358 SER A O 1
ATOM 2715 N N . ARG A 1 359 ? 22.285 5.932 -39.865 1.00 95.81 359 ARG A N 1
ATOM 2716 C CA . ARG A 1 359 ? 21.564 6.972 -39.108 1.00 95.81 359 ARG A CA 1
ATOM 2717 C C . ARG A 1 359 ? 20.074 6.652 -38.967 1.00 95.81 359 ARG A C 1
ATOM 2719 O O . ARG A 1 359 ? 19.517 6.824 -37.888 1.00 95.81 359 ARG A O 1
ATOM 2726 N N . ALA A 1 360 ? 19.451 6.152 -40.033 1.00 97.12 360 ALA A N 1
ATOM 2727 C CA . ALA A 1 360 ? 18.060 5.711 -40.003 1.00 97.12 360 ALA A CA 1
ATOM 2728 C C . ALA A 1 360 ? 17.852 4.560 -39.003 1.00 97.12 360 ALA A C 1
ATOM 2730 O O . ALA A 1 360 ? 16.888 4.586 -38.244 1.00 97.12 360 ALA A O 1
ATOM 2731 N N . GLY A 1 361 ? 18.790 3.605 -38.938 1.00 97.31 361 GLY A N 1
ATOM 2732 C CA . GLY A 1 361 ? 18.783 2.530 -37.943 1.00 97.31 361 GLY A CA 1
ATOM 2733 C C . GLY A 1 361 ? 18.892 3.046 -36.506 1.00 97.31 361 GLY A C 1
ATOM 2734 O O . GLY A 1 361 ? 18.136 2.601 -35.645 1.00 97.31 361 GLY A O 1
ATOM 2735 N N . LEU A 1 362 ? 19.753 4.042 -36.253 1.00 97.62 362 LEU A N 1
ATOM 2736 C CA . LEU A 1 362 ? 19.863 4.683 -34.936 1.00 97.62 362 LEU A CA 1
ATOM 2737 C C . LEU A 1 362 ? 18.569 5.402 -34.525 1.00 97.62 362 LEU A C 1
ATOM 2739 O O . LEU A 1 362 ? 18.133 5.266 -33.385 1.00 97.62 362 LEU A O 1
ATOM 2743 N N . ILE A 1 363 ? 17.931 6.135 -35.443 1.00 98.19 363 ILE A N 1
ATOM 2744 C CA . ILE A 1 363 ? 16.661 6.831 -35.173 1.00 98.19 363 ILE A CA 1
ATOM 2745 C C . ILE A 1 363 ? 15.534 5.820 -34.923 1.00 98.19 363 ILE A C 1
ATOM 2747 O O . ILE A 1 363 ? 14.800 5.950 -33.945 1.00 98.19 363 ILE A O 1
ATOM 2751 N N . ALA A 1 364 ? 15.413 4.789 -35.764 1.00 98.31 364 ALA A N 1
ATOM 2752 C CA . ALA A 1 364 ? 14.400 3.748 -35.599 1.00 98.31 364 ALA A CA 1
ATOM 2753 C C . ALA A 1 364 ? 14.587 2.978 -34.282 1.00 98.31 364 ALA A C 1
ATOM 2755 O O . ALA A 1 364 ? 13.623 2.784 -33.543 1.00 98.31 364 ALA A O 1
ATOM 2756 N N . GLY A 1 365 ? 15.828 2.607 -33.947 1.00 98.38 365 GLY A N 1
ATOM 2757 C CA . GLY A 1 365 ? 16.167 1.974 -32.673 1.00 98.38 365 GLY A CA 1
ATOM 2758 C C . GLY A 1 365 ? 15.830 2.861 -31.474 1.00 98.38 365 GLY A C 1
ATOM 2759 O O . GLY A 1 365 ? 15.240 2.381 -30.510 1.00 98.38 365 GLY A O 1
ATOM 2760 N N . ALA A 1 366 ? 16.119 4.164 -31.550 1.00 98.25 366 ALA A N 1
ATOM 2761 C CA . ALA A 1 366 ? 15.789 5.128 -30.501 1.00 98.25 366 ALA A CA 1
ATOM 2762 C C . ALA A 1 366 ? 14.275 5.237 -30.265 1.00 98.25 366 ALA A C 1
ATOM 2764 O O . ALA A 1 366 ? 13.822 5.174 -29.123 1.00 98.25 366 ALA A O 1
ATOM 2765 N N . VAL A 1 367 ? 13.480 5.346 -31.333 1.00 98.25 367 VAL A N 1
ATOM 2766 C CA . VAL A 1 367 ? 12.013 5.390 -31.229 1.00 98.25 367 VAL A CA 1
ATOM 2767 C C . VAL A 1 367 ? 11.475 4.083 -30.649 1.00 98.25 367 VAL A C 1
ATOM 2769 O O . VAL A 1 367 ? 10.699 4.111 -29.695 1.00 98.25 367 VAL A O 1
ATOM 2772 N N . LEU A 1 368 ? 11.915 2.935 -31.168 1.00 98.44 368 LEU A N 1
ATOM 2773 C CA . LEU A 1 368 ? 11.464 1.627 -30.690 1.00 98.44 368 LEU A CA 1
ATOM 2774 C C . LEU A 1 368 ? 11.855 1.368 -29.236 1.00 98.44 368 LEU A C 1
ATOM 2776 O O . LEU A 1 368 ? 11.060 0.791 -28.500 1.00 98.44 368 LEU A O 1
ATOM 2780 N N . LEU A 1 369 ? 13.026 1.832 -28.795 1.00 98.19 369 LEU A N 1
ATOM 2781 C CA . LEU A 1 369 ? 13.445 1.733 -27.399 1.00 98.19 369 LEU A CA 1
ATOM 2782 C C . LEU A 1 369 ? 12.518 2.534 -26.475 1.00 98.19 369 LEU A C 1
ATOM 2784 O O . LEU A 1 369 ? 12.148 2.043 -25.410 1.00 98.19 369 LEU A O 1
ATOM 2788 N N . GLN A 1 370 ? 12.096 3.734 -26.888 1.00 97.56 370 GLN A N 1
ATOM 2789 C CA . GLN A 1 370 ? 11.113 4.520 -26.134 1.00 97.56 370 GLN A CA 1
ATOM 2790 C C . GLN A 1 370 ? 9.742 3.841 -26.097 1.00 97.56 370 GLN A C 1
ATOM 2792 O O . GLN A 1 370 ? 9.112 3.789 -25.043 1.00 97.56 370 GLN A O 1
ATOM 2797 N N . VAL A 1 371 ? 9.292 3.267 -27.215 1.00 97.94 371 VAL A N 1
ATOM 2798 C CA . VAL A 1 371 ? 8.032 2.510 -27.252 1.00 97.94 371 VAL A CA 1
ATOM 2799 C C . VAL A 1 371 ? 8.117 1.278 -26.347 1.00 97.94 371 VAL A C 1
ATOM 2801 O O . VAL A 1 371 ? 7.213 1.059 -25.544 1.00 97.94 371 VAL A O 1
ATOM 2804 N N . ALA A 1 372 ? 9.215 0.519 -26.408 1.00 97.75 372 ALA A N 1
ATOM 2805 C CA . ALA A 1 372 ? 9.464 -0.625 -25.534 1.00 97.75 372 ALA A CA 1
ATOM 2806 C C . ALA A 1 372 ? 9.406 -0.220 -24.054 1.00 97.75 372 ALA A C 1
ATOM 2808 O O . ALA A 1 372 ? 8.723 -0.870 -23.270 1.00 97.75 372 ALA A O 1
ATOM 2809 N N . PHE A 1 373 ? 10.056 0.888 -23.683 1.00 96.19 373 PHE A N 1
ATOM 2810 C CA . PHE A 1 373 ? 10.034 1.422 -22.320 1.00 96.19 373 PHE A CA 1
ATOM 2811 C C . PHE A 1 373 ? 8.637 1.846 -21.853 1.00 96.19 373 PHE A C 1
ATOM 2813 O O . PHE A 1 373 ? 8.247 1.597 -20.714 1.00 96.19 373 PHE A O 1
ATOM 2820 N N . THR A 1 374 ? 7.855 2.470 -22.730 1.00 97.00 374 THR A N 1
ATOM 2821 C CA . THR A 1 374 ? 6.469 2.825 -22.421 1.00 97.00 374 THR A CA 1
ATOM 2822 C C . THR A 1 374 ? 5.620 1.581 -22.180 1.00 97.00 374 THR A C 1
ATOM 2824 O O . THR A 1 374 ? 4.885 1.541 -21.196 1.00 97.00 374 THR A O 1
ATOM 2827 N N . VAL A 1 375 ? 5.713 0.564 -23.044 1.00 96.81 375 VAL A N 1
ATOM 2828 C CA . VAL A 1 375 ? 4.951 -0.693 -22.899 1.00 96.81 375 VAL A CA 1
ATOM 2829 C C . VAL A 1 375 ? 5.345 -1.431 -21.617 1.00 96.81 375 VAL A C 1
ATOM 2831 O O . VAL A 1 375 ? 4.490 -1.978 -20.929 1.00 96.81 375 VAL A O 1
ATOM 2834 N N . ASP A 1 376 ? 6.616 -1.368 -21.248 1.00 94.62 376 ASP A N 1
ATOM 2835 C CA . ASP A 1 376 ? 7.121 -1.877 -19.977 1.00 94.62 376 ASP A CA 1
ATOM 2836 C C . ASP A 1 376 ? 6.515 -1.142 -18.769 1.00 94.62 376 ASP A C 1
ATOM 2838 O O . ASP A 1 376 ? 5.987 -1.742 -17.844 1.00 94.62 376 ASP A O 1
ATOM 2842 N N . CYS A 1 377 ? 6.422 0.190 -18.817 1.00 94.81 377 CYS A N 1
ATOM 2843 C CA . CYS A 1 377 ? 5.706 0.933 -17.776 1.00 94.81 377 CYS A CA 1
ATOM 2844 C C . CYS A 1 377 ? 4.218 0.533 -17.690 1.00 94.81 377 CYS A C 1
ATOM 2846 O O . CYS A 1 377 ? 3.647 0.504 -16.591 1.00 94.81 377 CYS A O 1
ATOM 2848 N N . VAL A 1 378 ? 3.596 0.225 -18.836 1.00 96.25 378 VAL A N 1
ATOM 2849 C CA . VAL A 1 378 ? 2.195 -0.207 -18.934 1.00 96.25 378 VAL A CA 1
ATOM 2850 C C . VAL A 1 378 ? 1.976 -1.557 -18.258 1.00 96.25 378 VAL A C 1
ATOM 2852 O O . VAL A 1 378 ? 0.952 -1.700 -17.594 1.00 96.25 378 VAL A O 1
ATOM 2855 N N . ASP A 1 379 ? 2.891 -2.526 -18.354 1.00 93.62 379 ASP A N 1
ATOM 2856 C CA . ASP A 1 379 ? 2.700 -3.834 -17.709 1.00 93.62 379 ASP A CA 1
ATOM 2857 C C . ASP A 1 379 ? 2.596 -3.721 -16.177 1.00 93.62 379 ASP A C 1
ATOM 2859 O O . ASP A 1 379 ? 1.699 -4.294 -15.548 1.00 93.62 379 ASP A O 1
ATOM 2863 N N . GLY A 1 380 ? 3.437 -2.881 -15.575 1.00 91.12 380 GLY A N 1
ATOM 2864 C CA . GLY A 1 380 ? 3.501 -2.715 -14.140 1.00 91.12 380 GLY A CA 1
ATOM 2865 C C . GLY A 1 380 ? 2.326 -1.889 -13.642 1.00 91.12 380 GLY A C 1
ATOM 2866 O O . GLY A 1 380 ? 1.810 -2.142 -12.550 1.00 91.12 380 GLY A O 1
ATOM 2867 N N . GLN A 1 381 ? 1.901 -0.895 -14.427 1.00 94.62 381 GLN A N 1
ATOM 2868 C CA . GLN A 1 381 ? 0.675 -0.141 -14.173 1.00 94.62 381 GLN A CA 1
ATOM 2869 C C . GLN A 1 381 ? -0.551 -1.049 -14.294 1.00 94.62 381 GLN A C 1
ATOM 2871 O O . GLN A 1 381 ? -1.401 -1.020 -13.409 1.00 94.62 381 GLN A O 1
ATOM 2876 N N . LEU A 1 382 ? -0.605 -1.910 -15.312 1.00 95.00 382 LEU A N 1
ATOM 2877 C CA . LEU A 1 382 ? -1.672 -2.884 -15.517 1.00 95.00 382 LEU A CA 1
ATOM 2878 C C . LEU A 1 382 ? -1.770 -3.828 -14.320 1.00 95.00 382 LEU A C 1
ATOM 2880 O O . LEU A 1 382 ? -2.827 -3.896 -13.707 1.00 95.00 382 LEU A O 1
ATOM 2884 N N . ALA A 1 383 ? -0.660 -4.444 -13.899 1.00 91.44 383 ALA A N 1
ATOM 2885 C CA . ALA A 1 383 ? -0.621 -5.311 -12.720 1.00 91.44 383 ALA A CA 1
ATOM 2886 C C . ALA A 1 383 ? -1.106 -4.608 -11.440 1.00 91.44 383 ALA A C 1
ATOM 2888 O O . ALA A 1 383 ? -1.761 -5.225 -10.599 1.00 91.44 383 ALA A O 1
ATOM 2889 N N . ARG A 1 384 ? -0.790 -3.313 -11.275 1.00 89.81 384 ARG A N 1
ATOM 2890 C CA . ARG A 1 384 ? -1.246 -2.513 -10.127 1.00 89.81 384 ARG A CA 1
ATOM 2891 C C . ARG A 1 384 ? -2.719 -2.149 -10.195 1.00 89.81 384 ARG A C 1
ATOM 2893 O O . ARG A 1 384 ? -3.372 -2.215 -9.157 1.00 89.81 384 ARG A O 1
ATOM 2900 N N . TYR A 1 385 ? -3.212 -1.812 -11.378 1.00 91.69 385 TYR A N 1
ATOM 2901 C CA . TYR A 1 385 ? -4.601 -1.446 -11.618 1.00 91.69 385 TYR A CA 1
ATOM 2902 C C . TYR A 1 385 ? -5.541 -2.655 -11.494 1.00 91.69 385 TYR A C 1
ATOM 2904 O O . TYR A 1 385 ? -6.575 -2.560 -10.848 1.00 91.69 385 TYR A O 1
ATOM 2912 N N . THR A 1 386 ? -5.159 -3.822 -12.024 1.00 90.00 386 THR A N 1
ATOM 2913 C CA . THR A 1 386 ? -5.967 -5.058 -11.957 1.00 90.00 386 THR A CA 1
ATOM 2914 C C . THR A 1 386 ? -5.695 -5.905 -10.715 1.00 90.00 386 THR A C 1
ATOM 2916 O O . THR A 1 386 ? -6.337 -6.935 -10.519 1.00 90.00 386 THR A O 1
ATOM 2919 N N . ARG A 1 387 ? -4.714 -5.520 -9.887 1.00 88.25 387 ARG A N 1
ATOM 2920 C CA . ARG A 1 387 ? -4.243 -6.277 -8.711 1.00 88.25 387 ARG A CA 1
ATOM 2921 C C . ARG A 1 387 ? -3.715 -7.685 -9.051 1.00 88.25 387 ARG A C 1
ATOM 2923 O O . ARG A 1 387 ? -3.540 -8.513 -8.157 1.00 88.25 387 ARG A O 1
ATOM 2930 N N . THR A 1 388 ? -3.394 -7.958 -10.317 1.00 85.62 388 THR A N 1
ATOM 2931 C CA . THR A 1 388 ? -2.838 -9.242 -10.764 1.00 85.62 388 THR A CA 1
ATOM 2932 C C . THR A 1 388 ? -1.314 -9.222 -10.677 1.00 85.62 388 THR A C 1
ATOM 2934 O O . THR A 1 388 ? -0.627 -8.836 -11.623 1.00 85.62 388 THR A O 1
ATOM 2937 N N . PHE A 1 389 ? -0.774 -9.652 -9.538 1.00 82.88 389 PHE A N 1
ATOM 2938 C CA . PHE A 1 389 ? 0.669 -9.797 -9.335 1.00 82.88 389 PHE A CA 1
ATOM 2939 C C . PHE A 1 389 ? 1.075 -11.266 -9.324 1.00 82.88 389 PHE A C 1
ATOM 2941 O O . PHE A 1 389 ? 0.371 -12.114 -8.779 1.00 82.88 389 PHE A O 1
ATOM 2948 N N . SER A 1 390 ? 2.255 -11.564 -9.863 1.00 83.50 390 SER A N 1
ATOM 2949 C CA . SER A 1 390 ? 2.848 -12.896 -9.781 1.00 83.50 390 SER A CA 1
ATOM 2950 C C . SER A 1 390 ? 4.345 -12.805 -9.496 1.00 83.50 390 SER A C 1
ATOM 2952 O O . SER A 1 390 ? 5.001 -11.834 -9.877 1.00 83.50 390 SER A O 1
ATOM 2954 N N . LYS A 1 391 ? 4.894 -13.826 -8.822 1.00 84.94 391 LYS A N 1
ATOM 2955 C CA . LYS A 1 391 ? 6.348 -13.946 -8.610 1.00 84.94 391 LYS A CA 1
ATOM 2956 C C . LYS A 1 391 ? 7.088 -14.031 -9.946 1.00 84.94 391 LYS A C 1
ATOM 2958 O O . LYS A 1 391 ? 8.109 -13.378 -10.111 1.00 84.94 391 LYS A O 1
ATOM 2963 N N . LEU A 1 392 ? 6.525 -14.787 -10.896 1.00 84.69 392 LEU A N 1
ATOM 2964 C CA . LEU A 1 392 ? 7.045 -14.889 -12.257 1.00 84.69 392 LEU A CA 1
ATOM 2965 C C . LEU A 1 392 ? 7.073 -13.520 -12.942 1.00 84.69 392 LEU A C 1
ATOM 2967 O O . LEU A 1 392 ? 8.110 -13.145 -13.459 1.00 84.69 392 LEU A O 1
ATOM 2971 N N . GLY A 1 393 ? 5.980 -12.755 -12.894 1.00 84.50 393 GLY A N 1
ATOM 2972 C CA . GLY A 1 393 ? 5.916 -11.422 -13.500 1.00 84.50 393 GLY A CA 1
ATOM 2973 C C . GLY A 1 393 ? 6.944 -10.457 -12.909 1.00 84.50 393 GLY A C 1
ATOM 2974 O O . GLY A 1 393 ? 7.652 -9.799 -13.656 1.00 84.50 393 GLY A O 1
ATOM 2975 N N . ALA A 1 394 ? 7.104 -10.433 -11.581 1.00 85.00 394 ALA A N 1
ATOM 2976 C CA . ALA A 1 394 ? 8.128 -9.607 -10.932 1.00 85.00 394 ALA A CA 1
ATOM 2977 C C . ALA A 1 394 ? 9.563 -10.028 -11.302 1.00 85.00 394 ALA A C 1
ATOM 2979 O O . ALA A 1 394 ? 10.453 -9.187 -11.415 1.00 85.00 394 ALA A O 1
ATOM 2980 N N . TRP A 1 395 ? 9.798 -11.329 -11.487 1.00 88.31 395 TRP A N 1
ATOM 2981 C CA . TRP A 1 395 ? 11.078 -11.838 -11.968 1.00 88.31 395 TRP A CA 1
ATOM 2982 C C . TRP A 1 395 ? 11.314 -11.486 -13.446 1.00 88.31 395 TRP A C 1
ATOM 2984 O O . TRP A 1 395 ? 12.399 -11.016 -13.776 1.00 88.31 395 TRP A O 1
ATOM 2994 N N . LEU A 1 396 ? 10.300 -11.643 -14.308 1.00 87.31 396 LEU A N 1
ATOM 2995 C CA . LEU A 1 396 ? 10.356 -11.300 -15.733 1.00 87.31 396 LEU A CA 1
ATOM 2996 C C . LEU A 1 396 ? 10.637 -9.810 -15.944 1.00 87.31 396 LEU A C 1
ATOM 2998 O O . LEU A 1 396 ? 11.585 -9.501 -16.652 1.00 87.31 396 LEU A O 1
ATOM 3002 N N . ASP A 1 397 ? 9.894 -8.920 -15.279 1.00 85.38 397 ASP A N 1
ATOM 3003 C CA . ASP A 1 397 ? 10.118 -7.460 -15.252 1.00 85.38 397 ASP A CA 1
ATOM 3004 C C . ASP A 1 397 ? 11.598 -7.152 -14.954 1.00 85.38 397 ASP A C 1
ATOM 3006 O O . ASP A 1 397 ? 12.319 -6.533 -15.737 1.00 85.38 397 ASP A O 1
ATOM 3010 N N . SER A 1 398 ? 12.114 -7.750 -13.875 1.00 84.44 398 SER A N 1
ATOM 3011 C CA . SER A 1 398 ? 13.497 -7.566 -13.438 1.00 84.44 398 SER A CA 1
ATOM 3012 C C . SER A 1 398 ? 14.552 -8.087 -14.427 1.00 84.44 398 SER A C 1
ATOM 3014 O O . SER A 1 398 ? 15.631 -7.500 -14.540 1.00 84.44 398 SER A O 1
ATOM 3016 N N . VAL A 1 399 ? 14.300 -9.211 -15.102 1.00 89.50 399 VAL A N 1
ATOM 3017 C CA . VAL A 1 399 ? 15.235 -9.800 -16.074 1.00 89.50 399 VAL A CA 1
ATOM 3018 C C . VAL A 1 399 ? 15.168 -9.060 -17.405 1.00 89.50 399 VAL A C 1
ATOM 3020 O O . VAL A 1 399 ? 16.212 -8.705 -17.946 1.00 89.50 399 VAL A O 1
ATOM 3023 N N . PHE A 1 400 ? 13.969 -8.788 -17.913 1.00 92.62 400 PHE A N 1
ATOM 3024 C CA . PHE A 1 400 ? 13.763 -8.189 -19.228 1.00 92.62 400 PHE A CA 1
ATOM 3025 C C . PHE A 1 400 ? 14.269 -6.752 -19.278 1.00 92.62 400 PHE A C 1
ATOM 3027 O O . PHE A 1 400 ? 14.847 -6.363 -20.291 1.00 92.62 400 PHE A O 1
ATOM 3034 N N . ASP A 1 401 ? 14.160 -5.993 -18.185 1.00 87.31 401 ASP A N 1
ATOM 3035 C CA . ASP A 1 401 ? 14.815 -4.689 -18.051 1.00 87.31 401 ASP A CA 1
ATOM 3036 C C . ASP A 1 401 ? 16.314 -4.744 -18.336 1.00 87.31 401 ASP A C 1
ATOM 3038 O O . ASP A 1 401 ? 16.836 -3.957 -19.132 1.00 87.31 401 ASP A O 1
ATOM 3042 N N . ARG A 1 402 ? 16.999 -5.725 -17.746 1.00 90.12 402 ARG A N 1
ATOM 3043 C CA . ARG A 1 402 ? 18.442 -5.926 -17.929 1.00 90.12 402 ARG A CA 1
ATOM 3044 C C . ARG A 1 402 ? 18.750 -6.431 -19.332 1.00 90.12 402 ARG A C 1
ATOM 3046 O O . ARG A 1 402 ? 19.673 -5.941 -19.975 1.00 90.12 402 ARG A O 1
ATOM 3053 N N . SER A 1 403 ? 17.957 -7.380 -19.830 1.00 93.88 403 SER A N 1
ATOM 3054 C CA . SER A 1 403 ? 18.114 -7.921 -21.179 1.00 93.88 403 SER A CA 1
ATOM 3055 C C . SER A 1 403 ? 18.003 -6.828 -22.240 1.00 93.88 403 SER A C 1
ATOM 3057 O O . SER A 1 403 ? 18.877 -6.747 -23.098 1.00 93.88 403 SER A O 1
ATOM 3059 N N . LYS A 1 404 ? 16.988 -5.953 -22.165 1.00 95.12 404 LYS A N 1
ATOM 3060 C CA . LYS A 1 404 ? 16.819 -4.816 -23.088 1.00 95.12 404 LYS A CA 1
ATOM 3061 C C . LYS A 1 404 ? 18.055 -3.915 -23.082 1.00 95.12 404 LYS A C 1
ATOM 3063 O O . LYS A 1 404 ? 18.569 -3.581 -24.145 1.00 95.12 404 LYS A O 1
ATOM 3068 N N . GLU A 1 405 ? 18.559 -3.563 -21.901 1.00 93.81 405 GLU A N 1
ATOM 3069 C CA . GLU A 1 405 ? 19.745 -2.713 -21.765 1.00 93.81 405 GLU A CA 1
ATOM 3070 C C . GLU A 1 405 ? 20.990 -3.342 -22.409 1.00 93.81 405 GLU A C 1
ATOM 3072 O O . GLU A 1 405 ? 21.661 -2.704 -23.222 1.00 93.81 405 GLU A O 1
ATOM 3077 N N . TYR A 1 406 ? 21.267 -4.615 -22.119 1.00 94.50 406 TYR A N 1
ATOM 3078 C CA . TYR A 1 406 ? 22.430 -5.313 -22.672 1.00 94.50 406 TYR A CA 1
ATOM 3079 C C . TYR A 1 406 ? 22.329 -5.513 -24.186 1.00 94.50 406 TYR A C 1
ATOM 3081 O O . TYR A 1 406 ? 23.316 -5.328 -24.900 1.00 94.50 406 TYR A O 1
ATOM 3089 N N . LEU A 1 407 ? 21.135 -5.834 -24.688 1.00 97.31 407 LEU A N 1
ATOM 3090 C CA . LEU A 1 407 ? 20.877 -5.955 -26.121 1.00 97.31 407 LEU A CA 1
ATOM 3091 C C . LEU A 1 407 ? 21.110 -4.627 -26.842 1.00 97.31 407 LEU A C 1
ATOM 3093 O O . LEU A 1 407 ? 21.760 -4.608 -27.883 1.00 97.31 407 LEU A O 1
ATOM 3097 N N . VAL A 1 408 ? 20.634 -3.513 -26.281 1.00 97.62 408 VAL A N 1
ATOM 3098 C CA . VAL A 1 408 ? 20.844 -2.176 -26.853 1.00 97.62 408 VAL A CA 1
ATOM 3099 C C . VAL A 1 408 ? 22.328 -1.811 -26.878 1.00 97.62 408 VAL A C 1
ATOM 3101 O O . VAL A 1 408 ? 22.800 -1.299 -27.892 1.00 97.62 408 VAL A O 1
ATOM 3104 N N . TYR A 1 409 ? 23.088 -2.115 -25.820 1.00 97.38 409 TYR A N 1
ATOM 3105 C CA . TYR A 1 409 ? 24.539 -1.884 -25.811 1.00 97.38 409 TYR A CA 1
ATOM 3106 C C . TYR A 1 409 ? 25.243 -2.713 -26.890 1.00 97.38 409 TYR A C 1
ATOM 3108 O O . TYR A 1 409 ? 26.044 -2.173 -27.653 1.00 97.38 409 TYR A O 1
ATOM 3116 N N . GLY A 1 410 ? 24.899 -3.997 -27.018 1.00 97.38 410 GLY A N 1
ATOM 3117 C CA . GLY A 1 410 ? 25.425 -4.853 -28.082 1.00 97.38 410 GLY A CA 1
ATOM 3118 C C . GLY A 1 410 ? 25.069 -4.338 -29.479 1.00 97.38 410 GLY A C 1
ATOM 3119 O O . GLY A 1 410 ? 25.943 -4.211 -30.334 1.00 97.38 410 GLY A O 1
ATOM 3120 N N . GLY A 1 411 ? 23.805 -3.967 -29.702 1.00 97.50 411 GLY A N 1
ATOM 3121 C CA . GLY A 1 411 ? 23.326 -3.414 -30.968 1.00 97.50 411 GLY A CA 1
ATOM 3122 C C . GLY A 1 411 ? 24.060 -2.133 -31.363 1.00 97.50 411 GLY A C 1
ATOM 3123 O O . GLY A 1 411 ? 24.540 -2.023 -32.489 1.00 97.50 411 GLY A O 1
ATOM 3124 N N . LEU A 1 412 ? 24.230 -1.196 -30.426 1.00 97.88 412 LEU A N 1
ATOM 3125 C CA . LEU A 1 412 ? 24.991 0.035 -30.653 1.00 97.88 412 LEU A CA 1
ATOM 3126 C C . LEU A 1 412 ? 26.463 -0.243 -30.971 1.00 97.88 412 LEU A C 1
ATOM 3128 O O . LEU A 1 412 ? 26.998 0.373 -31.891 1.00 97.88 412 LEU A O 1
ATOM 3132 N N . ALA A 1 413 ? 27.113 -1.165 -30.255 1.00 97.44 413 ALA A N 1
ATOM 3133 C CA . ALA A 1 413 ? 28.511 -1.519 -30.500 1.00 97.44 413 ALA A CA 1
ATOM 3134 C C . ALA A 1 413 ? 28.709 -2.164 -31.882 1.00 97.44 413 ALA A C 1
ATOM 3136 O O . ALA A 1 413 ? 29.592 -1.756 -32.636 1.00 97.44 413 ALA A O 1
ATOM 3137 N N . ILE A 1 414 ? 27.831 -3.098 -32.261 1.00 97.12 414 ILE A N 1
ATOM 3138 C CA . ILE A 1 414 ? 27.843 -3.731 -33.586 1.00 97.12 414 ILE A CA 1
ATOM 3139 C C . ILE A 1 414 ? 27.635 -2.686 -34.691 1.00 97.12 414 ILE A C 1
ATOM 3141 O O . ILE A 1 414 ? 28.385 -2.661 -35.669 1.00 97.12 414 ILE A O 1
ATOM 3145 N N . GLY A 1 415 ? 26.640 -1.807 -34.537 1.00 96.38 415 GLY A N 1
ATOM 3146 C CA . GLY A 1 415 ? 26.356 -0.748 -35.506 1.00 96.38 415 GLY A CA 1
ATOM 3147 C C . GLY A 1 415 ? 27.511 0.245 -35.648 1.00 96.38 415 GLY A C 1
ATOM 3148 O O . GLY A 1 415 ? 27.833 0.662 -36.762 1.00 96.38 415 GLY A O 1
ATOM 3149 N N . ALA A 1 416 ? 28.179 0.575 -34.539 1.00 95.88 416 ALA A N 1
ATOM 3150 C CA . ALA A 1 416 ? 29.357 1.439 -34.514 1.00 95.88 416 ALA A CA 1
ATOM 3151 C C . ALA A 1 416 ? 30.512 0.871 -35.350 1.00 95.88 416 ALA A C 1
ATOM 3153 O O . ALA A 1 416 ? 31.094 1.594 -36.162 1.00 95.88 416 ALA A O 1
ATOM 3154 N N . SER A 1 417 ? 30.805 -0.425 -35.190 1.00 93.69 417 SER A N 1
ATOM 3155 C CA . SER A 1 417 ? 31.876 -1.095 -35.932 1.00 93.69 417 SER A CA 1
ATOM 3156 C C . SER A 1 417 ? 31.546 -1.245 -37.418 1.00 93.69 417 SER A C 1
ATOM 3158 O O . SER A 1 417 ? 32.418 -1.039 -38.254 1.00 93.69 417 SER A O 1
ATOM 3160 N N . ARG A 1 418 ? 30.291 -1.571 -37.760 1.00 91.50 418 ARG A N 1
ATOM 3161 C CA . ARG A 1 418 ? 29.878 -1.828 -39.152 1.00 91.50 418 ARG A CA 1
ATOM 3162 C C . ARG A 1 418 ? 29.738 -0.570 -39.999 1.00 91.50 418 ARG A C 1
ATOM 3164 O O . ARG A 1 418 ? 30.181 -0.562 -41.139 1.00 91.50 418 ARG A O 1
ATOM 3171 N N . GLY A 1 419 ? 29.070 0.454 -39.473 1.00 88.19 419 GLY A N 1
ATOM 3172 C CA . GLY A 1 419 ? 28.630 1.590 -40.286 1.00 88.19 419 GLY A CA 1
ATOM 3173 C C . GLY A 1 419 ? 29.303 2.921 -39.972 1.00 88.19 419 GLY A C 1
ATOM 3174 O O . GLY A 1 419 ? 29.249 3.836 -40.788 1.00 88.19 419 GLY A O 1
ATOM 3175 N N . PHE A 1 420 ? 29.971 3.034 -38.820 1.00 89.00 420 PHE A N 1
ATOM 3176 C CA . PHE A 1 420 ? 30.647 4.268 -38.403 1.00 89.00 420 PHE A CA 1
ATOM 3177 C C . PHE A 1 420 ? 32.168 4.116 -38.261 1.00 89.00 420 PHE A C 1
ATOM 3179 O O . PHE A 1 420 ? 32.840 5.102 -37.964 1.00 89.00 420 PHE A O 1
ATOM 3186 N N . GLY A 1 421 ? 32.720 2.909 -38.448 1.00 87.62 421 GLY A N 1
ATOM 3187 C CA . GLY A 1 421 ? 34.156 2.638 -38.308 1.00 87.62 421 GLY A CA 1
ATOM 3188 C C . GLY A 1 421 ? 34.700 2.915 -36.901 1.00 87.62 421 GLY A C 1
ATOM 3189 O O . GLY A 1 421 ? 35.874 3.240 -36.739 1.00 87.62 421 GLY A O 1
ATOM 3190 N N . GLN A 1 422 ? 33.846 2.851 -35.876 1.00 88.50 422 GLN A N 1
ATOM 3191 C CA . GLN A 1 422 ? 34.220 3.144 -34.496 1.00 88.50 422 GLN A CA 1
ATOM 3192 C C . GLN A 1 422 ? 34.411 1.842 -33.716 1.00 88.50 422 GLN A C 1
ATOM 3194 O O . GLN A 1 422 ? 33.465 1.070 -33.549 1.00 88.50 422 GLN A O 1
ATOM 3199 N N . ASP A 1 423 ? 35.605 1.637 -33.159 1.00 91.88 423 ASP A N 1
ATOM 3200 C CA . ASP A 1 423 ? 35.783 0.661 -32.085 1.00 91.88 423 ASP A CA 1
ATOM 3201 C C . ASP A 1 423 ? 35.289 1.272 -30.766 1.00 91.88 423 ASP A C 1
ATOM 3203 O O . ASP A 1 423 ? 35.815 2.282 -30.285 1.00 91.88 423 ASP A O 1
ATOM 3207 N N . VAL A 1 424 ? 34.197 0.714 -30.244 1.00 95.00 424 VAL A N 1
ATOM 3208 C CA . VAL A 1 424 ? 33.546 1.135 -28.994 1.00 95.00 424 VAL A CA 1
ATOM 3209 C C . VAL A 1 424 ? 33.324 -0.041 -28.048 1.00 95.00 424 VAL A C 1
ATOM 3211 O O . VAL A 1 424 ? 32.675 0.135 -27.019 1.00 95.00 424 VAL A O 1
ATOM 3214 N N . TRP A 1 425 ? 33.854 -1.230 -28.354 1.00 95.94 425 TRP A N 1
ATOM 3215 C CA . TRP A 1 425 ? 33.615 -2.432 -27.550 1.00 95.94 425 TRP A CA 1
ATOM 3216 C C . TRP A 1 425 ? 34.124 -2.278 -26.120 1.00 95.94 425 TRP A C 1
ATOM 3218 O O . TRP A 1 425 ? 33.423 -2.642 -25.178 1.00 95.94 425 TRP A O 1
ATOM 3228 N N . THR A 1 426 ? 35.277 -1.632 -25.941 1.00 96.44 426 THR A N 1
ATOM 3229 C CA . THR A 1 426 ? 35.809 -1.293 -24.614 1.00 96.44 426 THR A CA 1
ATOM 3230 C C . THR A 1 426 ? 34.876 -0.357 -23.845 1.00 96.44 426 THR A C 1
ATOM 3232 O O . THR A 1 426 ? 34.645 -0.555 -22.654 1.00 96.44 426 THR A O 1
ATOM 3235 N N . LEU A 1 427 ? 34.289 0.640 -24.519 1.00 96.44 427 LEU A N 1
ATOM 3236 C CA . LEU A 1 427 ? 33.339 1.565 -23.893 1.00 96.44 427 LEU A CA 1
ATOM 3237 C C . LEU A 1 427 ? 32.026 0.857 -23.529 1.00 96.44 427 LEU A C 1
ATOM 3239 O O . LEU A 1 427 ? 31.489 1.080 -22.446 1.00 96.44 427 LEU A O 1
ATOM 3243 N N . ALA A 1 428 ? 31.537 -0.026 -24.402 1.00 96.12 428 ALA A N 1
ATOM 3244 C CA . ALA A 1 428 ? 30.345 -0.830 -24.162 1.00 96.12 428 ALA A CA 1
ATOM 3245 C C . ALA A 1 428 ? 30.536 -1.788 -22.976 1.00 96.12 428 ALA A C 1
ATOM 3247 O O . ALA A 1 428 ? 29.679 -1.856 -22.093 1.00 96.12 428 ALA A O 1
ATOM 3248 N N . ALA A 1 429 ? 31.684 -2.470 -22.909 1.00 96.50 429 ALA A N 1
ATOM 3249 C CA . ALA A 1 429 ? 32.043 -3.340 -21.794 1.00 96.50 429 ALA A CA 1
ATOM 3250 C C . ALA A 1 429 ? 32.155 -2.554 -20.481 1.00 96.50 429 ALA A C 1
ATOM 3252 O O . ALA A 1 429 ? 31.568 -2.953 -19.476 1.00 96.50 429 ALA A O 1
ATOM 3253 N N . ALA A 1 430 ? 32.832 -1.401 -20.491 1.00 96.88 430 ALA A N 1
ATOM 3254 C CA . ALA A 1 430 ? 32.936 -0.538 -19.319 1.00 96.88 430 ALA A CA 1
ATOM 3255 C C . ALA A 1 430 ? 31.555 -0.061 -18.830 1.00 96.88 430 ALA A C 1
ATOM 3257 O O . ALA A 1 430 ? 31.283 -0.093 -17.629 1.00 96.88 430 ALA A O 1
ATOM 3258 N N . ALA A 1 431 ? 30.658 0.329 -19.745 1.00 95.62 431 ALA A N 1
ATOM 3259 C CA . ALA A 1 431 ? 29.306 0.765 -19.399 1.00 95.62 431 ALA A CA 1
ATOM 3260 C C . ALA A 1 431 ? 28.480 -0.377 -18.787 1.00 95.62 431 ALA A C 1
ATOM 3262 O O . ALA A 1 431 ? 27.771 -0.175 -17.799 1.00 95.62 431 ALA A O 1
ATOM 3263 N N . LEU A 1 432 ? 28.610 -1.590 -19.333 1.00 94.56 432 LEU A N 1
ATOM 3264 C CA . LEU A 1 432 ? 27.942 -2.785 -18.822 1.00 94.56 432 LEU A CA 1
ATOM 3265 C C . LEU A 1 432 ? 28.456 -3.179 -17.428 1.00 94.56 432 LEU A C 1
ATOM 3267 O O . LEU A 1 432 ? 27.649 -3.476 -16.543 1.00 94.56 432 LEU A O 1
ATOM 3271 N N . ILE A 1 433 ? 29.773 -3.130 -17.202 1.00 95.25 433 ILE A N 1
ATOM 3272 C CA . ILE A 1 433 ? 30.395 -3.397 -15.894 1.00 95.25 433 ILE A CA 1
ATOM 3273 C C . ILE A 1 433 ? 29.904 -2.385 -14.857 1.00 95.25 433 ILE A C 1
ATOM 3275 O O . ILE A 1 433 ? 29.425 -2.776 -13.792 1.00 95.25 433 ILE A O 1
ATOM 3279 N N . LEU A 1 434 ? 29.968 -1.091 -15.180 1.00 94.00 434 LEU A N 1
ATOM 3280 C CA . LEU A 1 434 ? 29.530 -0.011 -14.297 1.00 94.00 434 LEU A CA 1
ATOM 3281 C C . LEU A 1 434 ? 28.062 -0.174 -13.884 1.00 94.00 434 LEU A C 1
ATOM 3283 O O . LEU A 1 434 ? 27.724 -0.055 -12.703 1.00 94.00 434 LEU A O 1
ATOM 3287 N N . GLN A 1 435 ? 27.191 -0.480 -14.846 1.00 91.50 435 GLN A N 1
ATOM 3288 C CA . GLN A 1 435 ? 25.766 -0.653 -14.590 1.00 91.50 435 GLN A CA 1
ATOM 3289 C C . GLN A 1 435 ? 25.479 -1.904 -13.750 1.00 91.50 435 GLN A C 1
ATOM 3291 O O . GLN A 1 435 ? 24.682 -1.855 -12.811 1.00 91.50 435 GLN A O 1
ATOM 3296 N N . THR A 1 436 ? 26.173 -3.007 -14.034 1.00 90.75 436 THR A N 1
ATOM 3297 C CA . THR A 1 436 ? 26.062 -4.250 -13.257 1.00 90.75 436 THR A CA 1
ATOM 3298 C C . THR A 1 436 ? 26.508 -4.033 -11.812 1.00 90.75 436 THR A C 1
ATOM 3300 O O . THR A 1 436 ? 25.796 -4.410 -10.882 1.00 90.75 436 THR A O 1
ATOM 3303 N N . PHE A 1 437 ? 27.633 -3.344 -11.605 1.00 90.94 437 PHE A N 1
ATOM 3304 C CA . PHE A 1 437 ? 28.127 -2.996 -10.275 1.00 90.94 437 PHE A CA 1
ATOM 3305 C C . PHE A 1 437 ? 27.129 -2.133 -9.490 1.00 90.94 437 PHE A C 1
ATOM 3307 O O . PHE A 1 437 ? 26.818 -2.441 -8.339 1.00 90.94 437 PHE A O 1
ATOM 3314 N N . ARG A 1 438 ? 26.553 -1.098 -10.119 1.00 88.00 438 ARG A N 1
ATOM 3315 C CA . ARG A 1 438 ? 25.499 -0.268 -9.508 1.00 88.00 438 ARG A CA 1
ATOM 3316 C C . ARG A 1 438 ? 24.312 -1.101 -9.031 1.00 88.00 438 ARG A C 1
ATOM 3318 O O . ARG A 1 438 ? 23.881 -0.952 -7.890 1.00 88.00 438 ARG A O 1
ATOM 3325 N N . HIS A 1 439 ? 23.817 -2.001 -9.876 1.00 85.50 439 HIS A N 1
ATOM 3326 C CA . HIS A 1 439 ? 22.696 -2.868 -9.525 1.00 85.50 439 HIS A CA 1
ATOM 3327 C C . HIS A 1 439 ? 23.011 -3.801 -8.356 1.00 85.50 439 HIS A C 1
ATOM 3329 O O . HIS A 1 439 ? 22.189 -3.938 -7.451 1.00 85.50 439 HIS A O 1
ATOM 3335 N N . LEU A 1 440 ? 24.200 -4.407 -8.345 1.00 87.62 440 LEU A N 1
ATOM 3336 C CA . LEU A 1 440 ? 24.640 -5.254 -7.236 1.00 87.62 440 LEU A CA 1
ATOM 3337 C C . LEU A 1 440 ? 24.707 -4.465 -5.927 1.00 87.62 440 LEU A C 1
ATOM 3339 O O . LEU A 1 440 ? 24.213 -4.935 -4.903 1.00 87.62 440 LEU A O 1
ATOM 3343 N N . LEU A 1 441 ? 25.246 -3.244 -5.963 1.00 85.19 441 LEU A N 1
ATOM 3344 C CA . LEU A 1 441 ? 25.299 -2.379 -4.791 1.00 85.19 441 LEU A CA 1
ATOM 3345 C C . LEU A 1 441 ? 23.901 -1.999 -4.276 1.00 85.19 441 LEU A C 1
ATOM 3347 O O . LEU A 1 441 ? 23.693 -1.952 -3.063 1.00 85.19 441 LEU A O 1
ATOM 3351 N N . ASP A 1 442 ? 22.951 -1.702 -5.167 1.00 81.69 442 ASP A N 1
ATOM 3352 C CA . ASP A 1 442 ? 21.567 -1.378 -4.794 1.00 81.69 442 ASP A CA 1
ATOM 3353 C C . ASP A 1 442 ? 20.879 -2.561 -4.102 1.00 81.69 442 ASP A C 1
ATOM 3355 O O . ASP A 1 442 ? 20.259 -2.383 -3.051 1.00 81.69 442 ASP A O 1
ATOM 3359 N N . VAL A 1 443 ? 21.033 -3.768 -4.656 1.00 81.56 443 VAL A N 1
ATOM 3360 C CA . VAL A 1 443 ? 20.472 -5.002 -4.088 1.00 81.56 443 VAL A CA 1
ATOM 3361 C C . VAL A 1 443 ? 21.118 -5.326 -2.743 1.00 81.56 443 VAL A C 1
ATOM 3363 O O . VAL A 1 443 ? 20.404 -5.520 -1.764 1.00 81.56 443 VAL A O 1
ATOM 3366 N N . ALA A 1 444 ? 22.450 -5.310 -2.650 1.00 82.56 444 ALA A N 1
ATOM 3367 C CA . ALA A 1 444 ? 23.160 -5.611 -1.407 1.00 82.56 444 ALA A CA 1
ATOM 3368 C C . ALA A 1 444 ? 22.789 -4.628 -0.283 1.00 82.56 444 ALA A C 1
ATOM 3370 O O . ALA A 1 444 ? 22.545 -5.024 0.859 1.00 82.56 444 ALA A O 1
ATOM 3371 N N . TYR A 1 445 ? 22.681 -3.336 -0.610 1.00 79.75 445 TYR A N 1
ATOM 3372 C CA . TYR A 1 445 ? 22.232 -2.321 0.341 1.00 79.75 445 TYR A CA 1
ATOM 3373 C C . TYR A 1 445 ? 20.757 -2.492 0.726 1.00 79.75 445 TYR A C 1
ATOM 3375 O O . TYR A 1 445 ? 20.371 -2.199 1.862 1.00 79.75 445 TYR A O 1
ATOM 3383 N N . ALA A 1 446 ? 19.910 -2.954 -0.198 1.00 76.50 446 ALA A N 1
ATOM 3384 C CA . ALA A 1 446 ? 18.525 -3.278 0.105 1.00 76.50 446 ALA A CA 1
ATOM 3385 C C . ALA A 1 446 ? 18.441 -4.399 1.151 1.00 76.50 446 ALA A C 1
ATOM 3387 O O . ALA A 1 446 ? 17.837 -4.188 2.204 1.00 76.50 446 ALA A O 1
ATOM 3388 N N . THR A 1 447 ? 19.120 -5.519 0.893 1.00 80.44 447 THR A N 1
ATOM 3389 C CA . THR A 1 447 ? 19.141 -6.718 1.742 1.00 80.44 447 THR A CA 1
ATOM 3390 C C . THR A 1 447 ? 19.685 -6.434 3.138 1.00 80.44 447 THR A C 1
ATOM 3392 O O . THR A 1 447 ? 18.989 -6.685 4.116 1.00 80.44 447 THR A O 1
ATOM 3395 N N . ARG A 1 448 ? 20.856 -5.792 3.254 1.00 81.31 448 ARG A N 1
ATOM 3396 C CA . ARG A 1 448 ? 21.473 -5.488 4.560 1.00 81.31 448 ARG A CA 1
ATOM 3397 C C . ARG A 1 448 ? 20.558 -4.684 5.482 1.00 81.31 448 ARG A C 1
ATOM 3399 O O . ARG A 1 448 ? 20.586 -4.806 6.698 1.00 81.31 448 ARG A O 1
ATOM 3406 N N . GLN A 1 449 ? 19.757 -3.796 4.912 1.00 74.88 449 GLN A N 1
ATOM 3407 C CA . GLN A 1 449 ? 18.844 -2.966 5.694 1.00 74.88 449 GLN A CA 1
ATOM 3408 C C . GLN A 1 449 ? 17.605 -3.746 6.130 1.00 74.88 449 GLN A C 1
ATOM 3410 O O . GLN A 1 449 ? 17.060 -3.434 7.181 1.00 74.88 449 GLN A O 1
ATOM 3415 N N . HIS A 1 450 ? 17.168 -4.743 5.354 1.00 74.81 450 HIS A N 1
ATOM 3416 C CA . HIS A 1 450 ? 16.133 -5.673 5.800 1.00 74.81 450 HIS A CA 1
ATOM 3417 C C . HIS A 1 450 ? 16.623 -6.513 6.983 1.00 74.81 450 HIS A C 1
ATOM 3419 O O . HIS A 1 450 ? 15.905 -6.592 7.973 1.00 74.81 450 HIS A O 1
ATOM 3425 N N . GLU A 1 451 ? 17.861 -7.012 6.931 1.00 78.94 451 GLU A N 1
ATOM 3426 C CA . GLU A 1 451 ? 18.485 -7.757 8.037 1.00 78.94 451 GLU A CA 1
ATOM 3427 C C . GLU A 1 451 ? 18.562 -6.922 9.323 1.00 78.94 451 GLU A C 1
ATOM 3429 O O . GLU A 1 451 ? 18.158 -7.386 10.381 1.00 78.94 451 GLU A O 1
ATOM 3434 N N . VAL A 1 452 ? 18.994 -5.656 9.237 1.00 76.94 452 VAL A N 1
ATOM 3435 C CA . VAL A 1 452 ? 19.062 -4.761 10.412 1.00 76.94 452 VAL A CA 1
ATOM 3436 C C . VAL A 1 452 ? 17.681 -4.492 11.021 1.00 76.94 452 VAL A C 1
ATOM 3438 O O . VAL A 1 452 ? 17.561 -4.339 12.233 1.00 76.94 452 VAL A O 1
ATOM 3441 N N . ILE A 1 453 ? 16.635 -4.400 10.194 1.00 75.06 453 ILE A N 1
ATOM 3442 C CA . ILE A 1 453 ? 15.258 -4.236 10.683 1.00 75.06 453 ILE A CA 1
ATOM 3443 C C . ILE A 1 453 ? 14.774 -5.526 11.357 1.00 75.06 453 ILE A C 1
ATOM 3445 O O . ILE A 1 453 ? 14.051 -5.457 12.344 1.00 75.06 453 ILE A O 1
ATOM 3449 N N . GLU A 1 454 ? 15.154 -6.688 10.828 1.00 75.12 454 GLU A N 1
ATOM 3450 C CA . GLU A 1 454 ? 14.800 -7.998 11.383 1.00 75.12 454 GLU A CA 1
ATOM 3451 C C . GLU A 1 454 ? 15.510 -8.310 12.698 1.00 75.12 454 GLU A C 1
ATOM 3453 O O . GLU A 1 454 ? 14.917 -8.953 13.557 1.00 75.12 454 GLU A O 1
ATOM 3458 N N . SER A 1 455 ? 16.740 -7.832 12.881 1.00 75.06 455 SER A N 1
ATOM 3459 C CA . SER A 1 455 ? 17.520 -8.050 14.101 1.00 75.06 455 SER A CA 1
ATOM 3460 C C . SER A 1 455 ? 17.236 -7.037 15.216 1.00 75.06 455 SER A C 1
ATOM 3462 O O . SER A 1 455 ? 17.893 -7.089 16.254 1.00 75.06 455 SER A O 1
ATOM 3464 N N . ALA A 1 456 ? 16.347 -6.061 15.001 1.00 71.12 456 ALA A N 1
ATOM 3465 C CA . ALA A 1 456 ? 16.034 -5.061 16.018 1.00 71.12 456 ALA A CA 1
ATOM 3466 C C . ALA A 1 456 ? 15.312 -5.727 17.208 1.00 71.12 456 ALA A C 1
ATOM 3468 O O . ALA A 1 456 ? 14.349 -6.464 16.983 1.00 71.12 456 ALA A O 1
ATOM 3469 N N . PRO A 1 457 ? 15.745 -5.487 18.461 1.00 71.06 457 PRO A N 1
ATOM 3470 C CA . PRO A 1 457 ? 15.121 -6.106 19.624 1.00 71.06 457 PRO A CA 1
ATOM 3471 C C . PRO A 1 457 ? 13.668 -5.642 19.764 1.00 71.06 457 PRO A C 1
ATOM 3473 O O . PRO A 1 457 ? 13.376 -4.445 19.723 1.00 71.06 457 PRO A O 1
ATOM 3476 N N . SER A 1 458 ? 12.755 -6.596 19.938 1.00 75.94 458 SER A N 1
ATOM 3477 C CA . SER A 1 458 ? 11.361 -6.333 20.285 1.00 75.94 458 SER A CA 1
ATOM 3478 C C . SER A 1 458 ? 11.215 -6.178 21.796 1.00 75.94 458 SER A C 1
ATOM 3480 O O . SER A 1 458 ? 11.761 -6.978 22.554 1.00 75.94 458 SER A O 1
ATOM 3482 N N . ARG A 1 459 ? 10.457 -5.169 22.233 1.00 84.44 459 ARG A N 1
ATOM 3483 C CA . ARG A 1 459 ? 10.099 -5.005 23.648 1.00 84.44 459 ARG A CA 1
ATOM 3484 C C . ARG A 1 459 ? 9.017 -6.004 24.081 1.00 84.44 459 ARG A C 1
ATOM 3486 O O . ARG A 1 459 ? 8.242 -6.433 23.220 1.00 84.44 459 ARG A O 1
ATOM 3493 N N . PRO A 1 460 ? 8.952 -6.350 25.380 1.00 88.75 460 PRO A N 1
ATOM 3494 C CA . PRO A 1 460 ? 7.827 -7.077 25.976 1.00 88.75 460 PRO A CA 1
ATOM 3495 C C . PRO A 1 460 ? 6.480 -6.378 25.716 1.00 88.75 460 PRO A C 1
ATOM 3497 O O . PRO A 1 460 ? 6.460 -5.206 25.342 1.00 88.75 460 PRO A O 1
ATOM 3500 N N . LEU A 1 461 ? 5.351 -7.077 25.858 1.00 88.81 461 LEU A N 1
ATOM 3501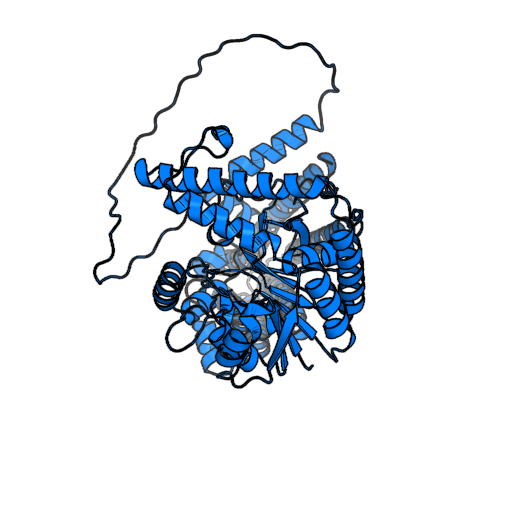 C CA . LEU A 1 461 ? 4.018 -6.513 25.568 1.00 88.81 461 LEU A CA 1
ATOM 3502 C C . LEU A 1 461 ? 3.524 -5.549 26.657 1.00 88.81 461 LEU A C 1
ATOM 3504 O O . LEU A 1 461 ? 2.640 -4.750 26.403 1.00 88.81 461 LEU A O 1
ATOM 3508 N N . GLU A 1 462 ? 4.124 -5.592 27.836 1.00 87.44 462 GLU A N 1
ATOM 3509 C CA . GLU A 1 462 ? 3.791 -4.808 29.023 1.00 87.44 462 GLU A CA 1
ATOM 3510 C C . GLU A 1 462 ? 4.404 -3.400 28.965 1.00 87.44 462 GLU A C 1
ATOM 3512 O O . GLU A 1 462 ? 3.951 -2.469 29.632 1.00 87.44 462 GLU A O 1
ATOM 3517 N N . GLU A 1 463 ? 5.463 -3.223 28.167 1.00 88.00 463 GLU A N 1
ATOM 3518 C CA . GLU A 1 463 ? 6.145 -1.939 28.031 1.00 88.00 463 GLU A CA 1
ATOM 3519 C C . GLU A 1 463 ? 5.360 -0.982 27.126 1.00 88.00 463 GLU A C 1
ATOM 3521 O O . GLU A 1 463 ? 5.177 -1.241 25.940 1.00 88.00 463 GLU A O 1
ATOM 3526 N N . GLN A 1 464 ? 4.963 0.180 27.643 1.00 86.38 464 GLN A N 1
ATOM 3527 C CA . GLN A 1 464 ? 4.218 1.191 26.882 1.00 86.38 464 GLN A CA 1
ATOM 3528 C C . GLN A 1 464 ? 4.996 1.725 25.666 1.00 86.38 464 GLN A C 1
ATOM 3530 O O . GLN A 1 464 ? 4.442 1.833 24.571 1.00 86.38 464 GLN A O 1
ATOM 3535 N N . ASP A 1 465 ? 6.281 2.045 25.832 1.00 85.00 465 ASP A N 1
ATOM 3536 C CA . ASP A 1 465 ? 7.084 2.693 24.789 1.00 85.00 465 ASP A CA 1
ATOM 3537 C C . ASP A 1 465 ? 7.776 1.690 23.855 1.00 85.00 465 ASP A C 1
ATOM 3539 O O . ASP A 1 465 ? 8.084 0.560 24.240 1.00 85.00 465 ASP A O 1
ATOM 3543 N N . ASP A 1 466 ? 8.072 2.103 22.621 1.00 79.75 466 ASP A N 1
ATOM 3544 C CA . ASP A 1 466 ? 8.753 1.267 21.632 1.00 79.75 466 ASP A CA 1
ATOM 3545 C C . ASP A 1 466 ? 10.285 1.241 21.767 1.00 79.75 466 ASP A C 1
ATOM 3547 O O . ASP A 1 466 ? 10.916 2.062 22.435 1.00 79.75 466 ASP A O 1
ATOM 3551 N N . ALA A 1 467 ? 10.910 0.238 21.141 1.00 71.50 467 ALA A N 1
ATOM 3552 C CA . ALA A 1 467 ? 12.362 0.137 21.119 1.00 71.50 467 ALA A CA 1
ATOM 3553 C C . ALA A 1 467 ? 12.946 1.194 20.167 1.00 71.50 467 ALA A C 1
ATOM 3555 O O . ALA A 1 467 ? 12.491 1.298 19.020 1.00 71.50 467 ALA A O 1
ATOM 3556 N N . PRO A 1 468 ? 14.002 1.928 20.566 1.00 66.31 468 PRO A N 1
ATOM 3557 C CA . PRO A 1 468 ? 14.730 2.763 19.626 1.00 66.31 468 PRO A CA 1
ATOM 3558 C C . PRO A 1 468 ? 15.317 1.877 18.522 1.00 66.31 468 PRO A C 1
ATOM 3560 O O . PRO A 1 468 ? 16.103 0.963 18.774 1.00 66.31 468 PRO A O 1
ATOM 3563 N N . LEU A 1 469 ? 14.915 2.129 17.276 1.00 64.12 469 LEU A N 1
ATOM 3564 C CA . LEU A 1 469 ? 15.431 1.375 16.137 1.00 64.12 469 LEU A CA 1
ATOM 3565 C C . LEU A 1 469 ? 16.910 1.726 15.901 1.00 64.12 469 LEU A C 1
ATOM 3567 O O . LEU A 1 469 ? 17.230 2.913 15.839 1.00 64.12 469 LEU A O 1
ATOM 3571 N N . PRO A 1 470 ? 17.791 0.742 15.620 1.00 56.97 470 PRO A N 1
ATOM 3572 C CA . PRO A 1 470 ? 19.204 0.983 15.288 1.00 56.97 470 PRO A CA 1
ATOM 3573 C C . PRO A 1 470 ? 19.418 1.831 14.025 1.00 56.97 470 PRO A C 1
ATOM 3575 O O . PRO A 1 470 ? 20.540 2.203 13.684 1.00 56.97 470 PRO A O 1
ATOM 3578 N N . ILE A 1 471 ? 18.349 2.072 13.262 1.00 57.69 471 ILE A N 1
ATOM 3579 C CA . ILE A 1 471 ? 18.371 2.923 12.085 1.00 57.69 471 ILE A CA 1
ATOM 3580 C C . ILE A 1 471 ? 17.683 4.234 12.445 1.00 57.69 471 ILE A C 1
ATOM 3582 O O . ILE A 1 471 ? 16.452 4.339 12.396 1.00 57.69 471 ILE A O 1
ATOM 3586 N N . ASP A 1 472 ? 18.494 5.255 12.711 1.00 52.31 472 ASP A N 1
ATOM 3587 C CA . ASP A 1 472 ? 18.020 6.629 12.813 1.00 52.31 472 ASP A CA 1
ATOM 3588 C C . ASP A 1 472 ? 17.720 7.175 11.407 1.00 52.31 472 ASP A C 1
ATOM 3590 O O . ASP A 1 472 ? 18.415 8.014 10.841 1.00 52.31 472 ASP A O 1
ATOM 3594 N N . LEU A 1 473 ? 16.680 6.622 10.770 1.00 50.50 473 LEU A N 1
ATOM 3595 C CA . LEU A 1 473 ? 16.052 7.297 9.642 1.00 50.50 473 LEU A CA 1
ATOM 3596 C C . LEU A 1 473 ? 15.360 8.537 10.209 1.00 50.50 473 LEU A C 1
ATOM 3598 O O . LEU A 1 473 ? 14.590 8.391 11.170 1.00 50.50 473 LEU A O 1
ATOM 3602 N N . PRO A 1 474 ? 15.576 9.728 9.626 1.00 41.53 474 PRO A N 1
ATOM 3603 C CA . PRO A 1 474 ? 14.798 10.891 10.011 1.00 41.53 474 PRO A CA 1
ATOM 3604 C C . PRO A 1 474 ? 13.321 10.539 9.876 1.00 41.53 474 PRO A C 1
ATOM 3606 O O . PRO A 1 474 ? 12.925 9.876 8.909 1.00 41.53 474 PRO A O 1
ATOM 3609 N N . ALA A 1 475 ? 12.523 10.936 10.868 1.00 36.72 475 ALA A N 1
ATOM 3610 C CA . ALA A 1 475 ? 11.083 10.741 10.835 1.00 36.72 475 ALA A CA 1
ATOM 3611 C C . ALA A 1 475 ? 10.560 11.300 9.501 1.00 36.72 475 ALA A C 1
ATOM 3613 O O . ALA A 1 475 ? 10.753 12.490 9.226 1.00 36.72 475 ALA A O 1
ATOM 3614 N N . PRO A 1 476 ? 9.952 10.483 8.618 1.00 38.50 476 PRO A N 1
ATOM 3615 C CA . PRO A 1 476 ? 9.257 11.037 7.473 1.00 38.50 476 PRO A CA 1
ATOM 3616 C C . PRO A 1 476 ? 8.203 11.996 8.001 1.00 38.50 476 PRO A C 1
ATOM 3618 O O . PRO A 1 476 ? 7.454 11.665 8.917 1.00 38.50 476 PRO A O 1
ATOM 3621 N N . ARG A 1 477 ? 8.207 13.205 7.448 1.00 45.16 477 ARG A N 1
ATOM 3622 C CA . ARG A 1 477 ? 7.469 14.345 7.970 1.00 45.16 477 ARG A CA 1
ATOM 3623 C C . ARG A 1 477 ? 5.958 14.103 7.864 1.00 45.16 477 ARG A C 1
ATOM 3625 O O . ARG A 1 477 ? 5.341 14.588 6.920 1.00 45.16 477 ARG A O 1
ATOM 3632 N N . MET A 1 478 ? 5.333 13.443 8.843 1.00 35.91 478 MET A N 1
ATOM 3633 C CA . MET A 1 478 ? 3.906 13.696 9.098 1.00 35.91 478 MET A CA 1
ATOM 3634 C C . MET A 1 478 ? 3.703 15.209 9.242 1.00 35.91 478 MET A C 1
ATOM 3636 O O . MET A 1 478 ? 2.803 15.760 8.633 1.00 35.91 478 MET A O 1
ATOM 3640 N N . ALA A 1 479 ? 4.666 15.889 9.869 1.00 32.47 479 ALA A N 1
ATOM 3641 C CA . ALA A 1 479 ? 4.741 17.334 10.047 1.00 32.47 479 ALA A CA 1
ATOM 3642 C C . ALA A 1 479 ? 4.836 18.213 8.770 1.00 32.47 479 ALA A C 1
ATOM 3644 O O . ALA A 1 479 ? 4.691 19.421 8.893 1.00 32.47 479 ALA A O 1
ATOM 3645 N N . GLN A 1 480 ? 5.074 17.688 7.554 1.00 33.16 480 GLN A N 1
ATOM 3646 C CA . GLN A 1 480 ? 5.170 18.535 6.338 1.00 33.16 480 GLN A CA 1
ATOM 3647 C C . GLN A 1 480 ? 4.432 18.011 5.092 1.00 33.16 480 GLN A C 1
ATOM 3649 O O . GLN A 1 480 ? 4.499 18.637 4.035 1.00 33.16 480 GLN A O 1
ATOM 3654 N N . VAL A 1 481 ? 3.666 16.916 5.170 1.00 31.30 481 VAL A N 1
ATOM 3655 C CA . VAL A 1 481 ? 2.695 16.605 4.092 1.00 31.30 481 VAL A CA 1
ATOM 3656 C C . VAL A 1 481 ? 1.550 17.643 4.061 1.00 31.30 481 VAL A C 1
ATOM 3658 O O . VAL A 1 481 ? 0.779 17.699 3.108 1.00 31.30 481 VAL A O 1
ATOM 3661 N N . PHE A 1 482 ? 1.495 18.537 5.050 1.00 34.09 482 PHE A N 1
ATOM 3662 C CA . PHE A 1 482 ? 0.497 19.595 5.195 1.00 34.09 482 PHE A CA 1
ATOM 3663 C C . PHE A 1 482 ? 0.624 20.793 4.233 1.00 34.09 482 PHE A C 1
ATOM 3665 O O . PHE A 1 482 ? -0.130 21.738 4.395 1.00 34.09 482 PHE A O 1
ATOM 3672 N N . SER A 1 483 ? 1.507 20.793 3.222 1.00 25.75 483 SER A N 1
ATOM 3673 C CA . SER A 1 483 ? 1.656 21.970 2.336 1.00 25.75 483 SER A CA 1
ATOM 3674 C C . SER A 1 483 ? 1.502 21.741 0.831 1.00 25.75 483 SER A C 1
ATOM 3676 O O . SER A 1 483 ? 1.821 22.635 0.054 1.00 25.75 483 SER A O 1
ATOM 3678 N N . THR A 1 484 ? 1.025 20.590 0.346 1.00 25.22 484 THR A N 1
ATOM 3679 C CA . THR A 1 484 ? 0.799 20.444 -1.110 1.00 25.22 484 THR A CA 1
ATOM 3680 C C . THR A 1 484 ? -0.297 19.439 -1.466 1.00 25.22 484 THR A C 1
ATOM 3682 O O . THR A 1 484 ? -0.030 18.269 -1.727 1.00 25.22 484 THR A O 1
ATOM 3685 N N . PHE A 1 485 ? -1.533 19.929 -1.578 1.00 23.73 485 PHE A N 1
ATOM 3686 C CA . PHE A 1 485 ? -2.537 19.349 -2.470 1.00 23.73 485 PHE A CA 1
ATOM 3687 C C . PHE A 1 485 ? -3.084 20.442 -3.396 1.00 23.73 485 PHE A C 1
ATOM 3689 O O . PHE A 1 485 ? -3.868 21.288 -2.981 1.00 23.73 485 PHE A O 1
ATOM 3696 N N . ASP A 1 486 ? -2.663 20.396 -4.664 1.00 22.45 486 ASP A N 1
ATOM 3697 C CA . ASP A 1 486 ? -3.371 21.032 -5.779 1.00 22.45 486 ASP A CA 1
ATOM 3698 C C . ASP A 1 486 ? -4.666 20.242 -6.023 1.00 22.45 486 ASP A C 1
ATOM 3700 O O . ASP A 1 486 ? -4.647 19.131 -6.564 1.00 22.45 486 ASP A O 1
ATOM 3704 N N . VAL A 1 487 ? -5.802 20.808 -5.617 1.00 25.59 487 VAL A N 1
ATOM 3705 C CA . VAL A 1 487 ? -7.132 20.306 -5.977 1.00 25.59 487 VAL A CA 1
ATOM 3706 C C . VAL A 1 487 ? -7.436 20.767 -7.402 1.00 25.59 487 VAL A C 1
ATOM 3708 O O . VAL A 1 487 ? -7.678 21.946 -7.645 1.00 25.59 487 VAL A O 1
ATOM 3711 N N . HIS A 1 488 ? -7.434 19.838 -8.360 1.00 23.27 488 HIS A N 1
ATOM 3712 C CA . HIS A 1 488 ? -8.023 20.093 -9.676 1.00 23.27 488 HIS A CA 1
ATOM 3713 C C . HIS A 1 488 ? -9.547 20.161 -9.533 1.00 23.27 488 HIS A C 1
ATOM 3715 O O . HIS A 1 488 ? -10.211 19.152 -9.298 1.00 23.27 488 HIS A O 1
ATOM 3721 N N . SER A 1 489 ? -10.074 21.372 -9.673 1.00 25.39 489 SER A N 1
ATOM 3722 C CA .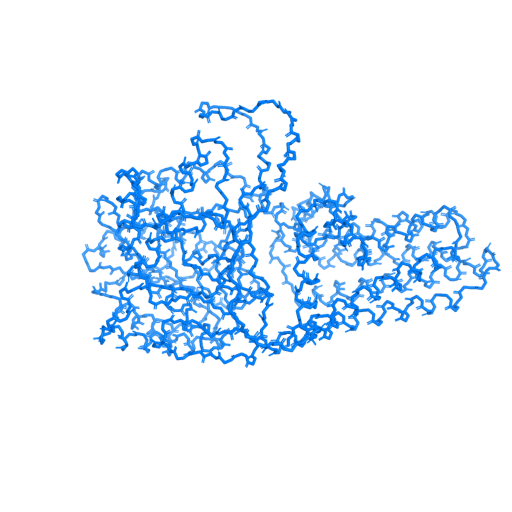 SER A 1 489 ? -11.485 21.732 -9.643 1.00 25.39 489 SER A CA 1
ATOM 3723 C C . SER A 1 489 ? -12.209 21.336 -10.938 1.00 25.39 489 SER A C 1
ATOM 3725 O O . SER A 1 489 ? -11.753 21.614 -12.044 1.00 25.39 489 SER A O 1
ATOM 3727 N N . GLY A 1 490 ? -13.380 20.716 -10.792 1.00 23.03 490 GLY A N 1
ATOM 3728 C CA . GLY A 1 490 ? -14.400 20.570 -11.831 1.00 23.03 490 GLY A CA 1
ATOM 3729 C C . GLY A 1 490 ? -15.770 20.740 -11.175 1.00 23.03 490 GLY A C 1
ATOM 3730 O O . GLY A 1 490 ? -16.127 19.939 -10.318 1.00 23.03 490 GLY A O 1
ATOM 3731 N N . GLY A 1 491 ? -16.463 21.841 -11.490 1.00 22.56 491 GLY A N 1
ATOM 3732 C CA . GLY A 1 491 ? -17.720 22.273 -10.856 1.00 22.56 491 GLY A CA 1
ATOM 3733 C C . GLY A 1 491 ? -18.951 21.451 -11.266 1.00 22.56 491 GLY A C 1
ATOM 3734 O O . GLY A 1 491 ? -18.861 20.578 -12.117 1.00 22.56 491 GLY A O 1
ATOM 3735 N N . GLY A 1 492 ? -20.142 21.685 -10.718 1.00 21.08 492 GLY A N 1
ATOM 3736 C CA . GLY A 1 492 ? -20.566 22.673 -9.731 1.00 21.08 492 GLY A CA 1
ATOM 3737 C C . GLY A 1 492 ? -21.935 22.289 -9.153 1.00 21.08 492 GLY A C 1
ATOM 3738 O O . GLY A 1 492 ? -22.717 21.593 -9.792 1.00 21.08 492 GLY A O 1
ATOM 3739 N N . GLY A 1 493 ? -22.185 22.739 -7.924 1.00 20.70 493 GLY A N 1
ATOM 3740 C CA . GLY A 1 493 ? -23.407 22.512 -7.153 1.00 20.70 493 GLY A CA 1
ATOM 3741 C C . GLY A 1 493 ? -23.160 22.889 -5.692 1.00 20.70 493 GLY A C 1
ATOM 3742 O O . GLY A 1 493 ? -22.630 22.096 -4.922 1.00 20.70 493 GLY A O 1
ATOM 3743 N N . THR A 1 494 ? -23.436 24.152 -5.367 1.00 25.48 494 THR A N 1
ATOM 3744 C CA . THR A 1 494 ? -23.563 24.766 -4.029 1.00 25.48 494 THR A CA 1
ATOM 3745 C C . THR A 1 494 ? -22.794 24.080 -2.891 1.00 25.48 494 THR A C 1
ATOM 3747 O O . THR A 1 494 ? -23.361 23.431 -2.018 1.00 25.48 494 THR A O 1
ATOM 3750 N N . THR A 1 495 ? -21.471 24.236 -2.896 1.00 24.94 495 THR A N 1
ATOM 3751 C CA . THR A 1 495 ? -20.586 23.905 -1.769 1.00 24.94 495 THR A CA 1
ATOM 3752 C C . THR A 1 495 ? -19.695 25.115 -1.519 1.00 24.94 495 THR A C 1
ATOM 3754 O O . THR A 1 495 ? -19.237 25.722 -2.483 1.00 24.94 495 THR A O 1
ATOM 3757 N N . VAL A 1 496 ? -19.502 25.497 -0.254 1.00 25.27 496 VAL A N 1
ATOM 3758 C CA . VAL A 1 496 ? -18.707 26.657 0.189 1.00 25.27 496 VAL A CA 1
ATOM 3759 C C . VAL A 1 496 ? -17.340 26.663 -0.512 1.00 25.27 496 VAL A C 1
ATOM 3761 O O . VAL A 1 496 ? -16.505 25.793 -0.279 1.00 25.27 496 VAL A O 1
ATOM 3764 N N . VAL A 1 497 ? -17.159 27.618 -1.430 1.00 23.25 497 VAL A N 1
ATOM 3765 C CA . VAL A 1 497 ? -16.006 27.739 -2.332 1.00 23.25 497 VAL A CA 1
ATOM 3766 C C . VAL A 1 497 ? -14.912 28.573 -1.666 1.00 23.25 497 VAL A C 1
ATOM 3768 O O . VAL A 1 497 ? -15.082 29.775 -1.475 1.00 23.25 497 VAL A O 1
ATOM 3771 N N . THR A 1 498 ? -13.761 27.961 -1.388 1.00 25.44 498 THR A N 1
ATOM 3772 C CA . THR A 1 498 ? -12.480 28.662 -1.237 1.00 25.44 498 THR A CA 1
ATOM 3773 C C . THR A 1 498 ? -12.008 29.130 -2.617 1.00 25.44 498 THR A C 1
ATOM 3775 O O . THR A 1 498 ? -11.843 28.340 -3.547 1.00 25.44 498 THR A O 1
ATOM 3778 N N . LYS A 1 499 ? -11.825 30.443 -2.783 1.00 21.14 499 LYS A N 1
ATOM 3779 C CA . LYS A 1 499 ? -11.343 31.080 -4.016 1.00 21.14 499 LYS A CA 1
ATOM 3780 C C . LYS A 1 499 ? -10.104 31.910 -3.662 1.00 21.14 499 LYS A C 1
ATOM 3782 O O . LYS A 1 499 ? -10.207 32.825 -2.856 1.00 21.14 499 LYS A O 1
ATOM 3787 N N . VAL A 1 500 ? -8.951 31.592 -4.252 1.00 30.44 500 VAL A N 1
ATOM 3788 C CA . VAL A 1 500 ? -7.703 32.386 -4.161 1.00 30.44 500 VAL A CA 1
ATOM 3789 C C . VAL A 1 500 ? -7.609 33.317 -5.377 1.00 30.44 500 VAL A C 1
ATOM 3791 O O . VAL A 1 500 ? -8.001 32.904 -6.472 1.00 30.44 500 VAL A O 1
ATOM 3794 N N . PRO A 1 501 ? -7.090 34.551 -5.223 1.00 25.14 501 PRO A N 1
ATOM 3795 C CA . PRO A 1 501 ? -6.015 35.022 -6.117 1.00 25.14 501 PRO A CA 1
ATOM 3796 C C . PRO A 1 501 ? -4.962 35.889 -5.337 1.00 25.14 501 PRO A C 1
ATOM 3798 O O . PRO A 1 501 ? -5.023 35.927 -4.114 1.00 25.14 501 PRO A O 1
ATOM 3801 N N . PRO A 1 502 ? -3.926 36.507 -5.954 1.00 26.72 502 PRO A N 1
ATOM 3802 C CA . PRO A 1 502 ? -2.594 35.903 -6.070 1.00 26.72 502 PRO A CA 1
ATOM 3803 C C . PRO A 1 502 ? -1.407 36.811 -5.618 1.00 26.72 502 PRO A C 1
ATOM 3805 O O . PRO A 1 502 ? -1.561 38.008 -5.424 1.00 26.72 502 PRO A O 1
ATOM 3808 N N . ARG A 1 503 ? -0.190 36.231 -5.650 1.00 20.80 503 ARG A N 1
ATOM 3809 C CA . ARG A 1 503 ? 1.142 36.851 -5.910 1.00 20.80 503 ARG A CA 1
ATOM 3810 C C . ARG A 1 503 ? 1.947 37.575 -4.799 1.00 20.80 503 ARG A C 1
ATOM 3812 O O . ARG A 1 503 ? 1.538 38.585 -4.260 1.00 20.80 503 ARG A O 1
ATOM 3819 N N . PHE A 1 504 ? 3.203 37.099 -4.704 1.00 22.30 504 PHE A N 1
ATOM 3820 C CA . PHE A 1 504 ? 4.500 37.761 -4.435 1.00 22.30 504 PHE A CA 1
ATOM 3821 C C . PHE A 1 504 ? 4.717 38.603 -3.166 1.00 22.30 504 PHE A C 1
ATOM 3823 O O . PHE A 1 504 ? 4.068 39.611 -2.936 1.00 22.30 504 PHE A O 1
ATOM 3830 N N . GLY A 1 505 ? 5.804 38.275 -2.457 1.00 21.38 505 GLY A N 1
ATOM 3831 C CA . GLY A 1 505 ? 6.427 39.147 -1.461 1.00 21.38 505 GLY A CA 1
ATOM 3832 C C . GLY A 1 505 ? 7.521 38.432 -0.677 1.00 21.38 505 GLY A C 1
ATOM 3833 O O . GLY A 1 505 ? 7.274 37.890 0.391 1.00 21.38 505 GLY A O 1
ATOM 3834 N N . VAL A 1 506 ? 8.737 38.402 -1.224 1.00 29.06 506 VAL A N 1
ATOM 3835 C CA . VAL A 1 506 ? 9.946 38.025 -0.481 1.00 29.06 506 VAL A CA 1
ATOM 3836 C C . VAL A 1 506 ? 10.168 39.068 0.614 1.00 29.06 506 VAL A C 1
ATOM 3838 O O . VAL A 1 506 ? 10.398 40.231 0.296 1.00 29.06 506 VAL A O 1
ATOM 3841 N N . ALA A 1 507 ? 10.162 38.658 1.881 1.00 22.53 507 ALA A N 1
ATOM 3842 C CA . ALA A 1 507 ? 10.669 39.471 2.981 1.00 22.53 507 ALA A CA 1
ATOM 3843 C C . ALA A 1 507 ? 11.780 38.702 3.707 1.00 22.53 507 ALA A C 1
ATOM 3845 O O . ALA A 1 507 ? 11.540 37.733 4.423 1.00 22.53 507 ALA A O 1
ATOM 3846 N N . ARG A 1 508 ? 13.023 39.137 3.469 1.00 24.73 508 ARG A N 1
ATOM 3847 C CA . ARG A 1 508 ? 14.189 38.827 4.303 1.00 24.73 508 ARG A CA 1
ATOM 3848 C C . ARG A 1 508 ? 13.917 39.362 5.710 1.00 24.73 508 ARG A C 1
ATOM 3850 O O . ARG A 1 508 ? 13.766 40.571 5.859 1.00 24.73 508 ARG A O 1
ATOM 3857 N N . ALA A 1 509 ? 13.908 38.494 6.717 1.00 24.20 509 ALA A N 1
ATOM 3858 C CA . ALA A 1 509 ? 13.977 38.920 8.110 1.00 24.20 509 ALA A CA 1
ATOM 3859 C C . ALA A 1 509 ? 15.434 38.889 8.582 1.00 24.20 509 ALA A C 1
ATOM 3861 O O . ALA A 1 509 ? 16.171 37.932 8.340 1.00 24.20 509 ALA A O 1
ATOM 3862 N N . ALA A 1 510 ? 15.822 40.010 9.176 1.00 23.05 510 ALA A N 1
ATOM 3863 C CA . ALA A 1 510 ? 17.160 40.390 9.565 1.00 23.05 510 ALA A CA 1
ATOM 3864 C C . ALA A 1 510 ? 17.734 39.511 10.682 1.00 23.05 510 ALA A C 1
ATOM 3866 O O . ALA A 1 510 ? 17.039 39.051 11.585 1.00 23.05 510 ALA A O 1
ATOM 3867 N N . THR A 1 511 ? 19.046 39.330 10.602 1.00 26.27 511 THR A N 1
ATOM 3868 C CA . THR A 1 511 ? 19.916 38.966 11.712 1.00 26.27 511 THR A CA 1
ATOM 3869 C C . THR A 1 511 ? 19.803 40.013 12.812 1.00 26.27 511 THR A C 1
ATOM 3871 O O . THR A 1 511 ? 20.171 41.157 12.570 1.00 26.27 511 THR A O 1
ATOM 3874 N N . ASP A 1 512 ? 19.395 39.609 14.010 1.00 24.44 512 ASP A N 1
ATOM 3875 C CA . ASP A 1 512 ? 19.757 40.327 15.225 1.00 24.44 512 ASP A CA 1
ATOM 3876 C C . ASP A 1 512 ? 20.173 39.327 16.296 1.00 24.44 512 ASP A C 1
ATOM 3878 O O . ASP A 1 512 ? 19.445 38.407 16.674 1.00 24.44 512 ASP A O 1
ATOM 3882 N N . GLY A 1 513 ? 21.427 39.479 16.708 1.00 24.45 513 GLY A N 1
ATOM 3883 C CA . GLY A 1 513 ? 22.047 38.679 17.740 1.00 24.45 513 GLY A CA 1
ATOM 3884 C C . GLY A 1 513 ? 21.588 39.102 19.126 1.00 24.45 513 GLY A C 1
ATOM 3885 O O . GLY A 1 513 ? 21.338 40.275 19.386 1.00 24.45 513 GLY A O 1
ATOM 3886 N N . ARG A 1 514 ? 21.582 38.133 20.040 1.00 26.02 514 ARG A N 1
ATOM 3887 C CA . ARG A 1 514 ? 21.960 38.331 21.441 1.00 26.02 514 ARG A CA 1
ATOM 3888 C C . ARG A 1 514 ? 22.363 36.991 22.046 1.00 26.02 514 ARG A C 1
ATOM 3890 O O . ARG A 1 514 ? 21.617 36.020 22.047 1.00 26.02 514 ARG A O 1
ATOM 3897 N N . SER A 1 515 ? 23.606 36.977 22.498 1.00 25.62 515 SER A N 1
ATOM 3898 C CA . SER A 1 515 ? 24.288 35.955 23.278 1.00 25.62 515 SER A CA 1
ATOM 3899 C C . SER A 1 515 ? 23.769 35.890 24.715 1.00 25.62 515 SER A C 1
ATOM 3901 O O . SER A 1 515 ? 23.600 36.949 25.314 1.00 25.62 515 SER A O 1
ATOM 3903 N N . ALA A 1 516 ? 23.674 34.688 25.294 1.00 25.38 516 ALA A N 1
ATOM 3904 C CA . ALA A 1 516 ? 24.218 34.365 26.624 1.00 25.38 516 ALA A CA 1
ATOM 3905 C C . ALA A 1 516 ? 23.988 32.882 26.986 1.00 25.38 516 ALA A C 1
ATOM 3907 O O . ALA A 1 516 ? 22.889 32.370 26.811 1.00 25.38 516 ALA A O 1
ATOM 3908 N N . GLY A 1 517 ? 25.019 32.236 27.552 1.00 24.50 517 GLY A N 1
ATOM 3909 C CA . GLY A 1 517 ? 24.868 31.070 28.436 1.00 24.50 517 GLY A CA 1
ATOM 3910 C C . GLY A 1 517 ? 25.249 29.695 27.876 1.00 24.50 517 GLY A C 1
ATOM 3911 O O . GLY A 1 517 ? 24.388 28.835 27.751 1.00 24.50 517 GLY A O 1
ATOM 3912 N N . ARG A 1 518 ? 26.538 29.446 27.589 1.00 26.38 518 ARG A N 1
ATOM 3913 C CA . ARG A 1 518 ? 27.089 28.080 27.447 1.00 26.38 518 ARG A CA 1
ATOM 3914 C C . ARG A 1 518 ? 27.824 27.697 28.729 1.00 26.38 518 ARG A C 1
ATOM 3916 O O . ARG A 1 518 ? 28.900 28.227 28.987 1.00 26.38 518 ARG A O 1
ATOM 3923 N N . THR A 1 519 ? 27.272 26.755 29.486 1.00 26.30 519 THR A N 1
ATOM 3924 C CA . THR A 1 519 ? 28.033 25.912 30.417 1.00 26.30 519 THR A CA 1
ATOM 3925 C C . THR A 1 519 ? 28.539 24.689 29.661 1.00 26.30 519 THR A C 1
ATOM 3927 O O . THR A 1 519 ? 27.826 24.119 28.834 1.00 26.30 519 THR A O 1
ATOM 3930 N N . GLY A 1 520 ? 29.812 24.369 29.876 1.00 26.25 520 GLY A N 1
ATOM 3931 C CA . GLY A 1 520 ? 30.565 23.393 29.104 1.00 26.25 520 GLY A CA 1
ATOM 3932 C C . GLY A 1 520 ? 30.145 21.949 29.349 1.00 26.25 520 GLY A C 1
ATOM 3933 O O . GLY A 1 520 ? 29.942 21.531 30.483 1.00 26.25 520 GLY A O 1
ATOM 3934 N N . VAL A 1 521 ? 30.100 21.202 28.251 1.00 29.94 521 VAL A N 1
ATOM 3935 C CA . VAL A 1 521 ? 30.458 19.788 28.192 1.00 29.94 521 VAL A CA 1
ATOM 3936 C C . VAL A 1 521 ? 31.446 19.689 27.033 1.00 29.94 521 VAL A C 1
ATOM 3938 O O . VAL A 1 521 ? 31.162 20.136 25.918 1.00 29.94 521 VAL A O 1
ATOM 3941 N N . GLU A 1 522 ? 32.657 19.246 27.350 1.00 37.22 522 GLU A N 1
ATOM 3942 C CA . GLU A 1 522 ? 33.681 18.872 26.383 1.00 37.22 522 GLU A CA 1
ATOM 3943 C C . GLU A 1 522 ? 33.187 17.630 25.636 1.00 37.22 522 GLU A C 1
ATOM 3945 O O . GLU A 1 522 ? 33.026 16.584 26.250 1.00 37.22 522 GLU A O 1
ATOM 3950 N N . ASP A 1 523 ? 32.940 17.739 24.329 1.00 30.97 523 ASP A N 1
ATOM 3951 C CA . ASP A 1 523 ? 32.592 16.594 23.485 1.00 30.97 523 ASP A CA 1
ATOM 3952 C C . ASP A 1 523 ? 33.406 16.619 22.188 1.00 30.97 523 ASP A C 1
ATOM 3954 O O . ASP A 1 523 ? 33.568 17.655 21.532 1.00 30.97 523 ASP A O 1
ATOM 3958 N N . GLY A 1 524 ? 33.946 15.447 21.852 1.00 32.31 524 GLY A N 1
ATOM 3959 C CA . GLY A 1 524 ? 34.936 15.205 20.810 1.00 32.31 524 GLY A CA 1
ATOM 3960 C C . GLY A 1 524 ? 34.613 15.836 19.454 1.00 32.31 524 GLY A C 1
ATOM 3961 O O . GLY A 1 524 ? 33.552 15.648 18.858 1.00 32.31 524 GLY A O 1
ATOM 3962 N N . LEU A 1 525 ? 35.595 16.564 18.929 1.00 36.97 525 LEU A N 1
ATOM 3963 C CA . LEU A 1 525 ? 35.578 17.142 17.593 1.00 36.97 525 LEU A CA 1
ATOM 3964 C C . LEU A 1 525 ? 35.538 16.048 16.510 1.00 36.97 525 LEU A C 1
ATOM 3966 O O . LEU A 1 525 ? 36.481 15.283 16.339 1.00 36.97 525 LEU A O 1
ATOM 3970 N N . GLY A 1 526 ? 34.510 16.098 15.659 1.00 46.03 526 GLY A N 1
ATOM 3971 C CA . GLY A 1 526 ? 34.804 16.460 14.267 1.00 46.03 526 GLY A CA 1
ATOM 3972 C C . GLY A 1 526 ? 34.186 15.634 13.140 1.00 46.03 526 GLY A C 1
ATOM 3973 O O . GLY A 1 526 ? 34.112 16.154 12.031 1.00 46.03 526 GLY A O 1
ATOM 3974 N N . VAL A 1 527 ? 33.701 14.409 13.370 1.00 44.97 527 VAL A N 1
ATOM 3975 C CA . VAL A 1 527 ? 33.218 13.551 12.260 1.00 44.97 527 VAL A CA 1
ATOM 3976 C C . VAL A 1 527 ? 31.714 13.287 12.325 1.00 44.97 527 VAL A C 1
ATOM 3978 O O . VAL A 1 527 ? 31.011 13.546 11.347 1.00 44.97 527 VAL A O 1
ATOM 3981 N N . SER A 1 528 ? 31.190 12.866 13.479 1.00 46.53 528 SER A N 1
ATOM 3982 C CA . SER A 1 528 ? 29.761 12.558 13.657 1.00 46.53 528 SER A CA 1
ATOM 3983 C C . SER A 1 528 ? 28.882 13.803 13.500 1.00 46.53 528 SER A C 1
ATOM 3985 O O . SER A 1 528 ? 27.892 13.784 12.775 1.00 46.53 528 SER A O 1
ATOM 3987 N N . THR A 1 529 ? 29.287 14.935 14.078 1.00 47.97 529 THR A N 1
ATOM 3988 C CA . THR A 1 529 ? 28.546 16.202 13.991 1.00 47.97 529 THR A CA 1
ATOM 3989 C C . THR A 1 529 ? 28.533 16.768 12.570 1.00 47.97 529 THR A C 1
ATOM 3991 O O . THR A 1 529 ? 27.524 17.319 12.132 1.00 47.97 529 THR A O 1
ATOM 3994 N N . PHE A 1 530 ? 29.628 16.621 11.817 1.00 51.72 530 PHE A N 1
ATOM 3995 C CA . PHE A 1 530 ? 29.685 17.043 10.415 1.00 51.72 530 PHE A CA 1
ATOM 3996 C C . PHE A 1 530 ? 28.828 16.135 9.527 1.00 51.72 530 PHE A C 1
ATOM 3998 O O . PHE A 1 530 ? 28.040 16.643 8.730 1.00 51.72 530 PHE A O 1
ATOM 4005 N N . ALA A 1 531 ? 28.909 14.812 9.712 1.00 46.69 531 ALA A N 1
ATOM 4006 C CA . ALA A 1 531 ? 28.078 13.845 9.000 1.00 46.69 531 ALA A CA 1
ATOM 4007 C C . ALA A 1 531 ? 26.583 14.083 9.270 1.00 46.69 531 ALA A C 1
ATOM 4009 O O . ALA A 1 531 ? 25.805 14.216 8.327 1.00 46.69 531 ALA A O 1
ATOM 4010 N N . SER A 1 532 ? 26.187 14.262 10.531 1.00 46.19 532 SER A N 1
ATOM 4011 C CA . SER A 1 532 ? 24.803 14.559 10.917 1.00 46.19 532 SER A CA 1
ATOM 4012 C C . SER A 1 532 ? 24.307 15.888 10.340 1.00 46.19 532 SER A C 1
ATOM 4014 O O . SER A 1 532 ? 23.181 15.968 9.842 1.00 46.19 532 SER A O 1
ATOM 4016 N N . ARG A 1 533 ? 25.149 16.931 10.308 1.00 49.97 533 ARG A N 1
ATOM 4017 C CA . ARG A 1 533 ? 24.802 18.228 9.695 1.00 49.97 533 ARG A CA 1
ATOM 4018 C C . ARG A 1 533 ? 24.722 18.151 8.171 1.00 49.97 533 ARG A C 1
ATOM 4020 O O . ARG A 1 533 ? 23.815 18.746 7.599 1.00 49.97 533 ARG A O 1
ATOM 4027 N N . ALA A 1 534 ? 25.604 17.396 7.518 1.00 52.72 534 ALA A N 1
ATOM 4028 C CA . ALA A 1 534 ? 25.573 17.168 6.073 1.00 52.72 534 ALA A CA 1
ATOM 4029 C C . ALA A 1 534 ? 24.333 16.367 5.653 1.00 52.72 534 ALA A C 1
ATOM 4031 O O . ALA A 1 534 ? 23.670 16.720 4.678 1.00 52.72 534 ALA A O 1
ATOM 4032 N N . VAL A 1 535 ? 23.975 15.341 6.431 1.00 52.12 535 VAL A N 1
ATOM 4033 C CA . VAL A 1 535 ? 22.724 14.592 6.286 1.00 52.12 535 VAL A CA 1
ATOM 4034 C C . VAL A 1 535 ? 21.555 15.569 6.413 1.00 52.12 535 VAL A C 1
ATOM 4036 O O . VAL A 1 535 ? 20.797 15.729 5.460 1.00 52.12 535 VAL A O 1
ATOM 4039 N N . THR A 1 536 ? 21.461 16.319 7.513 1.00 50.16 536 THR A N 1
ATOM 4040 C CA . THR A 1 536 ? 20.378 17.293 7.767 1.00 50.16 536 THR A CA 1
ATOM 4041 C C . THR A 1 536 ? 20.254 18.357 6.669 1.00 50.16 536 THR A C 1
ATOM 4043 O O . THR A 1 536 ? 19.150 18.640 6.209 1.00 50.16 536 THR A O 1
ATOM 4046 N N . ALA A 1 537 ? 21.371 18.897 6.176 1.00 50.75 537 ALA A N 1
ATOM 4047 C CA . ALA A 1 537 ? 21.390 19.856 5.072 1.00 50.75 537 ALA A CA 1
ATOM 4048 C C . ALA A 1 537 ? 20.937 19.230 3.739 1.00 50.75 537 ALA A C 1
ATOM 4050 O O . ALA A 1 537 ? 20.186 19.850 2.984 1.00 50.75 537 ALA A O 1
ATOM 4051 N N . ALA A 1 538 ? 21.322 17.979 3.461 1.00 50.28 538 ALA A N 1
ATOM 4052 C CA . ALA A 1 538 ? 20.840 17.245 2.294 1.00 50.28 538 ALA A CA 1
ATOM 4053 C C . ALA A 1 538 ? 19.317 17.013 2.339 1.00 50.28 538 ALA A C 1
ATOM 4055 O O . ALA A 1 538 ? 18.684 17.019 1.277 1.00 50.28 538 ALA A O 1
ATOM 4056 N N . TRP A 1 539 ? 18.735 16.859 3.536 1.00 46.03 539 TRP A N 1
ATOM 4057 C CA . TRP A 1 539 ? 17.284 16.768 3.757 1.00 46.03 539 TRP A CA 1
ATOM 4058 C C . TRP A 1 539 ? 16.575 18.126 3.671 1.00 46.03 539 TRP A C 1
ATOM 4060 O O . TRP A 1 539 ? 15.481 18.203 3.117 1.00 46.03 539 TRP A O 1
ATOM 4070 N N . ALA A 1 540 ? 17.185 19.212 4.153 1.00 47.19 540 ALA A N 1
ATOM 4071 C CA . ALA A 1 540 ? 16.651 20.567 3.974 1.00 47.19 540 ALA A CA 1
ATOM 4072 C C . ALA A 1 540 ? 16.557 20.932 2.481 1.00 47.19 540 ALA A C 1
ATOM 4074 O O . ALA A 1 540 ? 15.565 21.492 2.018 1.00 47.19 540 ALA A O 1
ATOM 4075 N N . LEU A 1 541 ? 17.535 20.495 1.681 1.00 45.97 541 LEU A N 1
ATOM 4076 C CA . LEU A 1 541 ? 17.499 20.637 0.227 1.00 45.97 541 LEU A CA 1
ATOM 4077 C C . LEU A 1 541 ? 16.397 19.801 -0.452 1.00 45.97 541 LEU A C 1
ATOM 4079 O O . LEU A 1 541 ? 16.100 20.088 -1.603 1.00 45.97 541 LEU A O 1
ATOM 4083 N N . ASP A 1 542 ? 15.756 18.813 0.191 1.00 46.59 542 ASP A N 1
ATOM 4084 C CA . ASP A 1 542 ? 14.613 18.072 -0.397 1.00 46.59 542 ASP A CA 1
ATOM 4085 C C . ASP A 1 542 ? 13.291 18.865 -0.411 1.00 46.59 542 ASP A C 1
ATOM 4087 O O . ASP A 1 542 ? 12.308 18.447 -1.047 1.00 46.59 542 ASP A O 1
ATOM 4091 N N . GLU A 1 543 ? 13.259 20.022 0.258 1.00 44.56 543 GLU A N 1
ATOM 4092 C CA . GLU A 1 543 ? 12.093 20.913 0.305 1.00 44.56 543 GLU A CA 1
ATOM 4093 C C . GLU A 1 543 ? 11.823 21.591 -1.041 1.00 44.56 543 GLU A C 1
ATOM 4095 O O . GLU A 1 543 ? 10.674 21.876 -1.380 1.00 44.56 543 GLU A O 1
ATOM 4100 N N . TRP A 1 544 ? 12.850 21.755 -1.875 1.00 55.78 544 TRP A N 1
ATOM 4101 C CA . TRP A 1 544 ? 12.719 22.425 -3.161 1.00 55.78 544 TRP A CA 1
ATOM 4102 C C . TRP A 1 544 ? 12.318 21.424 -4.253 1.00 55.78 544 TRP A C 1
ATOM 4104 O O . TRP A 1 544 ? 12.932 20.375 -4.448 1.00 55.78 544 TRP A O 1
ATOM 4114 N N . ARG A 1 545 ? 11.263 21.742 -5.017 1.00 62.81 545 ARG A N 1
ATOM 4115 C CA . ARG A 1 545 ? 10.754 20.855 -6.086 1.00 62.81 545 ARG A CA 1
ATOM 4116 C C . ARG A 1 545 ? 11.848 20.504 -7.103 1.00 62.81 545 ARG A C 1
ATOM 4118 O O . ARG A 1 545 ? 11.912 19.367 -7.557 1.00 62.81 545 ARG A O 1
ATOM 4125 N N . LEU A 1 546 ? 12.720 21.461 -7.425 1.00 68.50 546 LEU A N 1
ATOM 4126 C CA . LEU A 1 546 ? 13.774 21.307 -8.432 1.00 68.50 546 LEU A CA 1
ATOM 4127 C C . LEU A 1 546 ? 14.926 20.407 -7.973 1.00 68.50 546 LEU A C 1
ATOM 4129 O O . LEU A 1 546 ? 15.356 19.541 -8.728 1.00 68.50 546 LEU A O 1
ATOM 4133 N N . THR A 1 547 ? 15.399 20.552 -6.738 1.00 73.81 547 THR A N 1
ATOM 4134 C CA . THR A 1 547 ? 16.492 19.734 -6.181 1.00 73.81 547 THR A CA 1
ATOM 4135 C C . THR A 1 547 ? 16.074 18.272 -6.023 1.00 73.81 547 THR A C 1
ATOM 4137 O O . THR A 1 547 ? 16.869 17.370 -6.288 1.00 73.81 547 THR A O 1
ATOM 4140 N N . ARG A 1 548 ? 14.808 18.015 -5.674 1.00 76.62 548 ARG A N 1
ATOM 4141 C CA . ARG A 1 548 ? 14.250 16.658 -5.591 1.00 76.62 548 ARG A CA 1
ATOM 4142 C C . ARG A 1 548 ? 14.267 15.951 -6.947 1.00 76.62 548 ARG A C 1
ATOM 4144 O O . ARG A 1 548 ? 14.664 14.788 -7.035 1.00 76.62 548 ARG A O 1
ATOM 4151 N N . TRP A 1 549 ? 13.866 16.651 -8.008 1.00 81.50 549 TRP A N 1
ATOM 4152 C CA . TRP A 1 549 ? 13.940 16.122 -9.371 1.00 81.50 549 TRP A CA 1
ATOM 4153 C C . TRP A 1 549 ? 15.382 15.989 -9.855 1.00 81.50 549 TRP A C 1
ATOM 4155 O O . TRP A 1 549 ? 15.721 14.952 -10.415 1.00 81.50 549 TRP A O 1
ATOM 4165 N N . ALA A 1 550 ? 16.251 16.956 -9.553 1.00 82.44 550 ALA A N 1
ATOM 4166 C CA . ALA A 1 550 ? 17.673 16.870 -9.870 1.00 82.44 550 ALA A CA 1
ATOM 4167 C C . ALA A 1 550 ? 18.317 15.616 -9.259 1.00 82.44 550 ALA A C 1
ATOM 4169 O O . ALA A 1 550 ? 18.993 14.879 -9.968 1.00 82.44 550 ALA A O 1
ATOM 4170 N N . LYS A 1 551 ? 18.031 15.296 -7.987 1.00 81.19 551 LYS A N 1
ATOM 4171 C CA . LYS A 1 551 ? 18.485 14.047 -7.349 1.00 81.19 551 LYS A CA 1
ATOM 4172 C C . LYS A 1 551 ? 17.944 12.801 -8.060 1.00 81.19 551 LYS A C 1
ATOM 4174 O O . LYS A 1 551 ? 18.696 11.856 -8.282 1.00 81.19 551 LYS A O 1
ATOM 4179 N N . ARG A 1 552 ? 16.661 12.788 -8.446 1.00 84.12 552 ARG A N 1
ATOM 4180 C CA . ARG A 1 552 ? 16.063 11.654 -9.180 1.00 84.12 552 ARG A CA 1
ATOM 4181 C C . ARG A 1 552 ? 16.711 11.438 -10.548 1.00 84.12 552 ARG A C 1
ATOM 4183 O O . ARG A 1 552 ? 16.927 10.290 -10.912 1.00 84.12 552 ARG A O 1
ATOM 4190 N N . ILE A 1 553 ? 17.060 12.509 -11.261 1.00 86.31 553 ILE A N 1
ATOM 4191 C CA . ILE A 1 553 ? 17.773 12.432 -12.546 1.00 86.31 553 ILE A CA 1
ATOM 4192 C C . ILE A 1 553 ? 19.234 12.011 -12.325 1.00 86.31 553 ILE A C 1
ATOM 4194 O O . ILE A 1 553 ? 19.751 11.171 -13.058 1.00 86.31 553 ILE A O 1
ATOM 4198 N N . LEU A 1 554 ? 19.898 12.545 -11.294 1.00 86.56 554 LEU A N 1
ATOM 4199 C CA . LEU A 1 554 ? 21.306 12.275 -10.983 1.00 86.56 554 LEU A CA 1
ATOM 4200 C C . LEU A 1 554 ? 21.581 10.783 -10.783 1.00 86.56 554 LEU A C 1
ATOM 4202 O O . LEU A 1 554 ? 22.588 10.276 -11.264 1.00 86.56 554 LEU A O 1
ATOM 4206 N N . VAL A 1 555 ? 20.663 10.071 -10.123 1.00 86.38 555 VAL A N 1
ATOM 4207 C CA . VAL A 1 555 ? 20.764 8.620 -9.893 1.00 86.38 555 VAL A CA 1
ATOM 4208 C C . VAL A 1 555 ? 20.649 7.819 -11.197 1.00 86.38 555 VAL A C 1
ATOM 4210 O O . VAL A 1 555 ? 20.927 6.623 -11.191 1.00 86.38 555 VAL A O 1
ATOM 4213 N N . LEU A 1 556 ? 20.300 8.461 -12.313 1.00 90.19 556 LEU A N 1
ATOM 4214 C CA . LEU A 1 556 ? 20.192 7.894 -1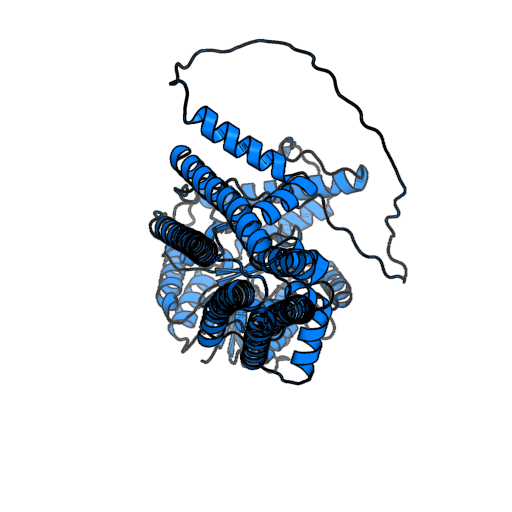3.653 1.00 90.19 556 LEU A CA 1
ATOM 4215 C C . LEU A 1 556 ? 19.343 6.591 -13.694 1.00 90.19 556 LEU A C 1
ATOM 4217 O O . LEU A 1 556 ? 19.864 5.497 -13.966 1.00 90.19 556 LEU A O 1
ATOM 4221 N N . PRO A 1 557 ? 18.035 6.671 -13.361 1.00 90.12 557 PRO A N 1
ATOM 4222 C CA . PRO A 1 557 ? 17.105 5.540 -13.431 1.00 90.12 557 PRO A CA 1
ATOM 4223 C C . PRO A 1 557 ? 16.915 5.017 -14.864 1.00 90.12 557 PRO A C 1
ATOM 4225 O O . PRO A 1 557 ? 17.414 5.594 -15.826 1.00 90.12 557 PRO A O 1
ATOM 4228 N N . ILE A 1 558 ? 16.209 3.887 -15.013 1.00 90.00 558 ILE A N 1
ATOM 4229 C CA . ILE A 1 558 ? 16.032 3.198 -16.311 1.00 90.00 558 ILE A CA 1
ATOM 4230 C C . ILE A 1 558 ? 15.439 4.136 -17.371 1.00 90.00 558 ILE A C 1
ATOM 4232 O O . ILE A 1 558 ? 15.978 4.210 -18.473 1.00 90.00 558 ILE A O 1
ATOM 4236 N N . GLY A 1 559 ? 14.400 4.902 -17.022 1.00 91.38 559 GLY A N 1
ATOM 4237 C CA . GLY A 1 559 ? 13.763 5.835 -17.955 1.00 91.38 559 GLY A CA 1
ATOM 4238 C C . GLY A 1 559 ? 14.716 6.914 -18.462 1.00 91.38 559 GLY A C 1
ATOM 4239 O O . GLY A 1 559 ? 14.828 7.125 -19.666 1.00 91.38 559 GLY A O 1
ATOM 4240 N N . GLU A 1 560 ? 15.465 7.548 -17.563 1.00 94.94 560 GLU A N 1
ATOM 4241 C CA . GLU A 1 560 ? 16.473 8.552 -17.899 1.00 94.94 560 GLU A CA 1
ATOM 4242 C C . GLU A 1 560 ? 17.599 7.963 -18.749 1.00 94.94 560 GLU A C 1
ATOM 4244 O O . GLU A 1 560 ? 18.025 8.604 -19.707 1.00 94.94 560 GLU A O 1
ATOM 4249 N N . ARG A 1 561 ? 18.056 6.736 -18.457 1.00 94.81 561 ARG A N 1
ATOM 4250 C CA . ARG A 1 561 ? 19.068 6.058 -19.284 1.00 94.81 561 ARG A CA 1
ATOM 4251 C C . ARG A 1 561 ? 18.563 5.790 -20.685 1.00 94.81 561 ARG A C 1
ATOM 4253 O O . ARG A 1 561 ? 19.263 6.089 -21.645 1.00 94.81 561 ARG A O 1
ATOM 4260 N N . PHE A 1 562 ? 17.364 5.237 -20.822 1.00 96.31 562 PHE A N 1
ATOM 4261 C CA . PHE A 1 562 ? 16.833 4.894 -22.137 1.00 96.31 562 PHE A CA 1
ATOM 4262 C C . PHE A 1 562 ? 16.550 6.155 -22.953 1.00 96.31 562 PHE A C 1
ATOM 4264 O O . PHE A 1 562 ? 16.848 6.178 -24.148 1.00 96.31 562 PHE A O 1
ATOM 4271 N N . ALA A 1 563 ? 16.068 7.227 -22.316 1.00 96.31 563 ALA A N 1
ATOM 4272 C CA . ALA A 1 563 ? 15.944 8.547 -22.933 1.00 96.31 563 ALA A CA 1
ATOM 4273 C C . ALA A 1 563 ? 17.303 9.103 -23.388 1.00 96.31 563 ALA A C 1
ATOM 4275 O O . ALA A 1 563 ? 17.437 9.537 -24.532 1.00 96.31 563 ALA A O 1
ATOM 4276 N N . LEU A 1 564 ? 18.329 9.026 -22.533 1.00 96.81 564 LEU A N 1
ATOM 4277 C CA . LEU A 1 564 ? 19.694 9.456 -22.841 1.00 96.81 564 LEU A CA 1
ATOM 4278 C C . LEU A 1 564 ? 20.280 8.683 -24.030 1.00 96.81 564 LEU A C 1
ATOM 4280 O O . LEU A 1 564 ? 20.830 9.293 -24.947 1.00 96.81 564 LEU A O 1
ATOM 4284 N N . ILE A 1 565 ? 20.125 7.356 -24.049 1.00 97.31 565 ILE A N 1
ATOM 4285 C CA . ILE A 1 565 ? 20.546 6.496 -25.162 1.00 97.31 565 ILE A CA 1
ATOM 4286 C C . ILE A 1 565 ? 19.830 6.906 -26.443 1.00 97.31 565 ILE A C 1
ATOM 4288 O O . ILE A 1 565 ? 20.475 7.142 -27.459 1.00 97.31 565 ILE A O 1
ATOM 4292 N N . SER A 1 566 ? 18.506 7.033 -26.382 1.00 97.12 566 SER A N 1
ATOM 4293 C CA . SER A 1 566 ? 17.676 7.330 -27.551 1.00 97.12 566 SER A CA 1
ATOM 4294 C C . SER A 1 566 ? 18.036 8.686 -28.158 1.00 97.12 566 SER A C 1
ATOM 4296 O O . SER A 1 566 ? 18.233 8.788 -29.366 1.00 97.12 566 SER A O 1
ATOM 4298 N N . LEU A 1 567 ? 18.203 9.714 -27.322 1.00 97.06 567 LEU A N 1
ATOM 4299 C CA . LEU A 1 567 ? 18.563 11.057 -27.769 1.00 97.06 567 LEU A CA 1
ATOM 4300 C C . LEU A 1 567 ? 19.986 11.107 -28.338 1.00 97.06 567 LEU A C 1
ATOM 4302 O O . LEU A 1 567 ? 20.202 11.619 -29.437 1.00 97.06 567 LEU A O 1
ATOM 4306 N N . THR A 1 568 ? 20.965 10.566 -27.610 1.00 97.44 568 THR A N 1
ATOM 4307 C CA . THR A 1 568 ? 22.371 10.640 -28.031 1.00 97.44 568 THR A CA 1
ATOM 4308 C C . THR A 1 568 ? 22.648 9.791 -29.268 1.00 97.44 568 THR A C 1
ATOM 4310 O O . THR A 1 568 ? 23.371 10.247 -30.152 1.00 97.44 568 THR A O 1
ATOM 4313 N N . ALA A 1 569 ? 22.039 8.606 -29.382 1.00 95.50 569 ALA A N 1
ATOM 4314 C CA . ALA A 1 569 ? 22.209 7.740 -30.544 1.00 95.50 569 ALA A CA 1
ATOM 4315 C C . ALA A 1 569 ? 21.533 8.324 -31.792 1.00 95.50 569 ALA A C 1
ATOM 4317 O O . ALA A 1 569 ? 22.114 8.288 -32.872 1.00 95.50 569 ALA A O 1
ATOM 4318 N N . ALA A 1 570 ? 20.333 8.902 -31.663 1.00 95.19 570 ALA A N 1
ATOM 4319 C CA . ALA A 1 570 ? 19.630 9.490 -32.803 1.00 95.19 570 ALA A CA 1
ATOM 4320 C C . ALA A 1 570 ? 20.346 10.733 -33.363 1.00 95.19 570 ALA A C 1
ATOM 4322 O O . ALA A 1 570 ? 20.392 10.929 -34.582 1.00 95.19 570 ALA A O 1
ATOM 4323 N N . VAL A 1 571 ? 20.914 11.571 -32.487 1.00 96.19 571 VAL A N 1
ATOM 4324 C CA . VAL A 1 571 ? 21.503 12.866 -32.868 1.00 96.19 571 VAL A CA 1
ATOM 4325 C C . VAL A 1 571 ? 23.010 12.775 -33.146 1.00 96.19 571 VAL A C 1
ATOM 4327 O O . VAL A 1 571 ? 23.494 13.432 -34.072 1.00 96.19 571 VAL A O 1
ATOM 4330 N N . TRP A 1 572 ? 23.752 11.919 -32.442 1.00 95.50 572 TRP A N 1
ATOM 4331 C CA . TRP A 1 572 ? 25.207 11.781 -32.588 1.00 95.50 572 TRP A CA 1
ATOM 4332 C C . TRP A 1 572 ? 25.623 10.387 -33.086 1.00 95.50 572 TRP A C 1
ATOM 4334 O O . TRP A 1 572 ? 25.066 9.878 -34.056 1.00 95.50 572 TRP A O 1
ATOM 4344 N N . THR A 1 573 ? 26.686 9.824 -32.507 1.00 94.06 573 THR A N 1
ATOM 4345 C CA . THR A 1 573 ? 27.271 8.531 -32.871 1.00 94.06 573 THR A CA 1
ATOM 4346 C C . THR A 1 573 ? 27.252 7.604 -31.658 1.00 94.06 573 THR A C 1
ATOM 4348 O O . THR A 1 573 ? 27.278 8.101 -30.526 1.00 94.06 573 THR A O 1
ATOM 4351 N N . PRO A 1 574 ? 27.282 6.273 -31.853 1.00 94.75 574 PRO A N 1
ATOM 4352 C CA . PRO A 1 574 ? 27.310 5.320 -30.743 1.00 94.75 574 PRO A CA 1
ATOM 4353 C C . PRO A 1 574 ? 28.445 5.572 -29.738 1.00 94.75 574 PRO A C 1
ATOM 4355 O O . PRO A 1 574 ? 28.249 5.415 -28.534 1.00 94.75 574 PRO A O 1
ATOM 4358 N N . ARG A 1 575 ? 29.619 6.032 -30.199 1.00 96.31 575 ARG A N 1
ATOM 4359 C CA . ARG A 1 575 ? 30.726 6.425 -29.311 1.00 96.31 575 ARG A CA 1
ATOM 4360 C C . ARG A 1 575 ? 30.322 7.524 -28.327 1.00 96.31 575 ARG A C 1
ATOM 4362 O O . ARG A 1 575 ? 30.630 7.412 -27.144 1.00 96.31 575 ARG A O 1
ATOM 4369 N N . VAL A 1 576 ? 29.632 8.565 -28.799 1.00 96.31 576 VAL A N 1
ATOM 4370 C CA . VAL A 1 576 ? 29.152 9.658 -27.935 1.00 96.31 576 VAL A CA 1
ATOM 4371 C C . VAL A 1 576 ? 28.162 9.115 -26.909 1.00 96.31 576 VAL A C 1
ATOM 4373 O O . VAL A 1 576 ? 28.293 9.422 -25.728 1.00 96.31 576 VAL A O 1
ATOM 4376 N N . THR A 1 577 ? 27.236 8.247 -27.324 1.00 96.94 577 THR A N 1
ATOM 4377 C CA . THR A 1 577 ? 26.285 7.595 -26.413 1.00 96.94 577 THR A CA 1
ATOM 4378 C C . THR A 1 577 ? 26.992 6.866 -25.271 1.00 96.94 577 THR A C 1
ATOM 4380 O O . THR A 1 577 ? 26.664 7.105 -24.109 1.00 96.94 577 THR A O 1
ATOM 4383 N N . PHE A 1 578 ? 28.001 6.038 -25.561 1.00 97.94 578 PHE A N 1
ATOM 4384 C CA . PHE A 1 578 ? 28.734 5.323 -24.511 1.00 97.94 578 PHE A CA 1
ATOM 4385 C C . PHE A 1 578 ? 29.559 6.240 -23.604 1.00 97.94 578 PHE A C 1
ATOM 4387 O O . PHE A 1 578 ? 29.577 6.025 -22.393 1.00 97.94 578 PHE A O 1
ATOM 4394 N N . ILE A 1 579 ? 30.210 7.275 -24.148 1.00 97.62 579 ILE A N 1
ATOM 4395 C CA . ILE A 1 579 ? 30.959 8.250 -23.338 1.00 97.62 579 ILE A CA 1
ATOM 4396 C C . ILE A 1 579 ? 30.024 8.952 -22.352 1.00 97.62 579 ILE A C 1
ATOM 4398 O O . ILE A 1 579 ? 30.336 9.050 -21.167 1.00 97.62 579 ILE A O 1
ATOM 4402 N N . VAL A 1 580 ? 28.861 9.407 -22.822 1.00 97.12 580 VAL A N 1
ATOM 4403 C CA . VAL A 1 580 ? 27.889 10.109 -21.977 1.00 97.12 580 VAL A CA 1
ATOM 4404 C C . VAL A 1 580 ? 27.293 9.166 -20.924 1.00 97.12 580 VAL A C 1
ATOM 4406 O O . VAL A 1 580 ? 27.153 9.565 -19.768 1.00 97.12 580 VAL A O 1
ATOM 4409 N N . LEU A 1 581 ? 27.012 7.905 -21.279 1.00 96.25 581 LEU A N 1
ATOM 4410 C CA . LEU A 1 581 ? 26.572 6.880 -20.324 1.00 96.25 581 LEU A CA 1
ATOM 4411 C C . LEU A 1 581 ? 27.608 6.614 -19.231 1.00 96.25 581 LEU A C 1
ATOM 4413 O O . LEU A 1 581 ? 27.247 6.541 -18.059 1.00 96.25 581 LEU A O 1
ATOM 4417 N N . LEU A 1 582 ? 28.884 6.485 -19.595 1.00 97.12 582 LEU A N 1
ATOM 4418 C CA . LEU A 1 582 ? 29.972 6.266 -18.643 1.00 97.12 582 LEU A CA 1
ATOM 4419 C C . LEU A 1 582 ? 30.173 7.472 -17.729 1.00 97.12 582 LEU A C 1
ATOM 4421 O O . LEU A 1 582 ? 30.271 7.309 -16.515 1.00 97.12 582 LEU A O 1
ATOM 4425 N N . ALA A 1 583 ? 30.190 8.678 -18.299 1.00 96.50 583 ALA A N 1
ATOM 4426 C CA . ALA A 1 583 ? 30.361 9.909 -17.541 1.00 96.50 583 ALA A CA 1
ATOM 4427 C C . ALA A 1 583 ? 29.226 10.092 -16.522 1.00 96.50 583 ALA A C 1
ATOM 4429 O O . ALA A 1 583 ? 29.481 10.230 -15.324 1.00 96.50 583 ALA A O 1
ATOM 4430 N N . TRP A 1 584 ? 27.967 10.025 -16.967 1.00 95.62 584 TRP A N 1
ATOM 4431 C CA . TRP A 1 584 ? 26.824 10.192 -16.070 1.00 95.62 584 TRP A CA 1
ATOM 4432 C C . TRP A 1 584 ? 26.689 9.015 -15.101 1.00 95.62 584 TRP A C 1
ATOM 4434 O O . TRP A 1 584 ? 26.500 9.212 -13.901 1.00 95.62 584 TRP A O 1
ATOM 4444 N N . GLY A 1 585 ? 26.823 7.781 -15.590 1.00 93.62 585 GLY A N 1
ATOM 4445 C CA . GLY A 1 585 ? 26.770 6.578 -14.763 1.00 93.62 585 GLY A CA 1
ATOM 4446 C C . GLY A 1 585 ? 27.829 6.586 -13.660 1.00 93.62 585 GLY A C 1
ATOM 4447 O O . GLY A 1 585 ? 27.538 6.172 -12.538 1.00 93.62 585 GLY A O 1
ATOM 4448 N N . GLY A 1 586 ? 29.026 7.109 -13.948 1.00 94.25 586 GLY A N 1
ATOM 4449 C CA . GLY A 1 586 ? 30.113 7.260 -12.985 1.00 94.25 586 GLY A CA 1
ATOM 4450 C C . GLY A 1 586 ? 29.761 8.256 -11.883 1.00 94.25 586 GLY A C 1
ATOM 4451 O O . GLY A 1 586 ? 29.889 7.933 -10.703 1.00 94.25 586 GLY A O 1
ATOM 4452 N N . VAL A 1 587 ? 29.216 9.421 -12.251 1.00 93.00 587 VAL A N 1
ATOM 4453 C CA . VAL A 1 587 ? 28.689 10.404 -11.287 1.00 93.00 587 VAL A CA 1
ATOM 4454 C C . VAL A 1 587 ? 27.591 9.783 -10.420 1.00 93.00 587 VAL A C 1
ATOM 4456 O O . VAL A 1 587 ? 27.608 9.918 -9.196 1.00 93.00 587 VAL A O 1
ATOM 4459 N N . ALA A 1 588 ? 26.659 9.053 -11.032 1.00 89.81 588 ALA A N 1
ATOM 4460 C CA . ALA A 1 588 ? 25.561 8.403 -10.329 1.00 89.81 588 ALA A CA 1
ATOM 4461 C C . ALA A 1 588 ? 26.052 7.314 -9.355 1.00 89.81 588 ALA A C 1
ATOM 4463 O O . ALA A 1 588 ? 25.506 7.168 -8.259 1.00 89.81 588 ALA A O 1
ATOM 4464 N N . ALA A 1 589 ? 27.077 6.544 -9.737 1.00 89.25 589 ALA A N 1
ATOM 4465 C CA . ALA A 1 589 ? 27.706 5.537 -8.884 1.00 89.25 589 ALA A CA 1
ATOM 4466 C C . ALA A 1 589 ? 28.448 6.182 -7.704 1.00 89.25 589 ALA A C 1
ATOM 4468 O O . ALA A 1 589 ? 28.237 5.778 -6.560 1.00 89.25 589 ALA A O 1
ATOM 4469 N N . ALA A 1 590 ? 29.244 7.223 -7.962 1.00 89.50 590 ALA A N 1
ATOM 4470 C CA . ALA A 1 590 ? 29.942 7.976 -6.924 1.00 89.50 590 ALA A CA 1
ATOM 4471 C C . ALA A 1 590 ? 28.955 8.583 -5.915 1.00 89.50 590 ALA A C 1
ATOM 4473 O O . ALA A 1 590 ? 29.124 8.413 -4.708 1.00 89.50 590 ALA A O 1
ATOM 4474 N N . TYR A 1 591 ? 27.872 9.200 -6.399 1.00 86.75 591 TYR A N 1
ATOM 4475 C CA . TYR A 1 591 ? 26.808 9.744 -5.554 1.00 86.75 591 TYR A CA 1
ATOM 4476 C C . TYR A 1 591 ? 26.192 8.680 -4.630 1.00 86.75 591 TYR A C 1
ATOM 4478 O O . TYR A 1 591 ? 26.032 8.913 -3.430 1.00 86.75 591 TYR A O 1
ATOM 4486 N N . ALA A 1 592 ? 25.890 7.490 -5.162 1.00 82.44 592 ALA A N 1
ATOM 4487 C CA . ALA A 1 592 ? 25.316 6.396 -4.381 1.00 82.44 592 ALA A CA 1
ATOM 4488 C C . ALA A 1 592 ? 26.286 5.852 -3.317 1.00 82.44 592 ALA A C 1
ATOM 4490 O O . ALA A 1 592 ? 25.869 5.600 -2.185 1.00 82.44 592 ALA A O 1
ATOM 4491 N N . VAL A 1 593 ? 27.569 5.685 -3.657 1.00 84.31 593 VAL A N 1
ATOM 4492 C CA . VAL A 1 593 ? 28.599 5.199 -2.724 1.00 84.31 593 VAL A CA 1
ATOM 4493 C C . VAL A 1 593 ? 28.837 6.211 -1.607 1.00 84.31 593 VAL A C 1
ATOM 4495 O O . VAL A 1 593 ? 28.740 5.847 -0.436 1.00 84.31 593 VAL A O 1
ATOM 4498 N N . VAL A 1 594 ? 29.052 7.486 -1.945 1.00 83.38 594 VAL A N 1
ATOM 4499 C CA . VAL A 1 594 ? 29.280 8.557 -0.961 1.00 83.38 594 VAL A CA 1
ATOM 4500 C C . VAL A 1 594 ? 28.090 8.689 -0.013 1.00 83.38 594 VAL A C 1
ATOM 4502 O O . VAL A 1 594 ? 28.275 8.700 1.202 1.00 83.38 594 VAL A O 1
ATOM 4505 N N . GLY A 1 595 ? 26.860 8.708 -0.538 1.00 77.00 595 GLY A N 1
ATOM 4506 C CA . GLY A 1 595 ? 25.658 8.784 0.297 1.00 77.00 595 GLY A CA 1
ATOM 4507 C C . GLY A 1 595 ? 25.541 7.620 1.287 1.00 77.00 595 GLY A C 1
ATOM 4508 O O . GLY A 1 595 ? 25.131 7.814 2.431 1.00 77.00 595 GLY A O 1
ATOM 4509 N N . ARG A 1 596 ? 25.950 6.412 0.883 1.00 79.50 596 ARG A N 1
ATOM 4510 C CA . ARG A 1 596 ? 25.943 5.226 1.755 1.00 79.50 596 ARG A CA 1
ATOM 4511 C C . ARG A 1 596 ? 27.065 5.240 2.783 1.00 79.50 596 ARG A C 1
ATOM 4513 O O . ARG A 1 596 ? 26.813 4.846 3.916 1.00 79.50 596 ARG A O 1
ATOM 4520 N N . MET A 1 597 ? 28.260 5.700 2.415 1.00 76.56 597 MET A N 1
ATOM 4521 C CA . MET A 1 597 ? 29.377 5.864 3.351 1.00 76.56 597 MET A CA 1
ATOM 4522 C C . MET A 1 597 ? 29.035 6.888 4.433 1.00 76.56 597 MET A C 1
ATOM 4524 O O . MET A 1 597 ? 29.201 6.601 5.612 1.00 76.56 597 MET A O 1
ATOM 4528 N N . LEU A 1 598 ? 28.465 8.034 4.052 1.00 72.50 598 LEU A N 1
ATOM 4529 C CA . LEU A 1 598 ? 28.000 9.044 5.005 1.00 72.50 598 LEU A CA 1
ATOM 4530 C C . LEU A 1 598 ? 26.924 8.488 5.946 1.00 72.50 598 LEU A C 1
ATOM 4532 O O . LEU A 1 598 ? 26.989 8.708 7.149 1.00 72.50 598 LEU A O 1
ATOM 4536 N N . ALA A 1 599 ? 25.969 7.714 5.422 1.00 67.00 599 ALA A N 1
ATOM 4537 C CA . ALA A 1 599 ? 24.942 7.068 6.240 1.00 67.00 599 ALA A CA 1
ATOM 4538 C C . ALA A 1 599 ? 25.485 5.957 7.159 1.00 67.00 599 ALA A C 1
ATOM 4540 O O . ALA A 1 599 ? 24.811 5.594 8.120 1.00 67.00 599 ALA A O 1
ATOM 4541 N N . ALA A 1 600 ? 26.649 5.381 6.849 1.00 69.00 600 ALA A N 1
ATOM 4542 C CA . ALA A 1 600 ? 27.331 4.420 7.711 1.00 69.00 600 ALA A CA 1
ATOM 4543 C C . ALA A 1 600 ? 28.161 5.118 8.798 1.00 69.00 600 ALA A C 1
ATOM 4545 O O . ALA A 1 600 ? 28.181 4.631 9.915 1.00 69.00 600 ALA A O 1
ATOM 4546 N N . LEU A 1 601 ? 28.793 6.254 8.480 1.00 67.88 601 LEU A N 1
ATOM 4547 C CA . LEU A 1 601 ? 29.576 7.073 9.419 1.00 67.88 601 LEU A CA 1
ATOM 4548 C C . LEU A 1 601 ? 28.715 7.889 10.394 1.00 67.88 601 LEU A C 1
ATOM 4550 O O . LEU A 1 601 ? 29.215 8.352 11.412 1.00 67.88 601 LEU A O 1
ATOM 4554 N N . ALA A 1 602 ? 27.447 8.128 10.052 1.00 58.56 602 ALA A N 1
ATOM 4555 C CA . ALA A 1 602 ? 26.477 8.790 10.924 1.00 58.56 602 ALA A CA 1
ATOM 4556 C C . ALA A 1 602 ? 25.811 7.833 11.937 1.00 58.56 602 ALA A C 1
ATOM 4558 O O . ALA A 1 602 ? 24.974 8.280 12.717 1.00 58.56 602 ALA A O 1
ATOM 4559 N N . ARG A 1 603 ? 26.134 6.534 11.879 1.00 57.31 603 ARG A N 1
ATOM 4560 C CA . ARG A 1 603 ? 25.776 5.526 12.887 1.00 57.31 603 ARG A CA 1
ATOM 4561 C C . ARG A 1 603 ? 26.939 5.366 13.845 1.00 57.31 603 ARG A C 1
ATOM 4563 O O . ARG A 1 603 ? 26.651 5.097 15.027 1.00 57.31 603 ARG A O 1
#

pLDDT: mean 83.64, std 20.48, range [20.7, 98.62]

Foldseek 3Di:
DAEAEEEEQAAAFPVGETLLQFDFPPAGLLQVVLQLCVVLRHAEYEYEYAPVRQVVVCVRNVNHPHHYHYDHDHALLRVLLVQLVVLVPDPWKYKYFYSLKDWDSVQVCLQRVQPVAQKAFEKALDPQQLLAWFFADDPQFTQATAALQADGPLGRMGTQGMIMHGPVLSVLLSVLSNVVSVVVVVDDPNSNVSLVVSLLSLLQVQVQVVCCVVVVDGDDLVDTDRSVPRDDDPVSVVVSVSSSSRRNRRCSRLSVLSCSLSLHRYGYDHSQPIAIDRHSYSVSSVVSSVVNVPDDPLVSLLLSLQDPQDAPLCVPPQSVCLSVVLVVCVVVVHALVNLLVVLLVLLLVLLQLLLQLDLRSLLSSLVSLLVSVNSLSSSSSNCSSVSPDDPVSVVSSVVSLLVSVLSNLVSQQNSCVPHVVDRCVVLSVLLNVLVVVLVVVVVVVVVVVVVQSSPQNRDDSNDRYTGDRPQPDPSPPSVPVPPDDDDDDDDDDDDDDDDDDDDDDDDDDDDDDDDDDDDDDDDDDDQLVVLVVVVVVLVVLCVDPVSVNVLSVLLPDSSNLSNLSSVCSSPHGSNSSSVVSSVSSVSNSVVVVVVVVSSVSND

Secondary structure (DSSP, 8-state):
--EEEEEEE-PBPTTSSBGGGSEETTEEHHHHHHHHHHHTTEEEEEEEEEGGGHHHHHHHHTTSSSEEEEEEESSHHHHHHHHHHHHHH-SSEEEEEETT-EE-HHHHHHHHT-TT-SSEEEEE-SGGGTTS-EEEEETTEEEEE--SS---SS--EEEEEEEEE-TTTHHHHHHHHHHHHHHHHS--GGGHHHHHHHHHHHHHHHHHHHHHHHHSSPPPTT----GGG----HHHHHHHHHHHHHHHT-HHHHHHHHHHHTT---EEEE-TT--EE---SHHHHHHHHHHHHTS-HHHHHHHHTS-TT--HHHHHHTHHHHHHHHHHHHHTT--HHHHHHHHHHHHHHHHHHHHT-SHHHHHHHHHHHHHHHHHHHHHHHHHHHS----HHHHHHHHHHHHHHHHHHHHHHHHHHHHHS----HHHHHHHHHHHHHHHHHHHHHHHHHHHHHHTSPPPPTT-SSPPPPSS-PPPP-GGGGGG---------SS-------------PPPP--------------SSHHHHHHHHHHHHHGGGSHHHHHHHHHHT--HHHHHHHHHHHHHHS-HHHHHHHHHHHHHHHHHHHHHHHHHHHHT-